Protein AF-A0A8X8YHP2-F1 (afdb_monomer)

Secondary structure (DSSP, 8-state):
---------PPP-PPP---S-TT-HHHHHHHHHHHHHHHHHHHHSS-HHHHHHHHHHS-TTTTHHHHHHHHHHHHTTS--THHHHHHHHH-HHHHTTT---HHHHHHHHHHHHHS--HHHHHHHHHHHHHHHHHHTTSTTHHHHHHHHHHHHHH----------TT-HHHHHHHHHHHHHHHH-SSHHHHHHHHHHHHHHH--TTHHHHHHHHHHHHHHHSSS--HHHHHHHHHHHHH-HHHHHHHHHHHHHHHHTGGGS-HHHHHHHHHHHHHHHHTTSS-GGGGGG----TTT--HHHHHHHHHHHHHHHHTTSSSS---HHHHHHHHHHHHHTT-GGGGHHHHHHHHHHSS--PPP-----------------

Radius of gyration: 43.67 Å; Cα contacts (8 Å, |Δi|>4): 246; chains: 1; bounding box: 130×79×112 Å

Sequence (376 aa):
MEGSLGVYVAAPPRMKEIEGDKSSLAYQRTEWEALRKSINGLLNAANIKNIIPELFSENLIRGRGLFCRACIKSQMASPHSPMYSVVNTKFPKIGRLLVVDELIALEMLTLLLENPTNDSVEVAVGFVIECGSFLHHHRACIVVFDLFALRKAAKTRPAYSIKDDTETNLINLRKAIYLTIMSSLNFEEAGHKLLKIIKLEGAAGGEMELCNMLLECCGRMTSYSLYYALVGQSLCLMNKIYQHNFHKCFAQHYSTVHRLDTIKLTNLAMFYAHLIAADALPWQVLALVCLTEEDTTSSSHIFINLLDQRLLQHSIVPKGDHPKNARYAINFFTSIGLAGLTRNLRDYLNLTNMPKSLPRASRTESGNHNKRIRRN

Nearest PDB structures (foldseek):
  7dvq-assembly1_V  TM=4.623E-01  e=7.999E-17  Homo sapiens
  6ff7-assembly1_T  TM=4.697E-01  e=1.776E-15  Homo sapiens
  9esi-assembly1_c  TM=7.823E-01  e=8.590E-11  Schizosaccharomyces pombe
  7qtt-assembly1_W  TM=4.363E-01  e=2.105E-15  Homo sapiens
  6zym-assembly1_T  TM=7.548E-01  e=1.695E-10  Homo sapiens

Structure (mmCIF, N/CA/C/O backbone):
data_AF-A0A8X8YHP2-F1
#
_entry.id   AF-A0A8X8YHP2-F1
#
loop_
_atom_site.group_PDB
_atom_site.id
_atom_site.type_symbol
_atom_site.label_atom_id
_atom_site.label_alt_id
_atom_site.label_comp_id
_atom_site.label_asym_id
_atom_site.label_entity_id
_atom_site.label_seq_id
_atom_site.pdbx_PDB_ins_code
_atom_site.Cartn_x
_atom_site.Cartn_y
_atom_site.Cartn_z
_atom_site.occupancy
_atom_site.B_iso_or_equiv
_atom_site.auth_seq_id
_atom_site.auth_comp_id
_atom_site.auth_asym_id
_atom_site.auth_atom_id
_atom_site.pdbx_PDB_model_num
ATOM 1 N N . MET A 1 1 ? 7.249 36.377 73.265 1.00 32.16 1 MET A N 1
ATOM 2 C CA . MET A 1 1 ? 7.303 36.047 71.831 1.00 32.16 1 MET A CA 1
ATOM 3 C C . MET A 1 1 ? 6.676 34.679 71.672 1.00 32.16 1 MET A C 1
ATOM 5 O O . MET A 1 1 ? 7.116 33.789 72.380 1.00 32.16 1 MET A O 1
ATOM 9 N N . GLU A 1 2 ? 5.633 34.613 70.837 1.00 31.22 2 GLU A N 1
ATOM 10 C CA . GLU A 1 2 ? 5.110 33.440 70.103 1.00 31.22 2 GLU A CA 1
ATOM 11 C C . GLU A 1 2 ? 4.702 32.203 70.941 1.00 31.22 2 GLU A C 1
ATOM 13 O O . GLU A 1 2 ? 5.494 31.631 71.668 1.00 31.22 2 GLU A O 1
ATOM 18 N N . GLY A 1 3 ? 3.464 31.704 70.945 1.00 34.69 3 GLY A N 1
ATOM 19 C CA . GLY A 1 3 ? 2.435 31.719 69.911 1.00 34.69 3 GLY A CA 1
ATOM 20 C C . GLY A 1 3 ? 2.297 30.320 69.303 1.00 34.69 3 GLY A C 1
ATOM 21 O O . GLY A 1 3 ? 3.057 29.964 68.418 1.00 34.69 3 GLY A O 1
ATOM 22 N N . SER A 1 4 ? 1.317 29.530 69.747 1.00 32.50 4 SER A N 1
ATOM 23 C CA . SER A 1 4 ? 0.559 28.629 68.863 1.00 32.50 4 SER A CA 1
ATOM 24 C C . SER A 1 4 ? -0.674 28.096 69.592 1.00 32.50 4 SER A C 1
ATOM 26 O O . SER A 1 4 ? -0.603 27.432 70.623 1.00 32.50 4 SER A O 1
ATOM 28 N N . LEU A 1 5 ? -1.832 28.477 69.054 1.00 32.78 5 LEU A N 1
ATOM 29 C CA . LEU A 1 5 ? -3.151 28.073 69.502 1.00 32.78 5 LEU A CA 1
ATOM 30 C C . LEU A 1 5 ? -3.334 26.570 69.262 1.00 32.78 5 LEU A C 1
ATOM 32 O O . LEU A 1 5 ? -3.405 26.125 68.117 1.00 32.78 5 LEU A O 1
ATOM 36 N N . GLY A 1 6 ? -3.498 25.804 70.339 1.00 33.16 6 GLY A N 1
ATOM 37 C CA . GLY A 1 6 ? -4.151 24.503 70.274 1.00 33.16 6 GLY A CA 1
ATOM 38 C C . GLY A 1 6 ? -5.622 24.718 69.935 1.00 33.16 6 GLY A C 1
ATOM 39 O O . GLY A 1 6 ? -6.424 25.046 70.807 1.00 33.16 6 GLY A O 1
ATOM 40 N N . VAL A 1 7 ? -5.976 24.584 68.658 1.00 31.88 7 VAL A N 1
ATOM 41 C CA . VAL A 1 7 ? -7.374 24.546 68.228 1.00 31.88 7 VAL A CA 1
ATOM 42 C C . VAL A 1 7 ? -7.990 23.282 68.822 1.00 31.88 7 VAL A C 1
ATOM 44 O O . VAL A 1 7 ? -7.702 22.170 68.385 1.00 31.88 7 VAL A O 1
ATOM 47 N N . TYR A 1 8 ? -8.822 23.464 69.847 1.00 34.19 8 TYR A N 1
ATOM 48 C CA . TYR A 1 8 ? -9.753 22.453 70.334 1.00 34.19 8 TYR A CA 1
ATOM 49 C C . TYR A 1 8 ? -10.615 21.996 69.150 1.00 34.19 8 TYR A C 1
ATOM 51 O O . TYR A 1 8 ? -11.534 22.697 68.725 1.00 34.19 8 TYR A O 1
ATOM 59 N N . VAL A 1 9 ? -10.318 20.822 68.596 1.00 36.91 9 VAL A N 1
ATOM 60 C CA . VAL A 1 9 ? -11.238 20.139 67.686 1.00 36.91 9 VAL A CA 1
ATOM 61 C C . VAL A 1 9 ? -12.344 19.569 68.564 1.00 36.91 9 VAL A C 1
ATOM 63 O O . VAL A 1 9 ? -12.179 18.535 69.210 1.00 36.91 9 VAL A O 1
ATOM 66 N N . ALA A 1 10 ? -13.454 20.301 68.657 1.00 32.25 10 ALA A N 1
ATOM 67 C CA . ALA A 1 10 ? -14.657 19.824 69.317 1.00 32.25 10 ALA A CA 1
ATOM 68 C C . ALA A 1 10 ? -15.088 18.498 68.672 1.00 32.25 10 ALA A C 1
ATOM 70 O O . ALA A 1 10 ? -15.264 18.418 67.454 1.00 32.25 10 ALA A O 1
ATOM 71 N N . ALA A 1 11 ? -15.238 17.458 69.494 1.00 32.25 11 ALA A N 1
ATOM 72 C CA . ALA A 1 11 ? -15.820 16.191 69.075 1.00 32.25 11 ALA A CA 1
ATOM 73 C C . ALA A 1 11 ? -17.182 16.448 68.397 1.00 32.25 11 ALA A C 1
ATOM 75 O O . ALA A 1 11 ? -17.925 17.324 68.857 1.00 32.25 11 ALA A O 1
ATOM 76 N N . PRO A 1 12 ? -17.527 15.723 67.316 1.00 35.94 12 PRO A N 1
ATOM 77 C CA . PRO A 1 12 ? -18.795 15.930 66.631 1.00 35.94 12 PRO A CA 1
ATOM 78 C C . PRO A 1 12 ? -19.946 15.767 67.634 1.00 35.94 12 PRO A C 1
ATOM 80 O O . PRO A 1 12 ? -19.898 14.862 68.476 1.00 35.94 12 PRO A O 1
ATOM 83 N N . PRO A 1 13 ? -20.972 16.635 67.588 1.00 41.41 13 PRO A N 1
ATOM 84 C CA . PRO A 1 13 ? -22.077 16.549 68.525 1.00 41.41 13 PRO A CA 1
ATOM 85 C C . PRO A 1 13 ? -22.757 15.190 68.344 1.00 41.41 13 PRO A C 1
ATOM 87 O O . PRO A 1 13 ? -23.319 14.907 67.285 1.00 41.41 13 PRO A O 1
ATOM 90 N N . ARG A 1 14 ? -22.699 14.345 69.385 1.00 39.56 14 ARG A N 1
ATOM 91 C CA . ARG A 1 14 ? -23.593 13.190 69.524 1.00 39.56 14 ARG A CA 1
ATOM 92 C C . ARG A 1 14 ? -25.006 13.709 69.285 1.00 39.56 14 ARG A C 1
ATOM 94 O O . ARG A 1 14 ? -25.445 14.616 69.996 1.00 39.56 14 ARG A O 1
ATOM 101 N N . MET A 1 15 ? -25.663 13.195 68.244 1.00 38.28 15 MET A N 1
ATOM 102 C CA . MET A 1 15 ? -27.044 13.541 67.937 1.00 38.28 15 MET A CA 1
ATOM 103 C C . MET A 1 15 ? -27.859 13.350 69.209 1.00 38.28 15 MET A C 1
ATOM 105 O O . MET A 1 15 ? -27.911 12.251 69.756 1.00 38.28 15 MET A O 1
ATOM 109 N N . LYS A 1 16 ? -28.421 14.454 69.708 1.00 42.16 16 LYS A N 1
ATOM 110 C CA . LYS A 1 16 ? -29.414 14.429 70.775 1.00 42.16 16 LYS A CA 1
ATOM 111 C C . LYS A 1 16 ? -30.483 13.429 70.357 1.00 42.16 16 LYS A C 1
ATOM 113 O O . LYS A 1 16 ? -31.000 13.537 69.245 1.00 42.16 16 LYS A O 1
ATOM 118 N N . GLU A 1 17 ? -30.783 12.478 71.231 1.00 43.88 17 GLU A N 1
ATOM 119 C CA . GLU A 1 17 ? -31.967 11.639 71.123 1.00 43.88 17 GLU A CA 1
ATOM 120 C C . GLU A 1 17 ? -33.174 12.575 71.030 1.00 43.88 17 GLU A C 1
ATOM 122 O O . GLU A 1 17 ? -33.615 13.171 72.010 1.00 43.88 17 GLU A O 1
ATOM 127 N N . ILE A 1 18 ? -33.667 12.787 69.809 1.00 47.00 18 ILE A N 1
ATOM 128 C CA . ILE A 1 18 ? -34.985 13.364 69.600 1.00 47.00 18 ILE A CA 1
ATOM 129 C C . ILE A 1 18 ? -35.942 12.227 69.951 1.00 47.00 18 ILE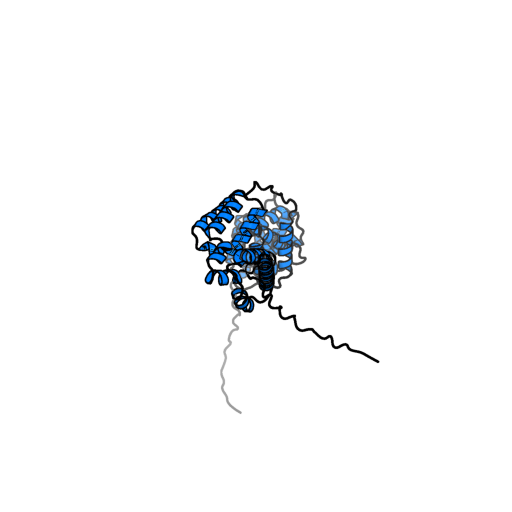 A C 1
ATOM 131 O O . ILE A 1 18 ? -36.379 11.477 69.081 1.00 47.00 18 ILE A O 1
ATOM 135 N N . GLU A 1 19 ? -36.248 12.082 71.241 1.00 47.00 19 GLU A N 1
ATOM 136 C CA . GLU A 1 19 ? -37.421 11.352 71.736 1.00 47.00 19 GLU A CA 1
ATOM 137 C C . GLU A 1 19 ? -38.695 12.144 71.387 1.00 47.00 19 GLU A C 1
ATOM 139 O O . GLU A 1 19 ? -39.489 12.543 72.231 1.00 47.00 19 GLU A O 1
ATOM 144 N N . GLY A 1 20 ? -38.855 12.447 70.100 1.00 55.78 20 GLY A N 1
ATOM 145 C CA . GLY A 1 20 ? -40.082 12.958 69.519 1.00 55.78 20 GLY A CA 1
ATOM 146 C C . GLY A 1 20 ? -40.878 11.793 68.953 1.00 55.78 20 GLY A C 1
ATOM 147 O O . GLY A 1 20 ? -40.301 10.819 68.467 1.00 55.78 20 GLY A O 1
ATOM 148 N N . ASP A 1 21 ? -42.203 11.899 69.013 1.00 58.28 21 ASP A N 1
ATOM 149 C CA . ASP A 1 21 ? -43.133 10.926 68.447 1.00 58.28 21 ASP A CA 1
ATOM 150 C C . ASP A 1 21 ? -42.685 10.504 67.035 1.00 58.28 21 ASP A C 1
ATOM 152 O O . ASP A 1 21 ? -42.677 11.308 66.097 1.00 58.28 21 ASP A O 1
ATOM 156 N N . LYS A 1 22 ? -42.278 9.235 66.889 1.00 67.38 22 LYS A N 1
ATOM 157 C CA . LYS A 1 22 ? -41.712 8.675 65.648 1.00 67.38 22 LYS A CA 1
ATOM 158 C C . LYS A 1 22 ? -42.702 8.738 64.477 1.00 67.38 22 LYS A C 1
ATOM 160 O O . LYS A 1 22 ? -42.305 8.584 63.321 1.00 67.38 22 LYS A O 1
ATOM 165 N N . SER A 1 23 ? -43.983 8.974 64.765 1.00 69.56 23 SER A N 1
ATOM 166 C CA . SER A 1 23 ? -45.040 9.177 63.775 1.00 69.56 23 SER A CA 1
ATOM 167 C C . SER A 1 23 ? -45.130 10.619 63.253 1.00 69.56 23 SER A C 1
ATOM 169 O O . SER A 1 23 ? -45.705 10.840 62.186 1.00 69.56 23 SER A O 1
ATOM 171 N N . SER A 1 24 ? -44.518 11.593 63.935 1.00 81.69 24 SER A N 1
ATOM 172 C CA . SER A 1 24 ? -44.580 13.008 63.568 1.00 81.69 24 SER A CA 1
ATOM 173 C C . SER A 1 24 ? -43.955 13.277 62.198 1.00 81.69 24 SER A C 1
ATOM 175 O O . SER A 1 24 ? -42.835 12.852 61.897 1.00 81.69 24 SER A O 1
ATOM 177 N N . LEU A 1 25 ? -44.654 14.062 61.371 1.00 77.25 25 LEU A N 1
ATOM 178 C CA . LEU A 1 25 ? -44.181 14.498 60.052 1.00 77.25 25 LEU A CA 1
ATOM 179 C C . LEU A 1 25 ? -42.820 15.205 60.117 1.00 77.25 25 LEU A C 1
ATOM 181 O O . LEU A 1 25 ? -42.018 15.069 59.193 1.00 77.25 25 LEU A O 1
ATOM 185 N N . ALA A 1 26 ? -42.550 15.951 61.192 1.00 76.38 26 ALA A N 1
ATOM 186 C CA . ALA A 1 26 ? -41.283 16.654 61.373 1.00 76.38 26 ALA A CA 1
ATOM 187 C C . ALA A 1 26 ? -40.120 15.667 61.555 1.00 76.38 26 ALA A C 1
ATOM 189 O O . ALA A 1 26 ? -39.121 15.772 60.847 1.00 76.38 26 ALA A O 1
ATOM 190 N N . TYR A 1 27 ? -40.304 14.662 62.418 1.00 79.19 27 TYR A N 1
ATOM 191 C CA . TYR A 1 27 ? -39.328 13.597 62.653 1.00 79.19 27 TYR A CA 1
ATOM 192 C C . TYR A 1 27 ? -39.087 12.766 61.385 1.00 79.19 27 TYR A C 1
ATOM 194 O O . TYR A 1 27 ? -37.950 12.522 60.983 1.00 79.19 27 TYR A O 1
ATOM 202 N N . GLN A 1 28 ? -40.158 12.400 60.671 1.00 76.75 28 GLN A N 1
ATOM 203 C CA . GLN A 1 28 ? -40.032 11.655 59.419 1.00 76.75 28 GLN A CA 1
ATOM 204 C C . GLN A 1 28 ? -39.268 12.427 58.335 1.00 76.75 28 GLN A C 1
ATOM 206 O O . GLN A 1 28 ? -38.555 11.793 57.553 1.00 76.75 28 GLN A O 1
ATOM 211 N N . ARG A 1 29 ? -39.408 13.762 58.281 1.00 80.56 29 ARG A N 1
ATOM 212 C CA . ARG A 1 29 ? -38.672 14.637 57.354 1.00 80.56 29 ARG A CA 1
ATOM 213 C C . ARG A 1 29 ? -37.193 14.738 57.710 1.00 80.56 29 ARG A C 1
ATOM 215 O O . ARG A 1 29 ? -36.370 14.593 56.811 1.00 80.56 29 ARG A O 1
ATOM 222 N N . THR A 1 30 ? -36.849 14.934 58.982 1.00 83.50 30 THR A N 1
ATOM 223 C CA . THR A 1 30 ? -35.443 14.980 59.420 1.00 83.50 30 THR A CA 1
ATOM 224 C C . THR A 1 30 ? -34.729 13.658 59.160 1.00 83.50 30 THR A C 1
ATOM 226 O O . THR A 1 30 ? -33.642 13.657 58.588 1.00 83.50 30 THR A O 1
ATOM 229 N N . GLU A 1 31 ? -35.381 12.531 59.458 1.00 81.31 31 GLU A N 1
ATOM 230 C CA . GLU A 1 31 ? -34.858 11.192 59.158 1.00 81.31 31 GLU A CA 1
ATOM 231 C C . GLU A 1 31 ? -34.696 10.958 57.648 1.00 81.31 31 GLU A C 1
ATOM 233 O O . GLU A 1 31 ? -33.715 10.374 57.192 1.00 81.31 31 GLU A O 1
ATOM 238 N N . TRP A 1 32 ? -35.638 11.446 56.834 1.00 83.44 32 TRP A N 1
ATOM 239 C CA . TRP A 1 32 ? -35.547 11.355 55.374 1.00 83.44 32 TRP A CA 1
ATOM 240 C C . TRP A 1 32 ? -34.394 12.192 54.801 1.00 83.44 32 TRP A C 1
ATOM 242 O O . TRP A 1 32 ? -33.708 11.756 53.873 1.00 83.44 32 TRP A O 1
ATOM 252 N N . GLU A 1 33 ? -34.156 13.388 55.340 1.00 82.38 33 GLU A N 1
ATOM 253 C CA . GLU A 1 33 ? -33.020 14.220 54.942 1.00 82.38 33 GLU A CA 1
ATOM 254 C C . GLU A 1 33 ? -31.676 13.632 55.377 1.00 82.38 33 GLU A C 1
ATOM 256 O O . GLU A 1 33 ? -30.724 13.674 54.593 1.00 82.38 33 GLU A O 1
ATOM 261 N N . ALA A 1 34 ? -31.602 13.053 56.579 1.00 85.75 34 ALA A N 1
ATOM 262 C CA . ALA A 1 34 ? -30.422 12.339 57.058 1.00 85.75 34 ALA A CA 1
ATOM 263 C C . ALA A 1 34 ? -30.091 11.154 56.139 1.00 85.75 34 ALA A C 1
ATOM 265 O O . ALA A 1 34 ? -28.978 11.078 55.615 1.00 85.75 34 ALA A O 1
ATOM 266 N N . LEU A 1 35 ? -31.094 10.327 55.822 1.00 85.88 35 LEU A N 1
ATOM 267 C CA . LEU A 1 35 ? -30.974 9.209 54.882 1.00 85.88 35 LEU A CA 1
ATOM 268 C C . LEU A 1 35 ? -30.488 9.673 53.499 1.00 85.88 35 LEU A C 1
ATOM 270 O O . LEU A 1 35 ? -29.595 9.074 52.904 1.00 85.88 35 LEU A O 1
ATOM 274 N N . ARG A 1 36 ? -31.035 10.781 52.979 1.00 84.69 36 ARG A N 1
ATOM 275 C CA . ARG A 1 36 ? -30.607 11.359 51.694 1.00 84.69 36 ARG A CA 1
ATOM 276 C C . ARG A 1 36 ? -29.148 11.820 51.721 1.00 84.69 36 ARG A C 1
ATOM 278 O O . ARG A 1 36 ? -28.448 11.641 50.723 1.00 84.69 36 ARG A O 1
ATOM 285 N N . LYS A 1 37 ? -28.705 12.472 52.799 1.00 85.00 37 LYS A N 1
ATOM 286 C CA . LYS A 1 37 ? -27.320 12.949 52.934 1.00 85.00 37 LYS A CA 1
ATOM 287 C C . LYS A 1 37 ? -26.348 11.780 53.059 1.00 85.00 37 LYS A C 1
ATOM 289 O O . LYS A 1 37 ? -25.345 11.788 52.352 1.00 85.00 37 LYS A O 1
ATOM 294 N N . SER A 1 38 ? -26.689 10.777 53.868 1.00 85.94 38 SER A N 1
ATOM 295 C CA . SER A 1 38 ? -25.891 9.560 54.047 1.00 85.94 38 SER A CA 1
ATOM 296 C C . SER A 1 38 ? -25.684 8.828 52.717 1.00 85.94 38 SER A C 1
ATOM 298 O O . SER A 1 38 ? -24.552 8.692 52.257 1.00 85.94 38 SER A O 1
ATOM 300 N N . ILE A 1 39 ? -26.770 8.504 52.001 1.00 82.88 39 ILE A N 1
ATOM 301 C CA . ILE A 1 39 ? -26.705 7.806 50.704 1.00 82.88 39 ILE A CA 1
ATOM 302 C C . ILE A 1 39 ? -25.860 8.576 49.672 1.00 82.88 39 ILE A C 1
ATOM 304 O O . ILE A 1 39 ? -25.049 7.973 48.971 1.00 82.88 39 ILE A O 1
ATOM 308 N N . ASN A 1 40 ? -26.020 9.903 49.569 1.00 81.94 40 ASN A N 1
ATOM 309 C CA . ASN A 1 40 ? -25.214 10.712 48.644 1.00 81.94 40 ASN A CA 1
ATOM 310 C C . ASN A 1 40 ? -23.735 10.773 49.053 1.00 81.94 40 ASN A C 1
ATOM 312 O O . ASN A 1 40 ? -22.866 10.761 48.186 1.00 81.94 40 ASN A O 1
ATOM 316 N N . GLY A 1 41 ? -23.447 10.855 50.355 1.00 80.50 41 GLY A N 1
ATOM 317 C CA . GLY A 1 41 ? -22.079 10.859 50.874 1.00 80.50 41 GLY A CA 1
ATOM 318 C C . GLY A 1 41 ? -21.355 9.551 50.566 1.00 80.50 41 GLY A C 1
ATOM 319 O O . GLY A 1 41 ? -20.247 9.576 50.035 1.00 80.50 41 GLY A O 1
ATOM 320 N N . LEU A 1 42 ? -22.027 8.422 50.804 1.00 77.38 42 LEU A N 1
ATOM 321 C CA . LEU A 1 42 ? -21.510 7.083 50.523 1.00 77.38 42 LEU A CA 1
ATOM 322 C C . LEU A 1 42 ? -21.234 6.866 49.028 1.00 77.38 42 LEU A C 1
ATOM 324 O O . LEU A 1 42 ? -20.214 6.291 48.673 1.00 77.38 42 LEU A O 1
ATOM 328 N N . LEU A 1 43 ? -22.098 7.358 48.134 1.00 75.62 43 LEU A N 1
ATOM 329 C CA . LEU A 1 43 ? -21.928 7.204 46.679 1.00 75.62 43 LEU A CA 1
ATOM 330 C C . LEU A 1 43 ? -20.838 8.096 46.065 1.00 75.62 43 LEU A C 1
ATOM 332 O O . LEU A 1 43 ? -20.336 7.773 44.991 1.00 75.62 43 LEU A O 1
ATOM 336 N N . ASN A 1 44 ? -20.474 9.197 46.726 1.00 71.50 44 ASN A N 1
ATOM 337 C CA . ASN A 1 44 ? -19.400 10.093 46.285 1.00 71.50 44 ASN A CA 1
ATOM 338 C C . ASN A 1 44 ? -18.021 9.697 46.843 1.00 71.50 44 ASN A C 1
ATOM 340 O O . ASN A 1 44 ? -17.009 10.265 46.432 1.00 71.50 44 ASN A O 1
ATOM 344 N N . ALA A 1 45 ? -17.962 8.761 47.793 1.00 66.62 45 ALA A N 1
ATOM 345 C CA . ALA A 1 45 ? -16.716 8.316 48.402 1.00 66.62 45 ALA A CA 1
ATOM 346 C C . ALA A 1 45 ? -15.940 7.358 47.473 1.00 66.62 45 ALA A C 1
ATOM 348 O O . ALA A 1 45 ? -16.504 6.468 46.844 1.00 66.62 45 ALA A O 1
ATOM 349 N N . ALA A 1 46 ? -14.614 7.524 47.404 1.00 56.06 46 ALA A N 1
ATOM 350 C CA . ALA A 1 46 ? -13.761 6.901 46.384 1.00 56.06 46 ALA A CA 1
ATOM 351 C C . ALA A 1 46 ? -13.483 5.391 46.567 1.00 56.06 46 ALA A C 1
ATOM 353 O O . ALA A 1 46 ? -12.895 4.773 45.681 1.00 56.06 46 ALA A O 1
ATOM 354 N N . ASN A 1 47 ? -13.856 4.774 47.697 1.00 65.19 47 ASN A N 1
ATOM 355 C CA . ASN A 1 47 ? -13.433 3.405 48.024 1.00 65.19 47 ASN A CA 1
ATOM 356 C C . ASN A 1 47 ? -14.605 2.424 48.189 1.00 65.19 47 ASN A C 1
ATOM 358 O O . ASN A 1 47 ? -15.076 2.148 49.292 1.00 65.19 47 ASN A O 1
ATOM 362 N N . ILE A 1 48 ? -15.023 1.848 47.061 1.00 60.59 48 ILE A N 1
ATOM 363 C CA . ILE A 1 48 ? -16.187 0.958 46.897 1.00 60.59 48 ILE A CA 1
ATOM 364 C C . ILE A 1 48 ? -16.199 -0.229 47.882 1.00 60.59 48 ILE A C 1
ATOM 366 O O . ILE A 1 48 ? -17.270 -0.646 48.318 1.00 60.59 48 ILE A O 1
ATOM 370 N N . LYS A 1 49 ? -15.037 -0.776 48.276 1.00 59.81 49 LYS A N 1
ATOM 371 C CA . LYS A 1 49 ? -14.973 -1.966 49.153 1.00 59.81 49 LYS A CA 1
ATOM 372 C C . LYS A 1 49 ? -15.420 -1.695 50.592 1.00 59.81 49 LYS A C 1
ATOM 374 O O . LYS A 1 49 ? -15.979 -2.589 51.219 1.00 59.81 49 LYS A O 1
ATOM 379 N N . ASN A 1 50 ? -15.214 -0.477 51.089 1.00 66.50 50 ASN A N 1
ATOM 380 C CA . ASN A 1 50 ? -15.534 -0.117 52.474 1.00 66.50 50 ASN A CA 1
ATOM 381 C C . ASN A 1 50 ? -16.951 0.463 52.619 1.00 66.50 50 ASN A C 1
ATOM 383 O O . ASN A 1 50 ? -17.478 0.510 53.722 1.00 66.50 50 ASN A O 1
ATOM 387 N N . ILE A 1 51 ? -17.583 0.852 51.506 1.00 73.75 51 ILE A N 1
ATOM 388 C CA . ILE A 1 51 ? -18.900 1.509 51.477 1.00 73.75 51 ILE A CA 1
ATOM 389 C C . ILE A 1 51 ? -20.051 0.500 51.579 1.00 73.75 51 ILE A C 1
ATOM 391 O O . ILE A 1 51 ? -21.117 0.821 52.094 1.00 73.75 51 ILE A O 1
ATOM 395 N N . ILE A 1 52 ? -19.858 -0.735 51.105 1.00 73.88 52 ILE A N 1
ATOM 396 C CA . ILE A 1 52 ? -20.926 -1.747 51.026 1.00 73.88 52 ILE A CA 1
ATOM 397 C C . ILE A 1 52 ? -21.557 -2.062 52.402 1.00 73.88 52 ILE A C 1
ATOM 399 O O . ILE A 1 52 ? -22.788 -2.076 52.481 1.00 73.88 52 ILE A O 1
ATOM 403 N N . PRO A 1 53 ? -20.790 -2.294 53.489 1.00 78.25 53 PRO A N 1
ATOM 404 C CA . PRO A 1 53 ? -21.373 -2.553 54.807 1.00 78.25 53 PRO A CA 1
ATOM 405 C C . PRO A 1 53 ? -22.149 -1.353 55.365 1.00 78.25 53 PRO A C 1
ATOM 407 O O . PRO A 1 53 ? -23.238 -1.529 55.906 1.00 78.25 53 PRO A O 1
ATOM 410 N N . GLU A 1 54 ? -21.623 -0.138 55.187 1.00 80.19 54 GLU A N 1
ATOM 411 C CA . GLU A 1 54 ? -22.266 1.105 55.635 1.00 80.19 54 GLU A CA 1
ATOM 412 C C . GLU A 1 54 ? -23.559 1.369 54.855 1.00 80.19 54 GLU A C 1
ATOM 414 O O . GLU A 1 54 ? -24.593 1.685 55.438 1.00 80.19 54 GLU A O 1
ATOM 419 N N . LEU A 1 55 ? -23.554 1.123 53.546 1.00 81.50 55 LEU A N 1
ATOM 420 C CA . LEU A 1 55 ? -24.734 1.258 52.699 1.00 81.50 55 LEU A CA 1
ATOM 421 C C . LEU A 1 55 ? -25.852 0.283 53.098 1.00 81.50 55 LEU A C 1
ATOM 423 O O . LEU A 1 55 ? -27.025 0.646 53.055 1.00 81.50 55 LEU A O 1
ATOM 427 N N . PHE A 1 56 ? -25.509 -0.944 53.496 1.00 82.00 56 PHE A N 1
ATOM 428 C CA . PHE A 1 56 ? -26.491 -1.921 53.975 1.00 82.00 56 PHE A CA 1
ATOM 429 C C . PHE A 1 56 ? -26.983 -1.658 55.403 1.00 82.00 56 PHE A C 1
ATOM 431 O O . PHE A 1 56 ? -28.003 -2.228 55.792 1.00 82.00 56 PHE A O 1
ATOM 438 N N . SER A 1 57 ? -26.301 -0.796 56.161 1.00 83.38 57 SER A N 1
ATOM 439 C CA . SER A 1 57 ? -26.781 -0.324 57.465 1.00 83.38 57 SER A CA 1
ATOM 440 C C . SER A 1 57 ? -27.910 0.712 57.337 1.00 83.38 57 SER A C 1
ATOM 442 O O . SER A 1 57 ? -28.719 0.868 58.250 1.00 83.38 57 SER A O 1
ATOM 444 N N . GLU A 1 58 ? -28.019 1.361 56.175 1.00 85.44 58 GLU A N 1
ATOM 445 C CA . GLU A 1 58 ? -29.062 2.337 55.863 1.00 85.44 58 GLU A CA 1
ATOM 446 C C . GLU A 1 58 ? -30.379 1.678 55.429 1.00 85.44 58 GLU A C 1
ATOM 448 O O . GLU A 1 58 ? -30.422 0.587 54.851 1.00 85.44 58 GLU A O 1
ATOM 453 N N . ASN A 1 59 ? -31.502 2.377 55.628 1.00 84.75 59 ASN A N 1
ATOM 454 C CA . ASN A 1 59 ? -32.816 1.874 55.221 1.00 84.75 59 ASN A CA 1
ATOM 455 C C . ASN A 1 59 ? -33.055 2.050 53.709 1.00 84.75 59 ASN A C 1
ATOM 457 O O . ASN A 1 59 ? -33.842 2.893 53.265 1.00 84.75 59 ASN A O 1
ATOM 461 N N . LEU A 1 60 ? -32.391 1.218 52.904 1.00 80.44 60 LEU A N 1
ATOM 462 C CA . LEU A 1 60 ? -32.482 1.233 51.441 1.00 80.44 60 LEU A CA 1
ATOM 463 C C . LEU A 1 60 ? -33.884 0.901 50.912 1.00 80.44 60 LEU A C 1
ATOM 465 O O . LEU A 1 60 ? -34.239 1.333 49.819 1.00 80.44 60 LEU A O 1
ATOM 469 N N . ILE A 1 61 ? -34.716 0.181 51.672 1.00 80.44 61 ILE A N 1
ATOM 470 C CA . ILE A 1 61 ? -36.104 -0.110 51.277 1.00 80.44 61 ILE A CA 1
ATOM 471 C C . ILE A 1 61 ? -36.924 1.187 51.259 1.00 80.44 61 ILE A C 1
ATOM 473 O O . ILE A 1 61 ? -37.613 1.469 50.274 1.00 80.44 61 ILE A O 1
ATOM 477 N N . ARG A 1 62 ? -36.806 2.004 52.317 1.00 82.44 62 ARG A N 1
ATOM 478 C CA . ARG A 1 62 ? -37.423 3.337 52.406 1.00 82.44 62 ARG A CA 1
ATOM 479 C C . ARG A 1 62 ? -36.762 4.316 51.432 1.00 82.44 62 ARG A C 1
ATOM 481 O O . ARG A 1 62 ? -37.450 5.053 50.731 1.00 82.44 62 ARG A O 1
ATOM 488 N N . GLY A 1 63 ? -35.434 4.282 51.347 1.00 81.81 63 GLY A N 1
ATOM 489 C CA . GLY A 1 63 ? -34.607 5.160 50.520 1.00 81.81 63 GLY A CA 1
ATOM 490 C C . GLY A 1 63 ? -34.449 4.741 49.057 1.00 81.81 63 GLY A C 1
ATOM 491 O O . GLY A 1 63 ? -33.658 5.361 48.353 1.00 81.81 63 GLY A O 1
ATOM 492 N N . ARG A 1 64 ? -35.179 3.734 48.560 1.00 78.06 64 ARG A N 1
ATOM 493 C CA . ARG A 1 64 ? -34.941 3.120 47.236 1.00 78.06 64 ARG A CA 1
ATOM 494 C C . ARG A 1 64 ? -34.856 4.124 46.085 1.00 78.06 64 ARG A C 1
ATOM 496 O O . ARG A 1 64 ? -33.966 4.030 45.250 1.00 78.06 64 ARG A O 1
ATOM 503 N N . GLY A 1 65 ? -35.735 5.129 46.067 1.00 75.44 65 GLY A N 1
ATOM 504 C CA . GLY A 1 65 ? -35.723 6.177 45.041 1.00 75.44 65 GLY A CA 1
ATOM 505 C C . GLY A 1 65 ? -34.594 7.198 45.218 1.00 75.44 65 GLY A C 1
ATOM 506 O O . GLY A 1 65 ? -34.088 7.721 44.227 1.00 75.44 65 GLY A O 1
ATOM 507 N N . LEU A 1 66 ? -34.180 7.471 46.462 1.00 81.50 66 LEU A N 1
ATOM 508 C CA . LEU A 1 66 ? -33.023 8.323 46.759 1.00 81.50 66 LEU A CA 1
ATOM 509 C C . LEU A 1 66 ? -31.738 7.648 46.293 1.00 81.50 66 LEU A C 1
ATOM 511 O O . LEU A 1 66 ? -30.943 8.289 45.616 1.00 81.50 66 LEU A O 1
ATOM 515 N N . PHE A 1 67 ? -31.598 6.356 46.595 1.00 82.00 67 PHE A N 1
ATOM 516 C CA . PHE A 1 67 ? -30.504 5.520 46.125 1.00 82.00 67 PHE A CA 1
ATOM 517 C C . PHE A 1 67 ? -30.432 5.533 44.597 1.00 82.00 67 PHE A C 1
ATOM 519 O O . PHE A 1 67 ? -29.457 6.039 44.059 1.00 82.00 67 PHE A O 1
ATOM 526 N N . CYS A 1 68 ? -31.498 5.138 43.889 1.00 77.94 68 CYS A N 1
ATOM 527 C CA . CYS A 1 68 ? -31.481 5.092 42.421 1.00 77.94 68 CYS A CA 1
ATOM 528 C C . CYS A 1 68 ? -31.120 6.446 41.782 1.00 77.94 68 CYS A C 1
ATOM 530 O O . CYS A 1 68 ? -30.327 6.510 40.848 1.00 77.94 68 CYS A O 1
ATOM 532 N N . ARG A 1 69 ? -31.652 7.557 42.309 1.00 77.69 69 ARG A N 1
ATOM 533 C CA . ARG A 1 69 ? -31.320 8.907 41.820 1.00 77.69 69 ARG A CA 1
ATOM 534 C C . ARG A 1 69 ? 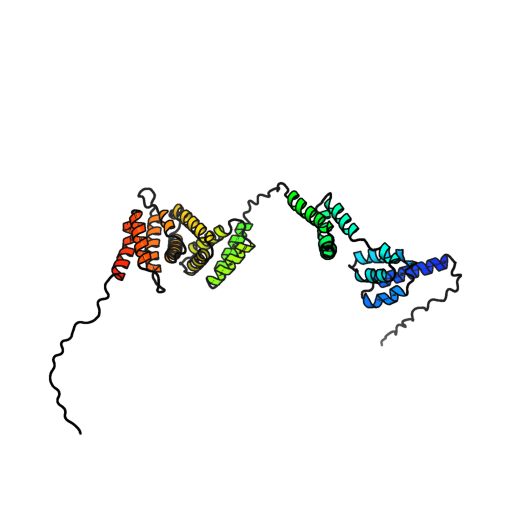-29.875 9.303 42.102 1.00 77.69 69 ARG A C 1
ATOM 536 O O . ARG A 1 69 ? -29.267 9.966 41.268 1.00 77.69 69 ARG A O 1
ATOM 543 N N . ALA A 1 70 ? -29.352 8.954 43.272 1.00 78.94 70 ALA A N 1
ATOM 544 C CA . ALA A 1 70 ? -27.969 9.226 43.635 1.00 78.94 70 ALA A CA 1
ATOM 545 C C . ALA A 1 70 ? -27.006 8.430 42.741 1.00 78.94 70 ALA A C 1
ATOM 547 O O . ALA A 1 70 ? -26.042 8.998 42.244 1.00 78.94 70 ALA A O 1
ATOM 548 N N . CYS A 1 71 ? -27.336 7.172 42.445 1.00 76.25 71 CYS A N 1
ATOM 549 C CA . CYS A 1 71 ? -26.629 6.305 41.504 1.00 76.25 71 CYS A CA 1
ATOM 550 C C . CYS A 1 71 ? -26.579 6.884 40.079 1.00 76.25 71 CYS A C 1
ATOM 552 O O . CYS A 1 71 ? -25.511 7.028 39.492 1.00 76.25 71 CYS A O 1
ATOM 554 N N . ILE A 1 72 ? -27.731 7.289 39.535 1.00 75.88 72 ILE A N 1
ATOM 555 C CA . ILE A 1 72 ? -27.801 7.899 38.196 1.00 75.88 72 ILE A CA 1
ATOM 556 C C . ILE A 1 72 ? -26.974 9.195 38.144 1.00 75.88 72 ILE A C 1
ATOM 558 O O . ILE A 1 72 ? -26.295 9.466 37.157 1.00 75.88 72 ILE A O 1
ATOM 562 N N . LYS A 1 73 ? -26.996 9.998 39.216 1.00 74.38 73 LYS A N 1
ATOM 563 C CA . LYS A 1 73 ? -26.206 11.235 39.298 1.00 74.38 73 LYS A CA 1
ATOM 564 C C . LYS A 1 73 ? -24.708 10.979 39.416 1.00 74.38 73 LYS A C 1
ATOM 566 O O . LYS A 1 73 ? -23.940 11.688 38.775 1.00 74.38 73 LYS A O 1
ATOM 571 N N . SER A 1 74 ? -24.287 10.003 40.218 1.00 72.31 74 SER A N 1
ATOM 572 C CA . SER A 1 74 ? -22.867 9.684 40.376 1.00 72.31 74 SER A CA 1
ATOM 573 C C . SER A 1 74 ? -22.278 9.064 39.109 1.00 72.31 74 SER A C 1
ATOM 575 O O . SER A 1 74 ? -21.114 9.317 38.817 1.00 72.31 74 SER A O 1
ATOM 577 N N . GLN A 1 75 ? -23.081 8.351 38.307 1.00 70.06 75 GLN A N 1
ATOM 578 C CA . GLN A 1 75 ? -22.667 7.815 37.005 1.00 70.06 75 GLN A CA 1
ATOM 579 C C . GLN A 1 75 ? -22.243 8.904 36.009 1.00 70.06 75 GLN A C 1
ATOM 581 O O . GLN A 1 75 ? -21.317 8.689 35.234 1.00 70.06 75 GLN A O 1
ATOM 586 N N . MET A 1 76 ? -22.870 10.084 36.063 1.00 63.03 76 MET A N 1
ATOM 587 C CA . MET A 1 76 ? -22.491 11.234 35.228 1.00 63.03 76 MET A CA 1
ATOM 588 C C . MET A 1 76 ? -21.121 11.821 35.606 1.00 63.03 76 MET A C 1
ATOM 590 O O . MET A 1 76 ? -20.527 12.540 34.810 1.00 63.03 76 MET A O 1
ATOM 594 N N . ALA A 1 77 ? -20.627 11.535 36.817 1.00 62.50 77 ALA A N 1
ATOM 595 C CA . ALA A 1 77 ? -19.327 11.987 37.311 1.00 62.50 77 ALA A CA 1
ATOM 596 C C . ALA A 1 77 ? -18.248 10.888 37.261 1.00 62.50 77 ALA A C 1
ATOM 598 O O . ALA A 1 77 ? -17.071 11.202 37.108 1.00 62.50 77 ALA A O 1
ATOM 599 N N . SER A 1 78 ? -18.624 9.610 37.402 1.00 60.62 78 SER A N 1
ATOM 600 C CA . SER A 1 78 ? -17.724 8.457 37.277 1.00 60.62 78 SER A CA 1
ATOM 601 C C . SER A 1 78 ? -18.506 7.149 37.031 1.00 60.62 78 SER A C 1
ATOM 603 O O . SER A 1 78 ? -19.531 6.916 37.683 1.00 60.62 78 SER A O 1
ATOM 605 N N . PRO A 1 79 ? -18.039 6.258 36.133 1.00 57.00 79 PRO A N 1
ATOM 606 C CA . PRO A 1 79 ? -18.721 5.013 35.772 1.00 57.00 79 PRO A CA 1
ATOM 607 C C . PRO A 1 79 ? -18.647 3.948 36.890 1.00 57.00 79 PRO A C 1
ATOM 609 O O . PRO A 1 79 ? -17.844 3.019 36.861 1.00 57.00 79 PRO A O 1
ATOM 612 N N . HIS A 1 80 ? -19.509 4.051 37.906 1.00 55.91 80 HIS A N 1
ATOM 613 C CA . HIS A 1 80 ? -19.484 3.186 39.099 1.00 55.91 80 HIS A CA 1
ATOM 614 C C . HIS A 1 80 ? -20.407 1.947 39.038 1.00 55.91 80 HIS A C 1
ATOM 616 O O . HIS A 1 80 ? -21.248 1.735 39.911 1.00 55.91 80 HIS A O 1
ATOM 622 N N . SER A 1 81 ? -20.218 1.064 38.054 1.00 59.97 81 SER A N 1
ATOM 623 C CA . SER A 1 81 ? -21.009 -0.178 37.900 1.00 59.97 81 SER A CA 1
ATOM 624 C C . SER A 1 81 ? -21.036 -1.176 39.092 1.00 59.97 81 SER A C 1
ATOM 626 O O . SER A 1 81 ? -22.049 -1.869 39.231 1.00 59.97 81 SER A O 1
ATOM 628 N N . PRO A 1 82 ? -20.003 -1.328 39.955 1.00 66.06 82 PRO A N 1
ATOM 629 C CA . PRO A 1 82 ? -19.965 -2.446 40.914 1.00 66.06 82 PRO A CA 1
ATOM 630 C C . PRO A 1 82 ? -20.944 -2.356 42.094 1.00 66.06 82 PRO A C 1
ATOM 632 O O . PRO A 1 82 ? -21.322 -3.381 42.655 1.00 66.06 82 PRO A O 1
ATOM 635 N N . MET A 1 83 ? -21.365 -1.157 42.509 1.00 69.62 83 MET A N 1
ATOM 636 C CA . MET A 1 83 ? -22.221 -1.014 43.698 1.00 69.62 83 MET A CA 1
ATOM 637 C C . MET A 1 83 ? -23.661 -1.479 43.428 1.00 69.62 83 MET A C 1
ATOM 639 O O . MET A 1 83 ? -24.321 -2.044 44.303 1.00 69.62 83 MET A O 1
ATOM 643 N N . TYR A 1 84 ? -24.135 -1.297 42.193 1.00 74.19 84 TYR A N 1
ATOM 644 C CA . TYR A 1 84 ? -25.486 -1.677 41.773 1.00 74.19 84 TYR A CA 1
ATOM 645 C C . TYR A 1 84 ? -25.677 -3.188 41.757 1.00 74.19 84 TYR A C 1
ATOM 647 O O . TYR A 1 84 ? -26.694 -3.681 42.246 1.00 74.19 84 TYR A O 1
ATOM 655 N N . SER A 1 85 ? -24.691 -3.925 41.238 1.00 71.38 85 SER A N 1
ATOM 656 C CA . SER A 1 85 ? -24.750 -5.385 41.177 1.00 71.38 85 SER A CA 1
ATOM 657 C C . SER A 1 85 ? -24.814 -5.986 42.581 1.00 71.38 85 SER A C 1
ATOM 659 O O . SER A 1 85 ? -25.675 -6.823 42.842 1.00 71.38 85 SER A O 1
ATOM 661 N N . VAL A 1 86 ? -24.006 -5.484 43.523 1.00 76.44 86 VAL A N 1
ATOM 662 C CA . VAL A 1 86 ? -24.015 -5.928 44.926 1.00 76.44 86 VAL A CA 1
ATOM 663 C C . VAL A 1 86 ? -25.373 -5.682 45.586 1.00 76.44 86 VAL A C 1
ATOM 665 O O . VAL A 1 86 ? -25.932 -6.600 46.188 1.00 76.44 86 VAL A O 1
ATOM 668 N N . VAL A 1 87 ? -25.962 -4.491 45.431 1.00 77.81 87 VAL A N 1
ATOM 669 C CA . VAL A 1 87 ? -27.301 -4.207 45.978 1.00 77.81 87 VAL A CA 1
ATOM 670 C C . VAL A 1 87 ? -28.369 -5.081 45.317 1.00 77.81 87 VAL A C 1
ATOM 672 O O . VAL A 1 87 ? -29.245 -5.585 46.018 1.00 77.81 87 VAL A O 1
ATOM 675 N N . ASN A 1 88 ? -28.278 -5.338 44.009 1.00 80.94 88 ASN A N 1
ATOM 676 C CA . ASN A 1 88 ? -29.218 -6.201 43.290 1.00 80.94 88 ASN A CA 1
ATOM 677 C C . ASN A 1 88 ? -29.200 -7.654 43.803 1.00 80.94 88 ASN A C 1
ATOM 679 O O . ASN A 1 88 ? -30.256 -8.279 43.871 1.00 80.94 88 ASN A O 1
ATOM 683 N N . THR A 1 89 ? -28.047 -8.176 44.251 1.00 79.19 89 THR A N 1
ATOM 684 C CA . THR A 1 89 ? -27.982 -9.530 44.845 1.00 79.19 89 THR A CA 1
ATOM 685 C C . THR A 1 89 ? -28.766 -9.658 46.157 1.00 79.19 89 THR A C 1
ATOM 687 O O . THR A 1 89 ? -29.274 -10.734 46.462 1.00 79.19 89 THR A O 1
ATOM 690 N N . LYS A 1 90 ? -28.879 -8.576 46.943 1.00 79.25 90 LYS A N 1
ATOM 691 C CA . LYS A 1 90 ? -29.540 -8.574 48.263 1.00 79.25 90 LYS A CA 1
ATOM 692 C C . LYS A 1 90 ? -30.961 -8.015 48.224 1.00 79.25 90 LYS A C 1
ATOM 694 O O . LYS A 1 90 ? -31.838 -8.514 48.922 1.00 79.25 90 LYS A O 1
ATOM 699 N N . PHE A 1 91 ? -31.203 -7.013 47.384 1.00 80.19 91 PHE A N 1
ATOM 700 C CA . PHE A 1 91 ? -32.494 -6.355 47.213 1.00 80.19 91 PHE A CA 1
ATOM 701 C C . PHE A 1 91 ? -32.875 -6.262 45.726 1.00 80.19 91 PHE A C 1
ATOM 703 O O . PHE A 1 91 ? -32.859 -5.169 45.150 1.00 80.19 91 PHE A O 1
ATOM 710 N N . PRO A 1 92 ? -33.314 -7.370 45.097 1.00 77.50 92 PRO A N 1
ATOM 711 C CA . PRO A 1 92 ? -33.679 -7.382 43.677 1.00 77.50 92 PRO A CA 1
ATOM 712 C C . PRO A 1 92 ? -34.772 -6.369 43.314 1.00 77.50 92 PRO A C 1
ATOM 714 O O . PRO A 1 92 ? -34.788 -5.825 42.217 1.00 77.50 92 PRO A O 1
ATOM 717 N N . LYS A 1 93 ? -35.685 -6.060 44.248 1.00 74.62 93 LYS A N 1
ATOM 718 C CA . LYS A 1 93 ? -36.727 -5.032 44.057 1.00 74.62 93 LYS A CA 1
ATOM 719 C C . LYS A 1 93 ? -36.156 -3.617 43.904 1.00 74.62 93 LYS A C 1
ATOM 721 O O . LYS A 1 93 ? -36.799 -2.789 43.274 1.00 74.62 93 LYS A O 1
ATOM 726 N N . ILE A 1 94 ? -34.995 -3.336 44.498 1.00 76.00 94 ILE A N 1
ATOM 727 C CA . ILE A 1 94 ? -34.282 -2.060 44.349 1.00 76.00 94 ILE A CA 1
ATOM 728 C C . ILE A 1 94 ? -33.444 -2.101 43.073 1.00 76.00 94 ILE A C 1
ATOM 730 O O . ILE A 1 94 ? -33.481 -1.156 42.296 1.00 76.00 94 ILE A O 1
ATOM 734 N N . GLY A 1 95 ? -32.760 -3.219 42.815 1.00 70.56 95 GLY A N 1
ATOM 735 C CA . GLY A 1 95 ? -31.998 -3.415 41.584 1.00 70.56 95 GLY A CA 1
ATOM 736 C C . GLY A 1 95 ? -32.860 -3.279 40.330 1.00 70.56 95 GLY A C 1
ATOM 737 O O . GLY A 1 95 ? -32.479 -2.548 39.434 1.00 70.56 95 GLY A O 1
ATOM 738 N N . ARG A 1 96 ? -34.074 -3.842 40.295 1.00 71.88 96 ARG A N 1
ATOM 739 C CA . ARG A 1 96 ? -35.028 -3.677 39.176 1.00 71.88 96 ARG A CA 1
ATOM 740 C C . ARG A 1 96 ? -35.476 -2.234 38.909 1.00 71.88 96 ARG A C 1
ATOM 742 O O . ARG A 1 96 ? -36.021 -1.977 37.847 1.00 71.88 96 ARG A O 1
ATOM 749 N N . LEU A 1 97 ? -35.285 -1.303 39.848 1.00 68.25 97 LEU A N 1
ATOM 750 C CA . LEU A 1 97 ? -35.542 0.125 39.605 1.00 68.25 97 LEU A CA 1
ATOM 751 C C . LEU A 1 97 ? -34.399 0.800 38.823 1.00 68.25 97 LEU A C 1
ATOM 753 O O . LEU A 1 97 ? -34.587 1.907 38.328 1.00 68.25 97 LEU A O 1
ATOM 757 N N . LEU A 1 98 ? -33.229 0.157 38.750 1.00 64.44 98 LEU A N 1
ATOM 758 C CA . LEU A 1 98 ? -32.019 0.620 38.058 1.00 64.44 98 LEU A CA 1
ATOM 759 C C . LEU A 1 98 ? -31.642 -0.258 36.858 1.00 64.44 98 LEU A C 1
ATOM 761 O O . LEU A 1 98 ? -31.061 0.236 35.899 1.00 64.44 98 LEU A O 1
ATOM 765 N N . VAL A 1 99 ? -31.909 -1.562 36.946 1.00 63.47 99 VAL A N 1
ATOM 766 C CA . VAL A 1 99 ? -31.480 -2.571 35.981 1.00 63.47 99 VAL A CA 1
ATOM 767 C C . VAL A 1 99 ? -32.399 -2.560 34.777 1.00 63.47 99 VAL A C 1
ATOM 769 O O . VAL A 1 99 ? -33.624 -2.569 34.884 1.00 63.47 99 VAL A O 1
ATOM 772 N N . VAL A 1 100 ? -31.737 -2.604 33.636 1.00 61.94 100 VAL A N 1
ATOM 773 C CA . VAL A 1 100 ? -32.296 -2.664 32.304 1.00 61.94 100 VAL A CA 1
ATOM 774 C C . VAL A 1 100 ? -31.980 -4.066 31.775 1.00 61.94 100 VAL A C 1
ATOM 776 O O . VAL A 1 100 ? -30.844 -4.523 31.895 1.00 61.94 100 VAL A O 1
ATOM 779 N N . ASP A 1 101 ? -32.995 -4.780 31.290 1.00 65.94 101 ASP A N 1
ATOM 780 C CA . ASP A 1 101 ? -32.834 -6.088 30.644 1.00 65.94 101 ASP A CA 1
ATOM 781 C C . ASP A 1 101 ? -32.004 -5.942 29.352 1.00 65.94 101 ASP A C 1
ATOM 783 O O . ASP A 1 101 ? -32.027 -4.883 28.717 1.00 65.94 101 ASP A O 1
ATOM 787 N N . GLU A 1 102 ? -31.290 -6.992 28.941 1.00 67.88 102 GLU A N 1
ATOM 788 C CA . GLU A 1 102 ? -30.536 -7.025 27.677 1.00 67.88 102 GLU A CA 1
ATOM 789 C C . GLU A 1 102 ? -31.410 -6.644 26.472 1.00 67.88 102 GLU A C 1
ATOM 791 O O . GLU A 1 102 ? -30.938 -6.005 25.529 1.00 67.88 102 GLU A O 1
ATOM 796 N N . LEU A 1 103 ? -32.706 -6.965 26.529 1.00 71.12 103 LEU A N 1
ATOM 797 C CA . LEU A 1 103 ? -33.681 -6.598 25.505 1.00 71.12 103 LEU A CA 1
ATOM 798 C C . LEU A 1 103 ? -33.813 -5.085 25.314 1.00 71.12 103 LEU A C 1
ATOM 800 O O . LEU A 1 103 ? -33.927 -4.626 24.182 1.00 71.12 103 LEU A O 1
ATOM 804 N N . ILE A 1 104 ? -33.735 -4.297 26.385 1.00 76.06 104 ILE A N 1
ATOM 805 C CA . ILE A 1 104 ? -33.864 -2.837 26.294 1.00 76.06 104 ILE A CA 1
ATOM 806 C C . ILE A 1 104 ? -32.583 -2.223 25.715 1.00 76.06 104 ILE A C 1
ATOM 808 O O . ILE A 1 104 ? -32.651 -1.228 25.001 1.00 76.06 104 ILE A O 1
ATOM 812 N N . ALA A 1 105 ? -31.411 -2.818 25.963 1.00 73.56 105 ALA A N 1
ATOM 813 C CA . ALA A 1 105 ? -30.170 -2.394 25.310 1.00 73.56 105 ALA A CA 1
ATOM 814 C C . ALA A 1 105 ? -30.254 -2.583 23.783 1.00 73.56 105 ALA A C 1
ATOM 816 O O . ALA A 1 105 ? -29.841 -1.710 23.019 1.00 73.56 105 ALA A O 1
ATOM 817 N N . LEU A 1 106 ? -30.848 -3.694 23.339 1.00 77.88 106 LEU A N 1
ATOM 818 C CA . LEU A 1 106 ? -31.106 -3.977 21.926 1.00 77.88 106 LEU A CA 1
ATOM 819 C C . LEU A 1 106 ? -32.201 -3.070 21.337 1.00 77.88 106 LEU A C 1
ATOM 821 O O . LEU A 1 106 ? -32.058 -2.589 20.213 1.00 77.88 106 LEU A O 1
ATOM 825 N N . GLU A 1 107 ? -33.267 -2.793 22.088 1.00 81.62 107 GLU A N 1
ATOM 826 C CA . GLU A 1 107 ? -34.336 -1.866 21.694 1.00 81.62 107 GLU A CA 1
ATOM 827 C C . GLU A 1 107 ? -33.814 -0.425 21.567 1.00 81.62 107 GLU A C 1
ATOM 829 O O . GLU A 1 107 ? -34.077 0.270 20.591 1.00 81.62 107 GLU A O 1
ATOM 834 N N . MET A 1 108 ? -32.962 0.008 22.497 1.00 81.88 108 MET A N 1
ATOM 835 C CA . MET A 1 108 ? -32.315 1.317 22.433 1.00 81.88 108 MET A CA 1
ATOM 836 C C . MET A 1 108 ? -31.387 1.427 21.218 1.00 81.88 108 MET A C 1
ATOM 838 O O . MET A 1 108 ? -31.392 2.444 20.528 1.00 81.88 108 MET A O 1
ATOM 842 N N . LEU A 1 109 ? -30.619 0.374 20.917 1.00 82.56 109 LEU A N 1
ATOM 843 C CA . LEU A 1 109 ? -29.770 0.327 19.726 1.00 82.56 109 LEU A CA 1
ATOM 844 C C . LEU A 1 109 ? -30.582 0.338 18.432 1.00 82.56 109 LEU A C 1
ATOM 846 O O . LEU A 1 109 ? -30.215 1.038 17.492 1.00 82.56 109 LEU A O 1
ATOM 850 N N . THR A 1 110 ? -31.691 -0.397 18.379 1.00 82.00 110 THR A N 1
ATOM 851 C CA . THR A 1 110 ? -32.575 -0.384 17.207 1.00 82.00 110 THR A CA 1
ATOM 852 C C . THR A 1 110 ? -33.215 0.987 17.007 1.00 82.00 110 THR A C 1
ATOM 854 O O . THR A 1 110 ? -33.176 1.477 15.885 1.00 82.00 110 THR A O 1
ATOM 857 N N . LEU A 1 111 ? -33.662 1.670 18.068 1.00 84.56 111 LEU A N 1
ATOM 858 C CA . LEU A 1 111 ? -34.175 3.046 17.990 1.00 84.56 111 LEU A CA 1
ATOM 859 C C . LEU A 1 111 ? -33.109 4.061 17.541 1.00 84.56 111 LEU A C 1
ATOM 861 O O . LEU A 1 111 ? -33.369 4.889 16.668 1.00 84.56 111 LEU A O 1
ATOM 865 N N . LEU A 1 112 ? -31.889 3.990 18.089 1.00 83.38 112 LEU A N 1
ATOM 866 C CA . LEU A 1 112 ? -30.780 4.873 17.688 1.00 83.38 112 LEU A CA 1
ATOM 867 C C . LEU A 1 112 ? -30.385 4.696 16.212 1.00 83.38 112 LEU A C 1
ATOM 869 O O . LEU A 1 112 ? -29.888 5.637 15.582 1.00 83.38 112 LEU A O 1
ATOM 873 N N . LEU A 1 113 ? -30.600 3.492 15.672 1.00 80.38 113 LEU A N 1
ATOM 874 C CA . LEU A 1 113 ? -30.252 3.105 14.306 1.00 80.38 113 LEU A CA 1
ATOM 875 C C . LEU A 1 113 ? -31.441 3.122 13.330 1.00 80.38 113 LEU A C 1
ATOM 877 O O . LEU A 1 113 ? -31.224 2.955 12.127 1.00 80.38 113 LEU A O 1
ATOM 881 N N . GLU A 1 114 ? -32.669 3.348 13.805 1.00 80.81 114 GLU A N 1
ATOM 882 C CA . GLU A 1 114 ? -33.878 3.424 12.976 1.00 80.81 114 GLU A CA 1
ATOM 883 C C . GLU A 1 114 ? -33.831 4.659 12.060 1.00 80.81 114 GLU A C 1
ATOM 885 O O . GLU A 1 114 ? -33.978 4.535 10.841 1.00 80.81 114 GLU A O 1
ATOM 890 N N . ASN A 1 115 ? -33.499 5.826 12.631 1.00 76.12 115 ASN A N 1
ATOM 891 C CA . ASN A 1 115 ? -33.279 7.094 11.923 1.00 76.12 115 ASN A CA 1
ATOM 892 C C . ASN A 1 115 ? -31.886 7.672 12.249 1.00 76.12 115 ASN A C 1
ATOM 894 O O . ASN A 1 115 ? -31.767 8.574 13.081 1.00 76.12 115 ASN A O 1
ATOM 898 N N . PRO A 1 116 ? -30.811 7.156 11.624 1.00 74.12 116 PRO A N 1
ATOM 899 C CA . PRO A 1 116 ? -29.452 7.428 12.071 1.00 74.12 116 PRO A CA 1
ATOM 900 C C . PRO A 1 116 ? -28.977 8.845 11.711 1.00 74.12 116 PRO A C 1
ATOM 902 O O . PRO A 1 116 ? -28.826 9.185 10.534 1.00 74.12 116 PRO A O 1
ATOM 905 N N . THR A 1 117 ? -28.648 9.645 12.724 1.00 80.38 117 THR A N 1
ATOM 906 C CA . THR A 1 117 ? -27.853 10.877 12.597 1.00 80.38 117 THR A CA 1
ATOM 907 C C . THR A 1 117 ? -26.374 10.573 12.865 1.00 80.38 117 THR A C 1
ATOM 909 O O . THR A 1 117 ? -26.018 9.456 13.239 1.00 80.38 117 THR A O 1
ATOM 912 N N . ASN A 1 118 ? -25.462 11.526 12.631 1.00 74.44 118 ASN A N 1
ATOM 913 C CA . ASN A 1 118 ? -24.055 11.307 13.000 1.00 74.44 118 ASN A CA 1
ATOM 914 C C . ASN A 1 118 ? -23.916 11.066 14.509 1.00 74.44 118 ASN A C 1
ATOM 916 O O . ASN A 1 118 ? -23.263 10.103 14.901 1.00 74.44 118 ASN A O 1
ATOM 920 N N . ASP A 1 119 ? -24.630 11.856 15.306 1.00 79.00 119 ASP A N 1
ATOM 921 C CA . ASP A 1 119 ? -24.617 11.767 16.762 1.00 79.00 119 ASP A CA 1
ATOM 922 C C . ASP A 1 119 ? -25.257 10.461 17.255 1.00 79.00 119 ASP A C 1
ATOM 924 O O . ASP A 1 119 ? -24.697 9.789 18.115 1.00 79.00 119 ASP A O 1
ATOM 928 N N . SER A 1 120 ? -26.397 10.035 16.688 1.00 83.69 120 SER A N 1
ATOM 929 C CA . SER A 1 120 ? -27.044 8.790 17.132 1.00 83.69 120 SER A CA 1
ATOM 930 C C . SER A 1 120 ? -26.200 7.552 16.814 1.00 83.69 120 SER A C 1
ATOM 932 O O . SER A 1 120 ? -26.171 6.611 17.606 1.00 83.69 120 SER A O 1
ATOM 934 N N . VAL A 1 121 ? -25.465 7.566 15.694 1.00 80.88 121 VAL A N 1
ATOM 935 C CA . VAL A 1 121 ? -24.526 6.496 15.326 1.00 80.88 121 VAL A CA 1
ATOM 936 C C . VAL A 1 121 ? -23.307 6.492 16.243 1.00 80.88 121 VAL A C 1
ATOM 938 O O . VAL A 1 121 ? -22.880 5.419 16.657 1.00 80.88 121 VAL A O 1
ATOM 941 N N . GLU A 1 122 ? -22.755 7.656 16.581 1.00 81.06 122 GLU A N 1
ATOM 942 C CA . GLU A 1 122 ? -21.636 7.760 17.522 1.00 81.06 122 GLU A CA 1
ATOM 943 C C . GLU A 1 122 ? -22.024 7.235 18.909 1.00 81.06 122 GLU A C 1
ATOM 945 O O . GLU A 1 122 ? -21.316 6.397 19.471 1.00 81.06 122 GLU A O 1
ATOM 950 N N . VAL A 1 123 ? -23.200 7.629 19.411 1.00 83.56 123 VAL A N 1
ATOM 951 C CA . VAL A 1 123 ? -23.748 7.115 20.674 1.00 83.56 123 VAL A CA 1
ATOM 952 C C . VAL A 1 123 ? -23.980 5.605 20.602 1.00 83.56 123 VAL A C 1
ATOM 954 O O . VAL A 1 123 ? -23.613 4.891 21.534 1.00 83.56 123 VAL A O 1
ATOM 957 N N . ALA A 1 124 ? -24.533 5.089 19.500 1.00 83.31 124 ALA A N 1
ATOM 958 C CA . ALA A 1 124 ? -24.757 3.654 19.327 1.00 83.31 124 ALA A CA 1
ATOM 959 C C . ALA A 1 124 ? -23.442 2.856 19.292 1.00 83.31 124 ALA A C 1
ATOM 961 O O . ALA A 1 124 ? -23.350 1.797 19.909 1.00 83.31 124 ALA A O 1
ATOM 962 N N . VAL A 1 125 ? -22.407 3.362 18.613 1.00 80.62 125 VAL A N 1
ATOM 963 C CA . VAL A 1 125 ? -21.080 2.727 18.572 1.00 80.62 125 VAL A CA 1
ATOM 964 C C . VAL A 1 125 ? -20.428 2.745 19.951 1.00 80.62 125 VAL A C 1
ATOM 966 O O . VAL A 1 125 ? -19.974 1.698 20.407 1.00 80.62 125 VAL A O 1
ATOM 969 N N . GLY A 1 126 ? -20.425 3.891 20.638 1.00 79.50 126 GLY A N 1
ATOM 970 C CA . GLY A 1 126 ? -19.904 3.995 22.003 1.00 79.50 126 GLY A CA 1
ATOM 971 C C . GLY A 1 126 ? -20.606 3.025 22.955 1.00 79.50 126 GLY A C 1
ATOM 972 O O . GLY A 1 126 ? -19.954 2.304 23.705 1.00 79.50 126 GLY A O 1
ATOM 973 N N . PHE A 1 127 ? -21.932 2.916 22.849 1.00 82.00 127 PHE A N 1
ATOM 974 C CA . PHE A 1 127 ? -22.713 1.970 23.639 1.00 82.00 127 PHE A CA 1
ATOM 975 C C . PHE A 1 127 ? -22.333 0.506 23.355 1.00 82.00 127 PHE A C 1
ATOM 977 O O . PHE A 1 127 ? -22.117 -0.261 24.293 1.00 82.00 127 PHE A O 1
ATOM 984 N N . VAL A 1 128 ? -22.193 0.110 22.083 1.00 79.69 128 VAL A N 1
ATOM 985 C CA . VAL A 1 128 ? -21.779 -1.258 21.708 1.00 79.69 128 VAL A CA 1
ATOM 986 C C . VAL A 1 128 ? -20.336 -1.561 22.122 1.00 79.69 128 VAL A C 1
ATOM 988 O O . VAL A 1 128 ? -20.048 -2.702 22.468 1.00 79.69 128 VAL A O 1
ATOM 991 N N . ILE A 1 129 ? -19.427 -0.584 22.136 1.00 76.25 129 ILE A N 1
ATOM 992 C CA . ILE A 1 129 ? -18.052 -0.795 22.622 1.00 76.25 129 ILE A CA 1
ATOM 993 C C . ILE A 1 129 ? -18.054 -1.187 24.105 1.00 76.25 129 ILE A C 1
ATOM 995 O O . ILE A 1 129 ? -17.347 -2.114 24.494 1.00 76.25 129 ILE A O 1
ATOM 999 N N . GLU A 1 130 ? -18.886 -0.531 24.914 1.00 76.12 130 GLU A N 1
ATOM 1000 C CA . GLU A 1 130 ? -18.952 -0.762 26.360 1.00 76.12 130 GLU A CA 1
ATOM 1001 C C . GLU A 1 130 ? -19.669 -2.074 26.727 1.00 76.12 130 GLU A C 1
ATOM 1003 O O . GLU A 1 130 ? -19.219 -2.808 27.607 1.00 76.12 130 GLU A O 1
ATOM 1008 N N . CYS A 1 131 ? -20.782 -2.407 26.057 1.00 74.12 131 CYS A N 1
ATOM 1009 C CA . CYS A 1 131 ? -21.624 -3.555 26.436 1.00 74.12 131 CYS A CA 1
ATOM 1010 C C . CYS A 1 131 ? -21.679 -4.702 25.409 1.00 74.12 131 CYS A C 1
ATOM 1012 O O . CYS A 1 131 ? -22.288 -5.741 25.671 1.00 74.12 131 CYS A O 1
ATOM 1014 N N . GLY A 1 132 ? -21.021 -4.571 24.256 1.00 71.44 132 GLY A N 1
ATOM 1015 C CA . GLY A 1 132 ? -21.150 -5.502 23.128 1.00 71.44 132 GLY A CA 1
ATOM 1016 C C . GLY A 1 132 ? -20.681 -6.926 23.420 1.00 71.44 132 GLY A C 1
ATOM 1017 O O . GLY A 1 132 ? -21.281 -7.875 22.924 1.00 71.44 132 GLY A O 1
ATOM 1018 N N . SER A 1 133 ? -19.669 -7.098 24.276 1.00 72.25 133 SER A N 1
ATOM 1019 C CA . SER A 1 133 ? -19.215 -8.428 24.722 1.00 72.25 133 SER A CA 1
ATOM 1020 C C . SER A 1 133 ? -20.317 -9.193 25.470 1.00 72.25 133 SER A C 1
ATOM 1022 O O . SER A 1 133 ? -20.490 -10.399 25.291 1.00 72.25 133 SER A O 1
ATOM 1024 N N . PHE A 1 134 ? -21.120 -8.474 26.259 1.00 68.69 134 PHE A N 1
ATOM 1025 C CA . PHE A 1 134 ? -22.254 -9.044 26.979 1.00 68.69 134 PHE A CA 1
ATOM 1026 C C . PHE A 1 134 ? -23.412 -9.363 26.019 1.00 68.69 134 PHE A C 1
ATOM 1028 O O . PHE A 1 134 ? -23.951 -10.466 26.049 1.00 68.69 134 PHE A O 1
ATOM 1035 N N . LEU A 1 135 ? -23.704 -8.454 25.078 1.00 69.75 135 LEU A N 1
ATOM 1036 C CA . LEU A 1 135 ? -24.764 -8.621 24.074 1.00 69.75 135 LEU A CA 1
ATOM 1037 C C . LEU A 1 135 ? -24.473 -9.701 23.019 1.00 69.75 135 LEU A C 1
ATOM 1039 O O . LEU A 1 135 ? -25.406 -10.202 22.393 1.00 69.75 135 LEU A O 1
ATOM 1043 N N . HIS A 1 136 ? -23.208 -10.088 22.824 1.00 71.88 136 HIS A N 1
ATOM 1044 C CA . HIS A 1 136 ? -22.796 -11.064 21.809 1.00 71.88 136 HIS A CA 1
ATOM 1045 C C . HIS A 1 136 ? -23.496 -12.427 21.946 1.00 71.88 136 HIS A C 1
ATOM 1047 O O . HIS A 1 136 ? -23.726 -13.114 20.953 1.00 71.88 136 HIS A O 1
ATOM 1053 N N . HIS A 1 137 ? -23.873 -12.812 23.167 1.00 68.56 137 HIS A N 1
ATOM 1054 C CA . HIS A 1 137 ? -24.544 -14.085 23.435 1.00 68.56 137 HIS A CA 1
ATOM 1055 C C . HIS A 1 137 ? -26.019 -14.090 23.005 1.00 68.56 137 HIS A C 1
ATOM 1057 O O . HIS A 1 137 ? -26.627 -15.157 22.886 1.00 68.56 137 HIS A O 1
ATOM 1063 N N . HIS A 1 138 ? -26.599 -12.918 22.734 1.00 70.75 138 HIS A N 1
ATOM 1064 C CA . HIS A 1 138 ? -27.991 -12.789 22.341 1.00 70.75 138 HIS A CA 1
ATOM 1065 C C . HIS A 1 138 ? -28.128 -12.781 20.812 1.00 70.75 138 HIS A C 1
ATOM 1067 O O . HIS A 1 138 ? -27.567 -11.934 20.118 1.00 70.75 138 HIS A O 1
ATOM 1073 N N . ARG A 1 139 ? -28.944 -13.690 20.256 1.00 66.19 139 ARG A N 1
ATOM 1074 C CA . ARG A 1 139 ? -29.141 -13.833 18.794 1.00 66.19 139 ARG A CA 1
ATOM 1075 C C . ARG A 1 139 ? -29.589 -12.542 18.101 1.00 66.19 139 ARG A C 1
ATOM 1077 O O . ARG A 1 139 ? -29.251 -12.322 16.944 1.00 66.19 139 ARG A O 1
ATOM 1084 N N . ALA A 1 140 ? -30.313 -11.675 18.807 1.00 68.06 140 ALA A N 1
ATOM 1085 C CA . ALA A 1 140 ? -30.748 -10.380 18.278 1.00 68.06 140 ALA A CA 1
ATOM 1086 C C . ALA A 1 140 ? -29.595 -9.379 18.047 1.00 68.06 140 ALA A C 1
ATOM 1088 O O . ALA A 1 140 ? -29.775 -8.407 17.321 1.00 68.06 140 ALA A O 1
ATOM 1089 N N . CYS A 1 141 ? -28.400 -9.624 18.597 1.00 69.44 141 CYS A N 1
ATOM 1090 C CA . CYS A 1 141 ? -27.217 -8.804 18.335 1.00 69.44 141 CYS A CA 1
ATOM 1091 C C . CYS A 1 141 ? -26.803 -8.859 16.852 1.00 69.44 141 CYS A C 1
ATOM 1093 O O . CYS A 1 141 ? -26.336 -7.864 16.303 1.00 69.44 141 CYS A O 1
ATOM 1095 N N . ILE A 1 142 ? -27.074 -9.980 16.170 1.00 72.31 142 ILE A N 1
ATOM 1096 C CA . ILE A 1 142 ? -26.858 -10.131 14.723 1.00 72.31 142 ILE A CA 1
ATOM 1097 C C . ILE A 1 142 ? -27.663 -9.081 13.950 1.00 72.31 142 ILE A C 1
ATOM 1099 O O . ILE A 1 142 ? -27.113 -8.426 13.078 1.00 72.31 142 ILE A O 1
ATOM 1103 N N . VAL A 1 143 ? -28.918 -8.829 14.340 1.00 71.69 143 VAL A N 1
ATOM 1104 C CA . VAL A 1 143 ? -29.780 -7.823 13.694 1.00 71.69 143 VAL A CA 1
ATOM 1105 C C . VAL A 1 143 ? -29.199 -6.415 13.840 1.00 71.69 143 VAL A C 1
ATOM 1107 O O . VAL A 1 143 ? -29.257 -5.619 12.907 1.00 71.69 143 VAL A O 1
ATOM 1110 N N . VAL A 1 144 ? -28.594 -6.107 14.990 1.00 73.62 144 VAL A N 1
ATOM 1111 C CA . VAL A 1 144 ? -27.926 -4.819 15.226 1.00 73.62 144 VAL A CA 1
ATOM 1112 C C . VAL A 1 144 ? -26.677 -4.683 14.351 1.00 73.62 144 VAL A C 1
ATOM 1114 O O . VAL A 1 144 ? -26.478 -3.643 13.724 1.00 73.62 144 VAL A O 1
ATOM 1117 N N . PHE A 1 145 ? -25.853 -5.729 14.252 1.00 77.62 145 PHE A N 1
ATOM 1118 C CA . PHE A 1 145 ? -24.684 -5.726 13.367 1.00 77.62 145 PHE A CA 1
ATOM 1119 C C . PHE A 1 145 ? -25.064 -5.682 11.885 1.00 77.62 145 PHE A C 1
ATOM 1121 O O . PHE A 1 145 ? -24.414 -4.970 11.120 1.00 77.62 145 PHE A O 1
ATOM 1128 N N . ASP A 1 146 ? -26.141 -6.357 11.490 1.00 74.44 146 ASP A N 1
ATOM 1129 C CA . ASP A 1 146 ? -26.702 -6.285 10.144 1.00 74.44 146 ASP A CA 1
ATOM 1130 C C . ASP A 1 146 ? -27.235 -4.878 9.852 1.00 74.44 146 ASP A C 1
ATOM 1132 O O . ASP A 1 146 ? -26.986 -4.348 8.774 1.00 74.44 146 ASP A O 1
ATOM 1136 N N . LEU A 1 147 ? -27.877 -4.208 10.817 1.00 72.00 147 LEU A N 1
ATOM 1137 C CA . LEU A 1 147 ? -28.262 -2.795 10.707 1.00 72.00 147 LEU A CA 1
ATOM 1138 C C . LEU A 1 147 ? -27.036 -1.890 10.528 1.00 72.00 147 LEU A C 1
ATOM 1140 O O . LEU A 1 147 ? -27.031 -1.038 9.637 1.00 72.00 147 LEU A O 1
ATOM 1144 N N . PHE A 1 148 ? -25.964 -2.097 11.297 1.00 75.94 148 PHE A N 1
ATOM 1145 C CA . PHE A 1 148 ? -24.701 -1.381 11.091 1.00 75.94 148 PHE A CA 1
ATOM 1146 C C . PHE A 1 148 ? -24.094 -1.662 9.706 1.00 75.94 148 PHE A C 1
ATOM 1148 O O . PHE A 1 148 ? -23.626 -0.733 9.044 1.00 75.94 148 PHE A O 1
ATOM 1155 N N . ALA A 1 149 ? -24.119 -2.910 9.234 1.00 70.56 149 ALA A N 1
ATOM 1156 C CA . ALA A 1 149 ? -23.549 -3.324 7.953 1.00 70.56 149 ALA A CA 1
ATOM 1157 C C . ALA A 1 149 ? -24.357 -2.803 6.753 1.00 70.56 149 ALA A C 1
ATOM 1159 O O . ALA A 1 149 ? -23.790 -2.193 5.843 1.00 70.56 149 ALA A O 1
ATOM 1160 N N . LEU A 1 150 ? -25.683 -2.957 6.778 1.00 64.00 150 LEU A N 1
ATOM 1161 C CA . LEU A 1 150 ? -26.610 -2.425 5.777 1.00 64.00 150 LEU A CA 1
ATOM 1162 C C . LEU A 1 150 ? -26.521 -0.903 5.701 1.00 64.00 150 LEU A C 1
ATOM 1164 O O . LEU A 1 150 ? -26.601 -0.330 4.616 1.00 64.00 150 LEU A O 1
ATOM 1168 N N . ARG A 1 151 ? -26.297 -0.219 6.829 1.00 64.12 151 ARG A N 1
ATOM 1169 C CA . ARG A 1 151 ? -26.123 1.235 6.832 1.00 64.12 151 ARG A CA 1
ATOM 1170 C C . ARG A 1 151 ? -24.710 1.667 6.475 1.00 64.12 151 ARG A C 1
ATOM 1172 O O . ARG A 1 151 ? -24.591 2.703 5.844 1.00 64.12 151 ARG A O 1
ATOM 1179 N N . LYS A 1 152 ? -23.655 0.887 6.727 1.00 60.22 152 LYS A N 1
ATOM 1180 C CA . LYS A 1 152 ? -22.339 1.108 6.093 1.00 60.22 152 LYS A CA 1
ATOM 1181 C C . LYS A 1 152 ? -22.454 1.031 4.566 1.00 60.22 152 LYS A C 1
ATOM 1183 O O . LYS A 1 152 ? -21.860 1.853 3.875 1.00 60.22 152 LYS A O 1
ATOM 1188 N N . ALA A 1 153 ? -23.276 0.108 4.064 1.00 54.91 153 ALA A N 1
ATOM 1189 C CA . ALA A 1 153 ? -23.602 -0.006 2.646 1.00 54.91 153 ALA A CA 1
ATOM 1190 C C . ALA A 1 153 ? -24.543 1.107 2.136 1.00 54.91 153 ALA A C 1
ATOM 1192 O O . ALA A 1 153 ? -24.439 1.480 0.980 1.00 54.91 153 ALA A O 1
ATOM 1193 N N . ALA A 1 154 ? -25.420 1.682 2.973 1.00 54.06 154 ALA A N 1
ATOM 1194 C CA . ALA A 1 154 ? -26.302 2.799 2.593 1.00 54.06 154 ALA A CA 1
ATOM 1195 C C . ALA A 1 154 ? -25.670 4.197 2.789 1.00 54.06 154 ALA A C 1
ATOM 1197 O O . ALA A 1 154 ? -26.067 5.159 2.138 1.00 54.06 154 ALA A O 1
ATOM 1198 N N . LYS A 1 155 ? -24.676 4.328 3.682 1.00 48.84 155 LYS A N 1
ATOM 1199 C CA . LYS A 1 155 ? -23.879 5.543 3.945 1.00 48.84 155 LYS A CA 1
ATOM 1200 C C . LYS A 1 155 ? -22.697 5.666 2.979 1.00 48.84 155 LYS A C 1
ATOM 1202 O O . LYS A 1 155 ? -21.930 6.624 3.099 1.00 48.84 155 LYS A O 1
ATOM 1207 N N . THR A 1 156 ? -22.613 4.811 1.951 1.00 42.09 156 THR A N 1
ATOM 1208 C CA . THR A 1 156 ? -22.132 5.278 0.646 1.00 42.09 156 THR A CA 1
ATOM 1209 C C . THR A 1 156 ? -23.128 6.323 0.153 1.00 42.09 156 THR A C 1
ATOM 1211 O O . THR A 1 156 ? -23.994 6.068 -0.682 1.00 42.09 156 THR A O 1
ATOM 1214 N N . ARG A 1 157 ? -23.010 7.537 0.703 1.00 41.19 157 ARG A N 1
ATOM 1215 C CA . ARG A 1 157 ? -23.449 8.745 0.013 1.00 41.19 157 ARG A CA 1
ATOM 1216 C C . ARG A 1 157 ? -22.969 8.614 -1.442 1.00 41.19 157 ARG A C 1
ATOM 1218 O O . ARG A 1 157 ? -21.870 8.079 -1.634 1.00 41.19 157 ARG A O 1
ATOM 1225 N N . PRO A 1 158 ? -23.685 9.132 -2.460 1.00 43.50 158 PRO A N 1
ATOM 1226 C CA . PRO A 1 158 ? -22.954 9.601 -3.626 1.00 43.50 158 PRO A CA 1
ATOM 1227 C C . PRO A 1 158 ? -21.916 10.542 -3.033 1.00 43.50 158 PRO A C 1
ATOM 1229 O O . PRO A 1 158 ? -22.279 11.542 -2.406 1.00 43.50 158 PRO A O 1
ATOM 1232 N N . ALA A 1 159 ? -20.655 10.112 -3.025 1.00 42.34 159 ALA A N 1
ATOM 1233 C CA . ALA A 1 159 ? -19.604 10.904 -2.437 1.00 42.34 159 ALA A CA 1
ATOM 1234 C C . ALA A 1 159 ? -19.768 12.274 -3.085 1.00 42.34 159 ALA A C 1
ATOM 1236 O O . ALA A 1 159 ? -19.755 12.376 -4.314 1.00 42.34 159 ALA A O 1
ATOM 1237 N N . TYR A 1 160 ? -19.949 13.324 -2.284 1.00 48.25 160 TYR A N 1
ATOM 1238 C CA . TYR A 1 160 ? -19.415 14.588 -2.741 1.00 48.25 160 TYR A CA 1
ATOM 1239 C C . TYR A 1 160 ? -17.924 14.293 -2.807 1.00 48.25 160 TYR A C 1
ATOM 1241 O O . TYR A 1 160 ? -17.242 14.266 -1.783 1.00 48.25 160 TYR A O 1
ATOM 1249 N N . SER A 1 161 ? -17.488 13.815 -3.974 1.00 48.62 161 SER A N 1
ATOM 1250 C CA . SER A 1 161 ? -16.121 13.420 -4.216 1.00 48.62 161 SER A CA 1
ATOM 1251 C C . SER A 1 161 ? -15.422 14.758 -4.171 1.00 48.62 161 SER A C 1
ATOM 1253 O O . SER A 1 161 ? -15.495 15.530 -5.128 1.00 48.62 161 SER A O 1
ATOM 1255 N N . ILE A 1 162 ? -14.863 15.095 -3.011 1.00 59.19 162 ILE A N 1
ATOM 1256 C CA . ILE A 1 162 ? -13.846 16.125 -2.950 1.00 59.19 162 ILE A CA 1
ATOM 1257 C C . ILE A 1 162 ? -12.771 15.548 -3.851 1.00 59.19 162 ILE A C 1
ATOM 1259 O O . ILE A 1 162 ? -12.075 14.600 -3.487 1.00 59.19 162 ILE A O 1
ATOM 1263 N N . LYS A 1 163 ? -12.791 16.008 -5.100 1.00 60.22 163 LYS A N 1
ATOM 1264 C CA . LYS A 1 163 ? -11.797 15.664 -6.086 1.00 60.22 163 LYS A CA 1
ATOM 1265 C C . LYS A 1 163 ? -10.573 16.394 -5.584 1.00 60.22 163 LYS A C 1
ATOM 1267 O O . LYS A 1 163 ? -10.486 17.616 -5.664 1.00 60.22 163 LYS A O 1
ATOM 1272 N N . ASP A 1 164 ? -9.757 15.651 -4.859 1.00 58.50 164 ASP A N 1
ATOM 1273 C CA . ASP A 1 164 ? -8.553 16.185 -4.272 1.00 58.50 164 ASP A CA 1
ATOM 1274 C C . ASP A 1 164 ? -7.545 16.381 -5.404 1.00 58.50 164 ASP A C 1
ATOM 1276 O O . ASP A 1 164 ? -6.746 15.501 -5.716 1.00 58.50 164 ASP A O 1
ATOM 1280 N N . ASP A 1 165 ? -7.641 17.535 -6.063 1.00 67.81 165 ASP A N 1
ATOM 1281 C CA . ASP A 1 165 ? -6.731 17.946 -7.132 1.00 67.81 165 ASP A CA 1
ATOM 1282 C C . ASP A 1 165 ? -5.349 18.348 -6.575 1.00 67.81 165 ASP A C 1
ATOM 1284 O O . ASP A 1 165 ? -4.463 18.737 -7.332 1.00 67.81 165 ASP A O 1
ATOM 1288 N N . THR A 1 166 ? -5.131 18.276 -5.252 1.00 69.25 166 THR A N 1
ATOM 1289 C CA . THR A 1 166 ? -3.881 18.730 -4.624 1.00 69.25 166 THR A CA 1
ATOM 1290 C C . THR A 1 166 ? -2.745 17.705 -4.683 1.00 69.25 166 THR A C 1
ATOM 1292 O O . THR A 1 166 ? -1.630 18.026 -4.279 1.00 69.25 166 THR A O 1
ATOM 1295 N N . GLU A 1 167 ? -2.999 16.475 -5.162 1.00 75.31 167 GLU A N 1
ATOM 1296 C CA . GLU A 1 167 ? -2.038 15.351 -5.210 1.00 75.31 167 GLU A CA 1
ATOM 1297 C C . GLU A 1 167 ? -1.260 15.129 -3.887 1.00 75.31 167 GLU A C 1
ATOM 1299 O O . GLU A 1 167 ? -0.208 14.485 -3.858 1.00 75.31 167 GLU A O 1
ATOM 1304 N N . THR A 1 168 ? -1.767 15.628 -2.752 1.00 80.69 168 THR A N 1
ATOM 1305 C CA . THR A 1 168 ? -1.001 15.731 -1.498 1.00 80.69 168 THR A CA 1
ATOM 1306 C C . THR A 1 168 ? -0.576 14.359 -0.977 1.00 80.69 168 THR A C 1
ATOM 1308 O O . THR A 1 168 ? 0.560 14.175 -0.535 1.00 80.69 168 THR A O 1
ATOM 1311 N N . ASN A 1 169 ? -1.450 13.359 -1.098 1.00 80.12 169 ASN A N 1
ATOM 1312 C CA . ASN A 1 169 ? -1.144 11.981 -0.712 1.00 80.12 169 ASN A CA 1
ATOM 1313 C C . ASN A 1 169 ? -0.030 11.370 -1.576 1.00 80.12 169 ASN A C 1
ATOM 1315 O O . ASN A 1 169 ? 0.845 10.685 -1.049 1.00 80.12 169 ASN A O 1
ATOM 1319 N N . LEU A 1 170 ? -0.007 11.673 -2.879 1.00 82.25 170 LEU A N 1
ATOM 1320 C CA . LEU A 1 170 ? 1.047 11.220 -3.789 1.00 82.25 170 LEU A CA 1
ATOM 1321 C C . LEU A 1 170 ? 2.386 11.878 -3.440 1.00 82.25 170 LEU A C 1
ATOM 1323 O O . LEU A 1 170 ? 3.412 11.207 -3.376 1.00 82.25 170 LEU A O 1
ATOM 1327 N N . ILE A 1 171 ? 2.382 13.181 -3.152 1.00 85.56 171 ILE A N 1
ATOM 1328 C CA . ILE A 1 171 ? 3.585 13.916 -2.738 1.00 85.56 171 ILE A CA 1
ATOM 1329 C C . ILE A 1 171 ? 4.132 13.366 -1.415 1.00 85.56 171 ILE A C 1
ATOM 1331 O O . ILE A 1 171 ? 5.345 13.196 -1.271 1.00 85.56 171 ILE A O 1
ATOM 1335 N N . ASN A 1 172 ? 3.260 13.070 -0.453 1.00 87.12 172 ASN A N 1
ATOM 1336 C CA . ASN A 1 172 ? 3.661 12.486 0.824 1.00 87.12 172 ASN A CA 1
ATOM 1337 C C . ASN A 1 172 ? 4.253 11.084 0.637 1.00 87.12 172 ASN A C 1
ATOM 1339 O O . ASN A 1 172 ? 5.324 10.808 1.179 1.00 87.12 172 ASN A O 1
ATOM 1343 N N . LEU A 1 173 ? 3.638 10.255 -0.211 1.00 87.31 173 LEU A N 1
ATOM 1344 C CA . LEU A 1 173 ? 4.167 8.942 -0.576 1.00 87.31 173 LEU A CA 1
ATOM 1345 C C . LEU A 1 173 ? 5.556 9.053 -1.230 1.00 87.31 173 LEU A C 1
ATOM 1347 O O . LEU A 1 173 ? 6.494 8.371 -0.818 1.00 87.31 173 LEU A O 1
ATOM 1351 N N . ARG A 1 174 ? 5.731 9.969 -2.193 1.00 90.31 174 ARG A N 1
ATOM 1352 C CA . ARG A 1 174 ? 7.031 10.247 -2.832 1.00 90.31 174 ARG A CA 1
ATOM 1353 C C . ARG A 1 174 ? 8.100 10.636 -1.813 1.00 90.31 174 ARG A C 1
ATOM 1355 O O . ARG A 1 174 ? 9.215 10.117 -1.866 1.00 90.31 174 ARG A O 1
ATOM 1362 N N . LYS A 1 175 ? 7.768 11.522 -0.867 1.00 90.50 175 LYS A N 1
ATOM 1363 C CA . LYS A 1 175 ? 8.680 11.936 0.213 1.00 90.50 175 LYS A CA 1
ATOM 1364 C C . LYS A 1 175 ? 9.059 10.757 1.109 1.00 90.50 175 LYS A C 1
ATOM 1366 O O . LYS A 1 175 ? 10.241 10.596 1.408 1.00 90.50 175 LYS A O 1
ATOM 1371 N N . ALA A 1 176 ? 8.095 9.923 1.497 1.00 89.75 176 ALA A N 1
ATOM 1372 C CA . ALA A 1 176 ? 8.340 8.746 2.328 1.00 89.75 176 ALA A CA 1
ATOM 1373 C C . ALA A 1 176 ? 9.275 7.741 1.631 1.00 89.75 176 ALA A C 1
ATOM 1375 O O . ALA A 1 176 ? 10.254 7.285 2.228 1.00 89.75 176 ALA A O 1
ATOM 1376 N N . ILE A 1 177 ? 9.033 7.459 0.346 1.00 91.06 177 ILE A N 1
ATOM 1377 C CA . ILE A 1 177 ? 9.878 6.578 -0.475 1.00 91.06 177 ILE A CA 1
ATOM 1378 C C . ILE A 1 177 ? 11.295 7.147 -0.594 1.00 91.06 177 ILE A C 1
ATOM 1380 O O . ILE A 1 177 ? 12.265 6.442 -0.318 1.00 91.06 177 ILE A O 1
ATOM 1384 N N . TYR A 1 178 ? 11.426 8.430 -0.943 1.00 91.81 178 TYR A N 1
ATOM 1385 C CA . TYR A 1 178 ? 12.720 9.096 -1.082 1.00 91.81 178 TYR A CA 1
ATOM 1386 C C . TYR A 1 178 ? 13.543 9.041 0.211 1.00 91.81 178 TYR A C 1
ATOM 1388 O O . TYR A 1 178 ? 14.697 8.612 0.200 1.00 91.81 178 TYR A O 1
ATOM 1396 N N . LEU A 1 179 ? 12.942 9.430 1.339 1.00 91.00 179 LEU A N 1
ATOM 1397 C CA . LEU A 1 179 ? 13.610 9.426 2.642 1.00 91.00 179 LEU A CA 1
ATOM 1398 C C . LEU A 1 179 ? 14.038 8.015 3.048 1.00 91.00 179 LEU A C 1
ATOM 1400 O O . LEU A 1 179 ? 15.130 7.832 3.583 1.00 91.00 179 LEU A O 1
ATOM 1404 N N . THR A 1 180 ? 13.218 7.009 2.753 1.00 91.31 180 THR A N 1
ATOM 1405 C CA . THR A 1 180 ? 13.546 5.607 3.036 1.00 91.31 180 THR A CA 1
ATOM 1406 C C . THR A 1 180 ? 14.738 5.137 2.206 1.00 91.31 180 THR A C 1
ATOM 1408 O O . THR A 1 180 ? 15.649 4.520 2.754 1.00 91.31 180 THR A O 1
ATOM 1411 N N . ILE A 1 181 ? 14.779 5.470 0.912 1.00 90.38 181 ILE A N 1
ATOM 1412 C CA . ILE A 1 181 ? 15.891 5.103 0.020 1.00 90.38 181 ILE A CA 1
ATOM 1413 C C . ILE A 1 181 ? 17.199 5.749 0.485 1.00 90.38 181 ILE A C 1
ATOM 1415 O O . ILE A 1 181 ? 18.227 5.077 0.483 1.00 90.38 181 ILE A O 1
ATOM 1419 N N . MET A 1 182 ? 17.154 7.019 0.895 1.00 87.25 182 MET A N 1
ATOM 1420 C CA . MET A 1 182 ? 18.340 7.786 1.296 1.00 87.25 182 MET A CA 1
ATOM 1421 C C . MET A 1 182 ? 18.837 7.474 2.711 1.00 87.25 182 MET A C 1
ATOM 1423 O O . MET A 1 182 ? 20.019 7.649 2.990 1.00 87.25 182 MET A O 1
ATOM 1427 N N . SER A 1 183 ? 17.954 7.045 3.616 1.00 91.62 183 SER A N 1
ATOM 1428 C CA . SER A 1 183 ? 18.321 6.728 5.006 1.00 91.62 183 SER A CA 1
ATOM 1429 C C . SER A 1 183 ? 18.730 5.272 5.225 1.00 91.62 183 SER A C 1
ATOM 1431 O O . SER A 1 183 ? 19.298 4.958 6.268 1.00 91.62 183 SER A O 1
ATOM 1433 N N . SER A 1 184 ? 18.432 4.378 4.280 1.00 91.56 184 SER A N 1
ATOM 1434 C CA . SER A 1 184 ? 18.772 2.958 4.405 1.00 91.56 184 SER A CA 1
ATOM 1435 C C . SER A 1 184 ? 20.241 2.712 4.066 1.00 91.56 184 SER A C 1
ATOM 1437 O O . SER A 1 184 ? 20.759 3.253 3.090 1.00 91.56 184 SER A O 1
ATOM 1439 N N . LEU A 1 185 ? 20.912 1.877 4.863 1.00 85.06 185 LEU A N 1
ATOM 1440 C CA . LEU A 1 185 ? 22.349 1.628 4.712 1.00 85.06 185 LEU A CA 1
ATOM 1441 C C . LEU A 1 185 ? 22.646 0.583 3.624 1.00 85.06 185 LEU A C 1
ATOM 1443 O O . LEU A 1 185 ? 23.697 0.600 2.986 1.00 85.06 185 LEU A O 1
ATOM 1447 N N . ASN A 1 186 ? 21.720 -0.352 3.429 1.00 88.69 186 ASN A N 1
ATOM 1448 C CA . ASN A 1 186 ? 21.858 -1.515 2.564 1.00 88.69 186 ASN A CA 1
ATOM 1449 C C . ASN A 1 186 ? 20.541 -1.839 1.839 1.00 88.69 186 ASN A C 1
ATOM 1451 O O . ASN A 1 186 ? 19.446 -1.474 2.269 1.00 88.69 186 ASN A O 1
ATOM 1455 N N . PHE A 1 187 ? 20.662 -2.497 0.682 1.00 86.81 187 PHE A N 1
ATOM 1456 C CA . PHE A 1 187 ? 19.541 -2.706 -0.244 1.00 86.81 187 PHE A CA 1
ATOM 1457 C C . PHE A 1 187 ? 18.455 -3.632 0.326 1.00 86.81 187 PHE A C 1
ATOM 1459 O O . PHE A 1 187 ? 17.280 -3.457 0.013 1.00 86.81 187 PHE A O 1
ATOM 1466 N N . GLU A 1 188 ? 18.830 -4.586 1.182 1.00 87.44 188 GLU A N 1
ATOM 1467 C CA . GLU A 1 188 ? 17.895 -5.500 1.851 1.00 87.44 188 GLU A CA 1
ATOM 1468 C C . GLU A 1 188 ? 16.984 -4.744 2.826 1.00 87.44 188 GLU A C 1
ATOM 1470 O O . GLU A 1 188 ? 15.760 -4.875 2.772 1.00 87.44 188 GLU A O 1
ATOM 1475 N N . GLU A 1 189 ? 17.570 -3.887 3.669 1.00 90.38 189 GLU A N 1
ATOM 1476 C CA . GLU A 1 189 ? 16.828 -3.042 4.606 1.00 90.38 189 GLU A CA 1
ATOM 1477 C C . GLU A 1 189 ? 15.892 -2.087 3.858 1.00 90.38 189 GLU A C 1
ATOM 1479 O O . GLU A 1 189 ? 14.706 -1.985 4.191 1.00 90.38 189 GLU A O 1
ATOM 1484 N N . ALA A 1 190 ? 16.409 -1.434 2.812 1.00 90.50 190 ALA A N 1
ATOM 1485 C CA . ALA A 1 190 ? 15.629 -0.544 1.963 1.00 90.50 190 ALA A CA 1
ATOM 1486 C C . ALA A 1 190 ? 14.431 -1.276 1.342 1.00 90.50 190 ALA A C 1
ATOM 1488 O O . ALA A 1 190 ? 13.298 -0.810 1.456 1.00 90.50 190 ALA A O 1
ATOM 1489 N N . GLY A 1 191 ? 14.653 -2.455 0.751 1.00 87.69 191 GLY A N 1
ATOM 1490 C CA . GLY A 1 191 ? 13.601 -3.273 0.145 1.00 87.69 191 GLY A CA 1
ATOM 1491 C C . GLY A 1 191 ? 12.491 -3.633 1.135 1.00 87.69 191 GLY A C 1
ATOM 1492 O O . GLY A 1 191 ? 11.309 -3.435 0.843 1.00 87.69 191 GLY A O 1
ATOM 1493 N N . HIS A 1 192 ? 12.850 -4.082 2.342 1.00 88.44 192 HIS A N 1
ATOM 1494 C CA . HIS A 1 192 ? 11.874 -4.417 3.382 1.00 88.44 192 HIS A CA 1
ATOM 1495 C C . HIS A 1 192 ? 11.060 -3.206 3.857 1.00 88.44 192 HIS A C 1
ATOM 1497 O O . HIS A 1 192 ? 9.835 -3.304 3.993 1.00 88.44 192 HIS A O 1
ATOM 1503 N N . LYS A 1 193 ? 11.710 -2.058 4.094 1.00 90.25 193 LYS A N 1
ATOM 1504 C CA . LYS A 1 193 ? 11.024 -0.829 4.523 1.00 90.25 193 LYS A CA 1
ATOM 1505 C C . LYS A 1 193 ? 10.086 -0.295 3.441 1.00 90.25 193 LYS A C 1
ATOM 1507 O O . LYS A 1 193 ? 8.944 0.044 3.745 1.00 90.25 193 LYS A O 1
ATOM 1512 N N . LEU A 1 194 ? 10.528 -0.287 2.183 1.00 89.62 194 LEU A N 1
ATOM 1513 C CA . LEU A 1 194 ? 9.733 0.184 1.046 1.00 89.62 194 LEU A CA 1
ATOM 1514 C C . LEU A 1 194 ? 8.472 -0.660 0.846 1.00 89.62 194 LEU A C 1
ATOM 1516 O O . LEU A 1 194 ? 7.382 -0.110 0.704 1.00 89.62 194 LEU A O 1
ATOM 1520 N N . LEU A 1 195 ? 8.583 -1.988 0.926 1.00 87.00 195 LEU A N 1
ATOM 1521 C CA . LEU A 1 195 ? 7.413 -2.866 0.853 1.00 87.00 195 LEU A CA 1
ATOM 1522 C C . LEU A 1 195 ? 6.415 -2.623 1.986 1.00 87.00 195 LEU A C 1
ATOM 1524 O O . LEU A 1 195 ? 5.206 -2.719 1.772 1.00 87.00 195 LEU A O 1
ATOM 1528 N N . LYS A 1 196 ? 6.901 -2.327 3.196 1.00 87.94 196 LYS A N 1
ATOM 1529 C CA . LYS A 1 196 ? 6.036 -2.025 4.339 1.00 87.94 196 LYS A CA 1
ATOM 1530 C C . LYS A 1 196 ? 5.257 -0.727 4.118 1.00 87.94 196 LYS A C 1
ATOM 1532 O O . LYS A 1 196 ? 4.057 -0.716 4.367 1.00 87.94 196 LYS A O 1
ATOM 1537 N N . ILE A 1 197 ? 5.912 0.320 3.616 1.00 85.94 197 ILE A N 1
ATOM 1538 C CA . ILE A 1 197 ? 5.270 1.606 3.302 1.00 85.94 197 ILE A CA 1
ATOM 1539 C C . ILE A 1 197 ? 4.189 1.410 2.236 1.00 85.94 197 ILE A C 1
ATOM 1541 O O . ILE A 1 197 ? 3.045 1.789 2.455 1.00 85.94 197 ILE A O 1
ATOM 1545 N N . ILE A 1 198 ? 4.499 0.721 1.133 1.00 84.12 198 ILE A N 1
ATOM 1546 C CA . ILE A 1 198 ? 3.519 0.485 0.061 1.00 84.12 198 ILE A CA 1
ATOM 1547 C C . ILE A 1 198 ? 2.323 -0.347 0.537 1.00 84.12 198 ILE A C 1
ATOM 1549 O O . ILE A 1 198 ? 1.196 -0.062 0.149 1.00 84.12 198 ILE A O 1
ATOM 1553 N N . LYS A 1 199 ? 2.525 -1.336 1.415 1.00 81.50 199 LYS A N 1
ATOM 1554 C CA . LYS A 1 199 ? 1.413 -2.130 1.965 1.00 81.50 199 LYS A CA 1
ATOM 1555 C C . LYS A 1 199 ? 0.497 -1.348 2.910 1.00 81.50 199 LYS A C 1
ATOM 1557 O O . LYS A 1 199 ? -0.665 -1.718 3.037 1.00 81.50 199 LYS A O 1
ATOM 1562 N N . LEU A 1 200 ? 1.020 -0.344 3.612 1.00 73.56 200 LEU A N 1
ATOM 1563 C CA . LEU A 1 200 ? 0.275 0.413 4.623 1.00 73.56 200 LEU A CA 1
ATOM 1564 C C . LEU A 1 200 ? -0.345 1.699 4.063 1.00 73.56 200 LEU A C 1
ATOM 1566 O O . LEU A 1 200 ? -1.433 2.077 4.482 1.00 73.56 200 LEU A O 1
ATOM 1570 N N . GLU A 1 201 ? 0.340 2.353 3.125 1.00 66.12 201 GLU A N 1
ATOM 1571 C CA . GLU A 1 201 ? -0.001 3.690 2.618 1.00 66.12 201 GLU A CA 1
ATOM 1572 C C . GLU A 1 201 ? -0.348 3.699 1.119 1.00 66.12 201 GLU A C 1
ATOM 1574 O O . GLU A 1 201 ? -0.817 4.708 0.593 1.00 66.12 201 GLU A O 1
ATOM 1579 N N . GLY A 1 202 ? -0.125 2.593 0.402 1.00 62.22 202 GLY A N 1
ATOM 1580 C CA . GLY A 1 202 ? -0.364 2.506 -1.035 1.00 62.22 202 GLY A CA 1
ATOM 1581 C C . GLY A 1 202 ? -1.850 2.423 -1.385 1.00 62.22 202 GLY A C 1
ATOM 1582 O O . GLY A 1 202 ? -2.500 1.404 -1.158 1.00 62.22 202 GLY A O 1
ATOM 1583 N N . ALA A 1 203 ? -2.374 3.470 -2.025 1.00 61.44 203 ALA A N 1
ATOM 1584 C CA . ALA A 1 203 ? -3.563 3.352 -2.868 1.00 61.44 203 ALA A CA 1
ATOM 1585 C C . ALA A 1 203 ? -3.251 2.491 -4.113 1.00 61.44 203 ALA A C 1
ATOM 1587 O O . ALA A 1 203 ? -2.083 2.246 -4.430 1.00 61.44 203 ALA A O 1
ATOM 1588 N N . ALA A 1 204 ? -4.278 2.044 -4.847 1.00 62.22 204 ALA A N 1
ATOM 1589 C CA . ALA A 1 204 ? -4.095 1.290 -6.091 1.00 62.22 204 ALA A CA 1
ATOM 1590 C C . ALA A 1 204 ? -3.140 2.034 -7.051 1.00 62.22 204 ALA A C 1
ATOM 1592 O O . ALA A 1 204 ? -3.462 3.126 -7.515 1.00 62.22 204 ALA A O 1
ATOM 1593 N N . GLY A 1 205 ? -1.964 1.454 -7.329 1.00 72.00 205 GLY A N 1
ATOM 1594 C CA . GLY A 1 205 ? -0.925 2.064 -8.169 1.00 72.00 205 GLY A CA 1
ATOM 1595 C C . GLY A 1 205 ? 0.308 2.600 -7.428 1.00 72.00 205 GLY A C 1
ATOM 1596 O O . GLY A 1 205 ? 1.242 3.059 -8.087 1.00 72.00 205 GLY A O 1
ATOM 1597 N N . GLY A 1 206 ? 0.374 2.503 -6.094 1.00 83.50 206 GLY A N 1
ATOM 1598 C CA . GLY A 1 206 ? 1.565 2.882 -5.319 1.00 83.50 206 GLY A CA 1
ATOM 1599 C C . GLY A 1 206 ? 2.837 2.116 -5.716 1.00 83.50 206 GLY A C 1
ATOM 1600 O O . GLY A 1 206 ? 3.942 2.647 -5.616 1.0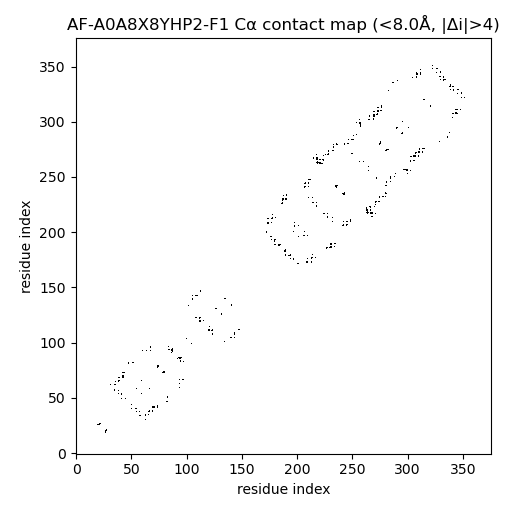0 83.50 206 GLY A O 1
ATOM 1601 N N . GLU A 1 207 ? 2.705 0.896 -6.245 1.00 88.44 207 GLU A N 1
ATOM 1602 C CA . GLU A 1 207 ? 3.832 0.103 -6.745 1.00 88.44 207 GLU A CA 1
ATOM 1603 C C . GLU A 1 207 ? 4.506 0.734 -7.968 1.00 88.44 207 GLU A C 1
ATOM 1605 O O . GLU A 1 207 ? 5.715 0.587 -8.139 1.00 88.44 207 GLU A O 1
ATOM 1610 N N . MET A 1 208 ? 3.738 1.415 -8.825 1.00 89.88 208 MET A N 1
ATOM 1611 C CA . MET A 1 208 ? 4.284 2.127 -9.984 1.00 89.88 208 MET A CA 1
ATOM 1612 C C . MET A 1 208 ? 5.070 3.350 -9.525 1.00 89.88 208 MET A C 1
ATOM 1614 O O . MET A 1 208 ? 6.176 3.597 -10.00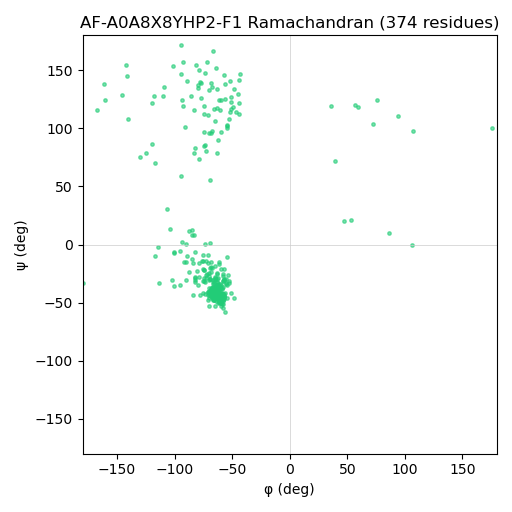0 1.00 89.88 208 MET A O 1
ATOM 1618 N N . GLU A 1 209 ? 4.518 4.084 -8.560 1.00 90.00 209 GLU A N 1
ATOM 1619 C CA . GLU A 1 209 ? 5.178 5.268 -8.023 1.00 90.00 209 GLU A CA 1
ATOM 1620 C C . GLU A 1 209 ? 6.492 4.914 -7.320 1.00 90.00 209 GLU A C 1
ATOM 1622 O O . GLU A 1 209 ? 7.478 5.634 -7.456 1.00 90.00 209 GLU A O 1
ATOM 1627 N N . LEU A 1 210 ? 6.552 3.757 -6.653 1.00 92.56 210 LEU A N 1
ATOM 1628 C CA . LEU A 1 210 ? 7.800 3.225 -6.111 1.00 92.56 210 LEU A CA 1
ATOM 1629 C C . LEU A 1 210 ? 8.858 2.993 -7.199 1.00 92.56 210 LEU A C 1
ATOM 1631 O O . LEU A 1 210 ? 10.002 3.420 -7.033 1.00 92.56 210 LEU A O 1
ATOM 1635 N N . CYS A 1 211 ? 8.492 2.343 -8.308 1.00 93.19 211 CYS A N 1
ATOM 1636 C CA . CYS A 1 211 ? 9.402 2.133 -9.437 1.00 93.19 211 CYS A CA 1
ATOM 1637 C C . CYS A 1 211 ? 9.889 3.468 -10.024 1.00 93.19 211 CYS A C 1
ATOM 1639 O O . CYS A 1 211 ? 11.089 3.632 -10.250 1.00 93.19 211 CYS A O 1
ATOM 1641 N N . ASN A 1 212 ? 8.982 4.433 -10.211 1.00 92.62 212 ASN A N 1
ATOM 1642 C CA . ASN A 1 212 ? 9.312 5.763 -10.724 1.00 92.62 212 ASN A CA 1
ATOM 1643 C C . ASN A 1 212 ? 10.269 6.509 -9.793 1.00 92.62 212 ASN A C 1
ATOM 1645 O O . ASN A 1 212 ? 11.321 6.959 -10.238 1.00 92.62 212 ASN A O 1
ATOM 1649 N N . MET A 1 213 ? 9.964 6.580 -8.496 1.00 93.25 213 MET A N 1
ATOM 1650 C CA . MET A 1 213 ? 10.810 7.267 -7.519 1.00 93.25 213 MET A CA 1
ATOM 1651 C C . MET A 1 213 ? 12.194 6.627 -7.393 1.00 93.25 213 MET A C 1
ATOM 1653 O O . MET A 1 213 ? 13.187 7.345 -7.295 1.00 93.25 213 MET A O 1
ATOM 1657 N N . LEU A 1 214 ? 12.296 5.293 -7.445 1.00 94.00 214 LEU A N 1
ATOM 1658 C CA . LEU A 1 214 ? 13.592 4.609 -7.424 1.00 94.00 214 LEU A CA 1
ATOM 1659 C C . LEU A 1 214 ? 14.454 4.995 -8.639 1.00 94.00 214 LEU A C 1
ATOM 1661 O O . LEU A 1 214 ? 15.642 5.289 -8.485 1.00 94.00 214 LEU A O 1
ATOM 1665 N N . LEU A 1 215 ? 13.851 5.034 -9.831 1.00 92.88 215 LEU A N 1
ATOM 1666 C CA . LEU A 1 215 ? 14.521 5.427 -11.074 1.00 92.88 215 LEU A CA 1
ATOM 1667 C C . LEU A 1 215 ? 14.853 6.922 -11.110 1.00 92.88 215 LEU A C 1
ATOM 1669 O O . LEU A 1 215 ? 15.923 7.294 -11.584 1.00 92.88 215 LEU A O 1
ATOM 1673 N N . GLU A 1 216 ? 13.989 7.787 -10.580 1.00 91.69 216 GLU A N 1
ATOM 1674 C CA . GLU A 1 216 ? 14.268 9.218 -10.453 1.00 91.69 216 GLU A CA 1
ATOM 1675 C C . GLU A 1 216 ? 15.444 9.488 -9.516 1.00 91.69 216 GLU A C 1
ATOM 1677 O O . GLU A 1 216 ? 16.334 10.265 -9.867 1.00 91.69 216 GLU A O 1
ATOM 1682 N N . CYS A 1 217 ? 15.491 8.823 -8.358 1.00 92.00 217 CYS A N 1
ATOM 1683 C CA . CYS A 1 217 ? 16.640 8.890 -7.457 1.00 92.00 217 CYS A CA 1
ATOM 1684 C C . CYS A 1 217 ? 17.913 8.400 -8.156 1.00 92.00 217 CYS A C 1
ATOM 1686 O O . CYS A 1 217 ? 18.947 9.061 -8.070 1.00 92.00 217 CYS A O 1
ATOM 1688 N N . CYS A 1 218 ? 17.824 7.290 -8.900 1.00 91.31 218 CYS A N 1
ATOM 1689 C CA . CYS A 1 218 ? 18.927 6.767 -9.707 1.00 91.31 218 CYS A CA 1
ATOM 1690 C C . CYS A 1 218 ? 19.425 7.794 -10.741 1.00 91.31 218 CYS A C 1
ATOM 1692 O O . CYS A 1 218 ? 20.622 8.053 -10.866 1.00 91.31 218 CYS A O 1
ATOM 1694 N N . GLY A 1 219 ? 18.492 8.431 -11.446 1.00 88.62 219 GLY A N 1
ATOM 1695 C CA . GLY A 1 219 ? 18.771 9.396 -12.501 1.00 88.62 219 GLY A CA 1
ATOM 1696 C C . GLY A 1 219 ? 19.315 10.742 -12.021 1.00 88.62 219 GLY A C 1
ATOM 1697 O O . GLY A 1 219 ? 20.001 11.406 -12.786 1.00 88.62 219 GLY A O 1
ATOM 1698 N N . ARG A 1 220 ? 19.031 11.154 -10.778 1.00 88.69 220 ARG A N 1
ATOM 1699 C CA . ARG A 1 220 ? 19.504 12.434 -10.213 1.00 88.69 220 ARG A CA 1
ATOM 1700 C C . ARG A 1 220 ? 20.909 12.378 -9.613 1.00 88.69 220 ARG A C 1
ATOM 1702 O O . ARG A 1 220 ? 21.466 13.427 -9.299 1.00 88.69 220 ARG A O 1
ATOM 1709 N N . MET A 1 221 ? 21.481 11.193 -9.412 1.00 86.06 221 MET A N 1
ATOM 1710 C CA . MET A 1 221 ? 22.832 11.093 -8.860 1.00 86.06 221 MET A CA 1
ATOM 1711 C C . MET A 1 221 ? 23.904 11.491 -9.869 1.00 86.06 221 MET A C 1
ATOM 1713 O O . MET A 1 221 ? 23.803 11.219 -11.061 1.00 86.06 221 MET A O 1
ATOM 1717 N N . THR A 1 222 ? 24.987 12.070 -9.358 1.00 86.38 222 THR A N 1
ATOM 1718 C CA . THR A 1 222 ? 26.167 12.437 -10.152 1.00 86.38 222 THR A CA 1
ATOM 1719 C C . THR A 1 222 ? 26.966 11.224 -10.627 1.00 86.38 222 THR A C 1
ATOM 1721 O O . THR A 1 222 ? 27.675 11.311 -11.624 1.00 86.38 222 THR A O 1
ATOM 1724 N N . SER A 1 223 ? 26.853 10.094 -9.925 1.00 86.69 223 SER A N 1
ATOM 1725 C CA . SER A 1 223 ? 27.489 8.826 -10.274 1.00 86.69 223 SER A CA 1
ATOM 1726 C C . SER A 1 223 ? 26.548 7.667 -9.971 1.00 86.69 223 SER A C 1
ATOM 1728 O O . SER A 1 223 ? 25.801 7.697 -8.989 1.00 86.69 223 SER A O 1
ATOM 1730 N N . TYR A 1 224 ? 26.597 6.634 -10.805 1.00 86.75 224 TYR A N 1
ATOM 1731 C CA . TYR A 1 224 ? 25.794 5.438 -10.619 1.00 86.75 224 TYR A CA 1
ATOM 1732 C C . TYR A 1 224 ? 26.222 4.658 -9.374 1.00 86.75 224 TYR A C 1
ATOM 1734 O O . TYR A 1 224 ? 27.403 4.376 -9.163 1.00 86.75 224 TYR A O 1
ATOM 1742 N N . SER A 1 225 ? 25.231 4.226 -8.598 1.00 86.94 225 SER A N 1
ATOM 1743 C CA . SER A 1 225 ? 25.422 3.320 -7.472 1.00 86.94 225 SER A CA 1
ATOM 1744 C C . SER A 1 225 ? 24.661 2.018 -7.701 1.00 86.94 225 SER A C 1
ATOM 1746 O O . SER A 1 225 ? 23.450 2.025 -7.937 1.00 86.94 225 SER A O 1
ATOM 1748 N N . LEU A 1 226 ? 25.369 0.891 -7.567 1.00 87.69 226 LEU A N 1
ATOM 1749 C CA . LEU A 1 226 ? 24.809 -0.458 -7.700 1.00 87.69 226 LEU A CA 1
ATOM 1750 C C . LEU A 1 226 ? 23.665 -0.722 -6.704 1.00 87.69 226 LEU A C 1
ATOM 1752 O O . LEU A 1 226 ? 22.779 -1.522 -6.989 1.00 87.69 226 LEU A O 1
ATOM 1756 N N . TYR A 1 227 ? 23.648 -0.013 -5.571 1.00 90.88 227 TYR A N 1
ATOM 1757 C CA . TYR A 1 227 ? 22.600 -0.099 -4.551 1.00 90.88 227 TYR A CA 1
ATOM 1758 C C . TYR A 1 227 ? 21.184 -0.002 -5.139 1.00 90.88 227 TYR A C 1
ATOM 1760 O O . TYR A 1 227 ? 20.336 -0.833 -4.826 1.00 90.88 227 TYR A O 1
ATOM 1768 N N . TYR A 1 228 ? 20.937 0.950 -6.042 1.00 91.62 228 TYR A N 1
ATOM 1769 C CA . TYR A 1 228 ? 19.611 1.155 -6.635 1.00 91.62 228 TYR A CA 1
ATOM 1770 C C . TYR A 1 228 ? 19.188 -0.040 -7.485 1.00 91.62 228 TYR A C 1
ATOM 1772 O O . TYR A 1 228 ? 18.044 -0.486 -7.411 1.00 91.62 228 TYR A O 1
ATOM 1780 N N . ALA A 1 229 ? 20.130 -0.582 -8.253 1.00 90.31 229 ALA A N 1
ATOM 1781 C CA . ALA A 1 229 ? 19.917 -1.741 -9.106 1.00 90.31 229 ALA A CA 1
ATOM 1782 C C . ALA A 1 229 ? 19.592 -2.994 -8.283 1.00 90.31 229 ALA A C 1
ATOM 1784 O O . ALA A 1 229 ? 18.662 -3.715 -8.627 1.00 90.31 229 ALA A O 1
ATOM 1785 N N . LEU A 1 230 ? 20.287 -3.201 -7.159 1.00 90.94 230 LEU A N 1
ATOM 1786 C CA . LEU A 1 230 ? 20.027 -4.311 -6.234 1.00 90.94 230 LEU A CA 1
ATOM 1787 C C . LEU A 1 230 ? 18.659 -4.186 -5.551 1.00 90.94 230 LEU A C 1
ATOM 1789 O O . LEU A 1 230 ? 17.948 -5.181 -5.411 1.00 90.94 230 LEU A O 1
ATOM 1793 N N . VAL A 1 231 ? 18.247 -2.967 -5.176 1.00 92.12 231 VAL A N 1
ATOM 1794 C CA . VAL A 1 231 ? 16.881 -2.715 -4.682 1.00 92.12 231 VAL A CA 1
ATOM 1795 C C . VAL A 1 231 ? 15.855 -3.063 -5.767 1.00 92.12 231 VAL A C 1
ATOM 1797 O O . VAL A 1 231 ? 14.903 -3.794 -5.500 1.00 92.12 231 VAL A O 1
ATOM 1800 N N . GLY A 1 232 ? 16.064 -2.601 -7.005 1.00 92.19 232 GLY A N 1
ATOM 1801 C CA . GLY A 1 232 ? 15.188 -2.902 -8.141 1.00 92.19 232 GLY A CA 1
ATOM 1802 C C . GLY A 1 232 ? 15.103 -4.399 -8.459 1.00 92.19 232 GLY A C 1
ATOM 1803 O O . GLY A 1 232 ? 14.005 -4.928 -8.643 1.00 92.19 232 GLY A O 1
ATOM 1804 N N . GLN A 1 233 ? 16.243 -5.095 -8.459 1.00 91.19 233 GLN A N 1
ATOM 1805 C CA . GLN A 1 233 ? 16.342 -6.542 -8.650 1.00 91.19 233 GLN A CA 1
ATOM 1806 C C . GLN A 1 233 ? 15.558 -7.291 -7.567 1.00 91.19 233 GLN A C 1
ATOM 1808 O O . GLN A 1 233 ? 14.723 -8.135 -7.890 1.00 91.19 233 GLN A O 1
ATOM 1813 N N . SER A 1 234 ? 15.779 -6.951 -6.294 1.00 90.69 234 SER A N 1
ATOM 1814 C CA . SER A 1 234 ? 15.074 -7.559 -5.162 1.00 90.69 234 SER A CA 1
ATOM 1815 C C . SER A 1 234 ? 13.554 -7.402 -5.292 1.00 90.69 234 SER A C 1
ATOM 1817 O O . SER A 1 234 ? 12.814 -8.379 -5.173 1.00 90.69 234 SER A O 1
ATOM 1819 N N . LEU A 1 235 ? 13.072 -6.204 -5.644 1.00 90.75 235 LEU A N 1
ATOM 1820 C CA . LEU A 1 235 ? 11.643 -5.954 -5.868 1.00 90.75 235 LEU A CA 1
ATOM 1821 C C . LEU A 1 235 ? 11.068 -6.816 -7.006 1.00 90.75 235 LEU A C 1
ATOM 1823 O O . LEU A 1 235 ? 9.994 -7.399 -6.845 1.00 90.75 235 LEU A O 1
ATOM 1827 N N . CYS A 1 236 ? 11.784 -6.934 -8.130 1.00 90.69 236 CYS A N 1
ATOM 1828 C CA . CYS A 1 236 ? 11.355 -7.749 -9.273 1.00 90.69 236 CYS A CA 1
ATOM 1829 C C . CYS A 1 236 ? 11.286 -9.244 -8.940 1.00 90.69 236 CYS A C 1
ATOM 1831 O O . CYS A 1 236 ? 10.334 -9.912 -9.342 1.00 90.69 236 CYS A O 1
ATOM 1833 N N . LEU A 1 237 ? 12.272 -9.763 -8.200 1.00 87.25 237 LEU A N 1
ATOM 1834 C CA . LEU A 1 237 ? 12.318 -11.174 -7.806 1.00 87.25 237 LEU A CA 1
ATOM 1835 C C . LEU A 1 237 ? 11.238 -11.526 -6.774 1.00 87.25 237 LEU A C 1
ATOM 1837 O O . LEU A 1 237 ? 10.780 -12.666 -6.734 1.00 87.25 237 LEU A O 1
ATOM 1841 N N . MET A 1 238 ? 10.794 -10.558 -5.967 1.00 86.12 238 MET A N 1
ATOM 1842 C CA . MET A 1 238 ? 9.723 -10.774 -4.993 1.00 86.12 238 MET A CA 1
ATOM 1843 C C . MET A 1 238 ? 8.323 -10.784 -5.611 1.00 86.12 238 MET A C 1
ATOM 1845 O O . MET A 1 238 ? 7.494 -11.604 -5.217 1.00 86.12 238 MET A O 1
ATOM 1849 N N . ASN A 1 239 ? 8.011 -9.862 -6.530 1.00 85.25 239 ASN A N 1
ATOM 1850 C CA . ASN A 1 239 ? 6.672 -9.769 -7.114 1.00 85.25 239 ASN A CA 1
ATOM 1851 C C . ASN A 1 239 ? 6.703 -9.322 -8.584 1.00 85.25 239 ASN A C 1
ATOM 1853 O O . ASN A 1 239 ? 7.232 -8.262 -8.924 1.00 85.25 239 ASN A O 1
ATOM 1857 N N . LYS A 1 240 ? 6.021 -10.090 -9.445 1.00 88.81 240 LYS A N 1
ATOM 1858 C CA . LYS A 1 240 ? 5.886 -9.822 -10.886 1.00 88.81 240 LYS A CA 1
ATOM 1859 C C . LYS A 1 240 ? 5.216 -8.480 -11.205 1.00 88.81 240 LYS A C 1
ATOM 1861 O O . LYS A 1 240 ? 5.425 -7.951 -12.293 1.00 88.81 240 LYS A O 1
ATOM 1866 N N . ILE A 1 241 ? 4.450 -7.903 -10.274 1.00 90.06 241 ILE A N 1
ATOM 1867 C CA . ILE A 1 241 ? 3.882 -6.553 -10.435 1.00 90.06 241 ILE A CA 1
ATOM 1868 C C . ILE A 1 241 ? 5.000 -5.518 -10.635 1.00 90.06 241 ILE A C 1
ATOM 1870 O O . ILE A 1 241 ? 4.902 -4.686 -11.535 1.00 90.06 241 ILE A O 1
ATOM 1874 N N . TYR A 1 242 ? 6.094 -5.604 -9.869 1.00 90.62 242 TYR A N 1
ATOM 1875 C CA . TYR A 1 242 ? 7.231 -4.691 -10.026 1.00 90.62 242 TYR A CA 1
ATOM 1876 C C . TYR A 1 242 ? 7.957 -4.921 -11.347 1.00 90.62 242 TYR A C 1
ATOM 1878 O O . TYR A 1 242 ? 8.296 -3.955 -12.020 1.00 90.62 242 TYR A O 1
ATOM 1886 N N . GLN A 1 243 ? 8.117 -6.178 -11.768 1.00 91.00 243 GLN A N 1
ATOM 1887 C CA . GLN A 1 243 ? 8.685 -6.509 -13.078 1.00 91.00 243 GLN A CA 1
ATOM 1888 C C . GLN A 1 243 ? 7.886 -5.854 -14.222 1.00 91.00 243 GLN A C 1
ATOM 1890 O O . GLN A 1 243 ? 8.467 -5.238 -15.115 1.00 91.00 243 GLN A O 1
ATOM 1895 N N . HIS A 1 244 ? 6.549 -5.915 -14.166 1.00 91.81 244 HIS A N 1
ATOM 1896 C CA . HIS A 1 244 ? 5.668 -5.249 -15.135 1.00 91.81 244 HIS A CA 1
ATOM 1897 C C . HIS A 1 244 ? 5.755 -3.721 -15.070 1.00 91.81 244 HIS A C 1
ATOM 1899 O O . HIS A 1 244 ? 5.765 -3.047 -16.101 1.00 91.81 244 HIS A O 1
ATOM 1905 N N . ASN A 1 245 ? 5.845 -3.155 -13.866 1.00 92.12 245 ASN A N 1
ATOM 1906 C CA . ASN A 1 245 ? 5.976 -1.712 -13.692 1.00 92.12 245 ASN A CA 1
ATOM 1907 C C . ASN A 1 245 ? 7.318 -1.202 -14.227 1.00 92.12 245 ASN A C 1
ATOM 1909 O O . ASN A 1 245 ? 7.324 -0.256 -15.006 1.00 92.12 245 ASN A O 1
ATOM 1913 N N . PHE A 1 246 ? 8.433 -1.873 -13.931 1.00 93.62 246 PHE A N 1
ATOM 1914 C CA . PHE A 1 246 ? 9.738 -1.525 -14.499 1.00 93.62 246 PHE A CA 1
ATOM 1915 C C . PHE A 1 246 ? 9.778 -1.682 -16.024 1.00 93.62 246 PHE A C 1
ATOM 1917 O O . PHE A 1 246 ? 10.392 -0.854 -16.694 1.00 93.62 24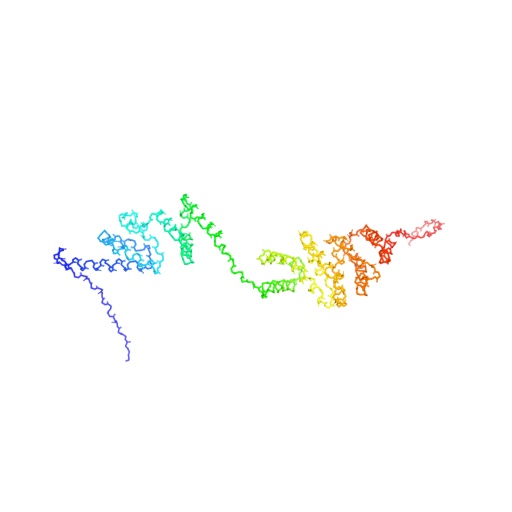6 PHE A O 1
ATOM 1924 N N . HIS A 1 247 ? 9.079 -2.670 -16.594 1.00 90.94 247 HIS A N 1
ATOM 1925 C CA . HIS A 1 247 ? 8.904 -2.774 -18.047 1.00 90.94 247 HIS A CA 1
ATOM 1926 C C . HIS A 1 247 ? 8.181 -1.541 -18.620 1.00 90.94 247 HIS A C 1
ATOM 1928 O O . HIS A 1 247 ? 8.595 -0.987 -19.639 1.00 90.94 247 HIS A O 1
ATOM 1934 N N . LYS A 1 248 ? 7.104 -1.076 -17.973 1.00 90.75 248 LYS A N 1
ATOM 1935 C CA . LYS A 1 248 ? 6.403 0.158 -18.372 1.00 90.75 248 LYS A CA 1
ATOM 1936 C C . LYS A 1 248 ? 7.289 1.396 -18.223 1.00 90.75 248 LYS A C 1
ATOM 1938 O O . LYS A 1 248 ? 7.331 2.210 -19.144 1.00 90.75 248 LYS A O 1
ATOM 1943 N N . CYS A 1 249 ? 8.025 1.516 -17.117 1.00 91.75 249 CYS A N 1
ATOM 1944 C CA . CYS A 1 249 ? 8.978 2.602 -16.910 1.00 91.75 249 CYS A CA 1
ATOM 1945 C C . CYS A 1 249 ? 10.049 2.604 -18.007 1.00 91.75 249 CYS A C 1
ATOM 1947 O O . CYS A 1 249 ? 10.376 3.670 -18.518 1.00 91.75 249 CYS A O 1
ATOM 1949 N N . PHE A 1 250 ? 10.577 1.444 -18.411 1.00 91.06 250 PHE A N 1
ATOM 1950 C CA . PHE A 1 250 ? 11.551 1.364 -19.501 1.00 91.06 250 PHE A CA 1
ATOM 1951 C C . PHE A 1 250 ? 10.977 1.918 -20.808 1.00 91.06 250 PHE A C 1
ATOM 1953 O O . PHE A 1 250 ? 11.603 2.767 -21.437 1.00 91.06 250 PHE A O 1
ATOM 1960 N N . ALA A 1 251 ? 9.759 1.506 -21.178 1.00 88.38 251 ALA A N 1
ATOM 1961 C CA . ALA A 1 251 ? 9.088 1.991 -22.384 1.00 88.38 251 ALA A CA 1
ATOM 1962 C C . ALA A 1 251 ? 8.906 3.522 -22.375 1.00 88.38 251 ALA A C 1
ATOM 1964 O O . ALA A 1 251 ? 9.154 4.187 -23.380 1.00 88.38 251 ALA A O 1
ATOM 1965 N N . GLN A 1 252 ? 8.517 4.088 -21.228 1.00 89.50 252 GLN A N 1
ATOM 1966 C CA . GLN A 1 252 ? 8.352 5.536 -21.052 1.00 89.50 252 GLN A CA 1
ATOM 1967 C C . GLN A 1 252 ? 9.685 6.299 -21.094 1.00 89.50 252 GLN A C 1
ATOM 1969 O O . GLN A 1 252 ? 9.771 7.370 -21.696 1.00 89.50 252 GLN A O 1
ATOM 1974 N N . HIS A 1 253 ? 10.740 5.762 -20.477 1.00 88.44 253 HIS A N 1
ATOM 1975 C CA . HIS A 1 253 ? 12.066 6.381 -20.513 1.00 88.44 253 HIS A CA 1
ATOM 1976 C C . HIS A 1 253 ? 12.683 6.319 -21.911 1.00 88.44 253 HIS A C 1
ATOM 1978 O O . HIS A 1 253 ? 13.316 7.283 -22.333 1.00 88.44 253 HIS A O 1
ATOM 1984 N N . TYR A 1 254 ? 12.470 5.224 -22.645 1.00 85.56 254 TYR A N 1
ATOM 1985 C CA . TYR A 1 254 ? 12.954 5.090 -24.015 1.00 85.56 254 TYR A CA 1
ATOM 1986 C C . TYR A 1 254 ? 12.244 6.065 -24.966 1.00 85.56 254 TYR A C 1
ATOM 1988 O O . TYR A 1 254 ? 12.910 6.755 -25.733 1.00 85.56 254 TYR A O 1
ATOM 1996 N N . SER A 1 255 ? 10.917 6.227 -24.864 1.00 86.06 255 SER A N 1
ATOM 1997 C CA . SER A 1 255 ? 10.180 7.184 -25.710 1.00 86.06 255 SER A CA 1
ATOM 1998 C C . SER A 1 255 ? 10.570 8.648 -25.458 1.00 86.06 255 SER A C 1
ATOM 2000 O O . SER A 1 255 ? 10.522 9.483 -26.362 1.00 86.06 255 SER A O 1
ATOM 2002 N N . THR A 1 256 ? 11.011 8.969 -24.239 1.00 86.75 256 THR A N 1
ATOM 2003 C CA . THR A 1 256 ? 11.427 10.320 -23.831 1.00 86.75 256 THR A CA 1
ATOM 2004 C C . THR A 1 256 ? 12.945 10.494 -23.731 1.00 86.75 256 THR A C 1
ATOM 2006 O O . THR A 1 256 ? 13.409 11.520 -23.233 1.00 86.75 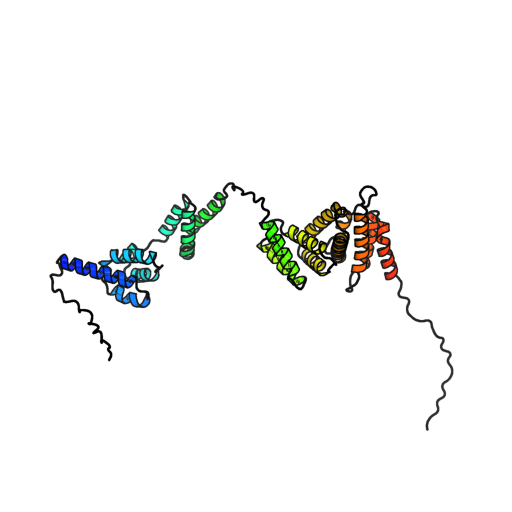256 THR A O 1
ATOM 2009 N N . VAL A 1 257 ? 13.736 9.549 -24.258 1.00 85.62 257 VAL A N 1
ATOM 2010 C CA . VAL A 1 257 ? 15.205 9.520 -24.111 1.00 85.62 257 VAL A CA 1
ATOM 2011 C C . VAL A 1 257 ? 15.898 10.779 -24.639 1.00 85.62 257 VAL A C 1
ATOM 2013 O O . VAL A 1 257 ? 16.893 11.227 -24.077 1.00 85.62 257 VAL A O 1
ATOM 2016 N N . HIS A 1 258 ? 15.333 11.408 -25.671 1.00 82.94 258 HIS A N 1
ATOM 2017 C CA . HIS A 1 258 ? 15.830 12.652 -26.261 1.00 82.94 258 HIS A CA 1
ATOM 2018 C C . HIS A 1 258 ? 15.771 13.858 -25.306 1.00 82.94 258 HIS A C 1
ATOM 2020 O O . HIS A 1 258 ? 16.458 14.847 -25.540 1.00 82.94 258 HIS A O 1
ATOM 2026 N N . ARG A 1 259 ? 14.965 13.793 -24.237 1.00 86.62 259 ARG A N 1
ATOM 2027 C CA . ARG A 1 259 ? 14.830 14.856 -23.224 1.00 86.62 259 ARG A CA 1
ATOM 2028 C C . ARG A 1 259 ? 15.719 14.641 -22.001 1.00 86.62 259 ARG A C 1
ATOM 2030 O O . ARG A 1 259 ? 15.718 15.481 -21.105 1.00 86.62 259 ARG A O 1
ATOM 2037 N N . LEU A 1 260 ? 16.407 13.504 -21.919 1.00 84.50 260 LEU A N 1
ATOM 2038 C CA . LEU A 1 260 ? 17.235 13.145 -20.774 1.00 84.50 260 LEU A CA 1
ATOM 2039 C C . LEU A 1 260 ? 18.658 13.676 -20.961 1.00 84.50 260 LEU A C 1
ATOM 2041 O O . LEU A 1 260 ? 19.219 13.623 -22.053 1.00 84.50 260 LEU A O 1
ATOM 2045 N N . ASP A 1 261 ? 19.248 14.168 -19.878 1.00 86.00 261 ASP A N 1
ATOM 2046 C CA . ASP A 1 261 ? 20.652 14.557 -19.825 1.00 86.00 261 ASP A CA 1
ATOM 2047 C C . ASP A 1 261 ? 21.577 13.329 -19.836 1.00 86.00 261 ASP A C 1
ATOM 2049 O O . ASP A 1 261 ? 21.192 12.221 -19.454 1.00 86.00 261 ASP A O 1
ATOM 2053 N N . THR A 1 262 ? 22.829 13.524 -20.255 1.00 83.62 262 THR A N 1
ATOM 2054 C CA . THR A 1 262 ? 23.806 12.439 -20.438 1.00 83.62 262 THR A CA 1
ATOM 2055 C C . THR A 1 262 ? 24.079 11.649 -19.154 1.00 83.62 262 THR A C 1
ATOM 2057 O O . THR A 1 262 ? 24.283 10.434 -19.215 1.00 83.62 262 THR A O 1
ATOM 2060 N N . ILE A 1 263 ? 24.067 12.309 -17.987 1.00 87.06 263 ILE A N 1
ATOM 2061 C CA . ILE A 1 263 ? 24.317 11.662 -16.689 1.00 87.06 263 ILE A CA 1
ATOM 2062 C C . ILE A 1 263 ? 23.140 10.753 -16.340 1.00 87.06 263 ILE A C 1
ATOM 2064 O O . ILE A 1 263 ? 23.331 9.554 -16.120 1.00 87.06 263 ILE A O 1
ATOM 2068 N N . LYS A 1 264 ? 21.915 11.287 -16.375 1.00 89.88 264 LYS A N 1
ATOM 2069 C CA . LYS A 1 264 ? 20.697 10.507 -16.133 1.00 89.88 264 LYS A CA 1
ATOM 2070 C C . LYS A 1 264 ? 20.558 9.339 -17.102 1.00 89.88 264 LYS A C 1
ATOM 2072 O O . LYS A 1 264 ? 20.237 8.230 -16.683 1.00 89.88 264 LYS A O 1
ATOM 2077 N N . LEU A 1 265 ? 20.836 9.571 -18.383 1.00 86.94 265 LEU A N 1
ATOM 2078 C CA . LEU A 1 265 ? 20.811 8.552 -19.428 1.00 86.94 265 LEU A CA 1
ATOM 2079 C C . LEU A 1 265 ? 21.812 7.425 -19.125 1.00 86.94 265 LEU A C 1
ATOM 2081 O O . LEU A 1 265 ? 21.454 6.251 -19.211 1.00 86.94 265 LEU A O 1
ATOM 2085 N N . THR A 1 266 ? 23.023 7.768 -18.676 1.00 86.44 266 THR A N 1
ATOM 2086 C CA . THR A 1 266 ? 24.041 6.788 -18.262 1.00 86.44 266 THR A CA 1
ATOM 2087 C C . THR A 1 266 ? 23.593 5.979 -17.047 1.00 86.44 266 THR A C 1
ATOM 2089 O O . THR A 1 266 ? 23.657 4.750 -17.080 1.00 86.44 266 THR A O 1
ATOM 2092 N N . ASN A 1 267 ? 23.096 6.634 -15.995 1.00 90.06 267 ASN A N 1
ATOM 2093 C CA . ASN A 1 267 ? 22.656 5.950 -14.776 1.00 90.06 267 ASN A CA 1
ATOM 2094 C C . ASN A 1 267 ? 21.476 5.005 -15.042 1.00 90.06 267 ASN A C 1
ATOM 2096 O O . ASN A 1 267 ? 21.470 3.877 -14.553 1.00 90.06 267 ASN A O 1
ATOM 2100 N N . LEU A 1 268 ? 20.499 5.435 -15.848 1.00 91.06 268 LEU A N 1
ATOM 2101 C CA . LEU A 1 268 ? 19.358 4.600 -16.228 1.00 91.06 268 LEU A CA 1
ATOM 2102 C C . LEU A 1 268 ? 19.789 3.417 -17.100 1.00 91.06 268 LEU A C 1
ATOM 2104 O O . LEU A 1 268 ? 19.340 2.299 -16.857 1.00 91.06 268 LEU A O 1
ATOM 2108 N N . ALA A 1 269 ? 20.686 3.625 -18.070 1.00 87.19 269 ALA A N 1
ATOM 2109 C CA . ALA A 1 269 ? 21.229 2.533 -18.879 1.00 87.19 269 ALA A CA 1
ATOM 2110 C C . ALA A 1 269 ? 21.943 1.495 -17.999 1.00 87.19 269 ALA A C 1
ATOM 2112 O O . ALA A 1 269 ? 21.719 0.298 -18.151 1.00 87.19 269 ALA A O 1
ATOM 2113 N N . MET A 1 270 ? 22.743 1.942 -17.026 1.00 87.00 270 MET A N 1
ATOM 2114 C CA . MET A 1 270 ? 23.407 1.056 -16.066 1.00 87.00 270 MET A CA 1
ATOM 2115 C C . MET A 1 270 ? 22.410 0.280 -15.198 1.00 87.00 270 MET A C 1
ATOM 2117 O O . MET A 1 270 ? 22.563 -0.929 -15.023 1.00 87.00 270 MET A O 1
ATOM 2121 N N . PHE A 1 271 ? 21.362 0.947 -14.711 1.00 92.12 271 PHE A N 1
ATOM 2122 C CA . PHE A 1 271 ? 20.305 0.317 -13.923 1.00 92.12 271 PHE A CA 1
ATOM 2123 C C . PHE A 1 271 ? 19.599 -0.789 -14.717 1.00 92.12 271 PHE A C 1
ATOM 2125 O O . PHE A 1 271 ? 19.524 -1.930 -14.264 1.00 92.12 271 PHE A O 1
ATOM 2132 N N . TYR A 1 272 ? 19.115 -0.486 -15.926 1.00 90.44 272 TYR A N 1
ATOM 2133 C CA . TYR A 1 272 ? 18.401 -1.468 -16.745 1.00 90.44 272 TYR A CA 1
ATOM 2134 C C . TYR A 1 272 ? 19.307 -2.599 -17.232 1.00 90.44 272 TYR A C 1
ATOM 2136 O O . TYR A 1 272 ? 18.871 -3.750 -17.238 1.00 90.44 272 TYR A O 1
ATOM 2144 N N . ALA A 1 273 ? 20.567 -2.308 -17.574 1.00 86.25 273 ALA A N 1
ATOM 2145 C CA . ALA A 1 273 ? 21.542 -3.340 -17.920 1.00 86.25 273 ALA A CA 1
ATOM 2146 C C . ALA A 1 273 ? 21.715 -4.345 -16.774 1.00 86.25 273 ALA A C 1
ATOM 2148 O O . ALA A 1 273 ? 21.721 -5.549 -17.015 1.00 86.25 273 ALA A O 1
ATOM 2149 N N . HIS A 1 274 ? 21.788 -3.871 -15.527 1.00 87.69 274 HIS A N 1
ATOM 2150 C CA . HIS A 1 274 ? 21.880 -4.748 -14.364 1.00 87.69 274 HIS A CA 1
ATOM 2151 C C . HIS A 1 274 ? 20.635 -5.630 -14.193 1.00 87.69 274 HIS A C 1
ATOM 2153 O O . HIS A 1 274 ? 20.766 -6.838 -14.013 1.00 87.69 274 HIS A O 1
ATOM 2159 N N . LEU A 1 275 ? 19.429 -5.058 -14.287 1.00 88.94 275 LEU A N 1
ATOM 2160 C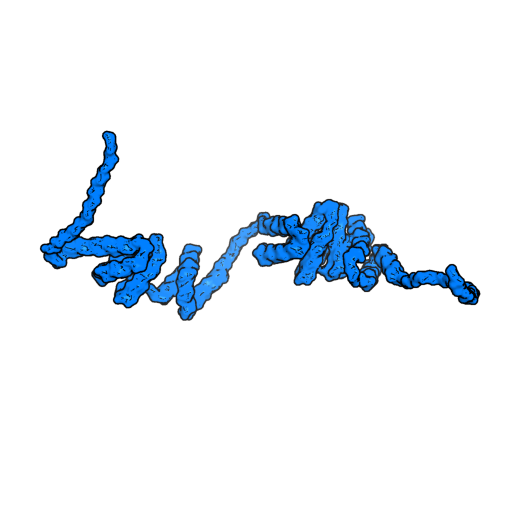 CA . LEU A 1 275 ? 18.184 -5.821 -14.119 1.00 88.94 275 LEU A CA 1
ATOM 2161 C C . LEU A 1 275 ? 17.996 -6.889 -15.209 1.00 88.94 275 LEU A C 1
ATOM 2163 O O . LEU A 1 275 ? 17.484 -7.966 -14.915 1.00 88.94 275 LEU A O 1
ATOM 2167 N N . ILE A 1 276 ? 18.395 -6.599 -16.451 1.00 85.38 276 ILE A N 1
ATOM 2168 C CA . ILE A 1 276 ? 18.341 -7.566 -17.559 1.00 85.38 276 ILE A CA 1
ATOM 2169 C C . ILE A 1 276 ? 19.406 -8.653 -17.368 1.00 85.38 276 ILE A C 1
ATOM 2171 O O . ILE A 1 276 ? 19.111 -9.832 -17.534 1.00 85.38 276 ILE A O 1
ATOM 2175 N N . ALA A 1 277 ? 20.631 -8.275 -16.988 1.00 80.88 277 ALA A N 1
ATOM 2176 C CA . ALA A 1 277 ? 21.717 -9.229 -16.763 1.00 80.88 277 ALA A CA 1
ATOM 2177 C C . ALA A 1 277 ? 21.420 -10.201 -15.610 1.00 80.88 277 ALA A C 1
ATOM 2179 O O . ALA A 1 277 ? 21.777 -11.370 -15.702 1.00 80.88 277 ALA A O 1
ATOM 2180 N N . ALA A 1 278 ? 20.744 -9.730 -14.559 1.00 83.69 278 ALA A N 1
ATOM 2181 C CA . ALA A 1 278 ? 20.353 -10.524 -13.397 1.00 83.69 278 ALA A CA 1
ATOM 2182 C C . ALA A 1 278 ? 19.025 -11.295 -13.577 1.00 83.69 278 ALA A C 1
ATOM 2184 O O . ALA A 1 278 ? 18.445 -11.740 -12.585 1.00 83.69 278 ALA A O 1
ATOM 2185 N N . ASP A 1 279 ? 18.501 -11.389 -14.808 1.00 82.31 279 ASP A N 1
ATOM 2186 C CA . ASP A 1 279 ? 17.219 -12.024 -15.161 1.00 82.31 279 ASP A CA 1
ATOM 2187 C C . ASP A 1 279 ? 16.000 -11.500 -14.358 1.00 82.31 279 ASP A C 1
ATOM 2189 O O . ASP A 1 279 ? 14.947 -12.138 -14.278 1.00 82.31 279 ASP A O 1
ATOM 2193 N N . ALA A 1 280 ? 16.110 -10.297 -13.785 1.00 86.44 280 ALA A N 1
ATOM 2194 C CA . ALA A 1 280 ? 15.026 -9.629 -13.069 1.00 86.44 280 ALA A CA 1
ATOM 2195 C C . ALA A 1 280 ? 14.033 -8.968 -14.035 1.00 86.44 280 ALA A C 1
ATOM 2197 O O . ALA A 1 280 ? 12.825 -8.974 -13.782 1.00 86.44 280 ALA A O 1
ATOM 2198 N N . LEU A 1 281 ? 14.517 -8.440 -15.164 1.00 86.31 281 LEU A N 1
ATOM 2199 C CA . LEU A 1 281 ? 13.690 -7.969 -16.275 1.00 86.31 281 LEU A CA 1
ATOM 2200 C C . LEU A 1 281 ? 13.818 -8.904 -17.484 1.00 86.31 281 LEU A C 1
ATOM 2202 O O . LEU A 1 281 ? 14.930 -9.269 -17.861 1.00 86.31 281 LEU A O 1
ATOM 2206 N N . PRO A 1 282 ? 12.695 -9.261 -18.130 1.00 83.06 282 PRO A N 1
ATOM 2207 C CA . PRO A 1 282 ? 12.717 -10.130 -19.293 1.00 83.06 282 PRO A CA 1
ATOM 2208 C C . PRO A 1 282 ? 13.377 -9.417 -20.482 1.00 83.06 282 PRO A C 1
ATOM 2210 O O . PRO A 1 282 ? 13.100 -8.248 -20.755 1.00 83.06 282 PRO A O 1
ATOM 2213 N N . TRP A 1 283 ? 14.203 -10.140 -21.240 1.00 78.06 283 TRP A N 1
ATOM 2214 C CA . TRP A 1 283 ? 14.903 -9.626 -22.428 1.00 78.06 283 TRP A CA 1
ATOM 2215 C C . TRP A 1 283 ? 13.960 -9.062 -23.504 1.00 78.06 283 TRP A C 1
ATOM 2217 O O . TRP A 1 283 ? 14.364 -8.234 -24.313 1.00 78.06 283 TRP A O 1
ATOM 2227 N N . GLN A 1 284 ? 12.685 -9.458 -23.483 1.00 76.50 284 GLN A N 1
ATOM 2228 C CA . GLN A 1 284 ? 11.604 -8.941 -24.322 1.00 76.50 284 GLN A CA 1
ATOM 2229 C C . GLN A 1 284 ? 11.462 -7.412 -24.248 1.00 76.50 284 GLN A C 1
ATOM 2231 O O . GLN A 1 284 ? 11.021 -6.807 -25.218 1.00 76.50 284 GLN A O 1
ATOM 2236 N N . VAL A 1 285 ? 11.883 -6.779 -23.147 1.00 79.00 285 VAL A N 1
ATOM 2237 C CA . VAL A 1 285 ? 11.918 -5.312 -23.001 1.00 79.00 285 VAL A CA 1
ATOM 2238 C C . VAL A 1 285 ? 12.726 -4.651 -24.128 1.00 79.00 285 VAL A C 1
ATOM 2240 O O . VAL A 1 285 ? 12.378 -3.570 -24.595 1.00 79.00 285 VAL A O 1
ATOM 2243 N N . LEU A 1 286 ? 13.772 -5.319 -24.619 1.00 73.25 286 LEU A N 1
ATOM 2244 C CA . LEU A 1 286 ? 14.620 -4.819 -25.700 1.00 73.25 286 LEU A CA 1
ATOM 2245 C C . LEU A 1 286 ? 13.932 -4.855 -27.073 1.00 73.25 286 LEU A C 1
ATOM 2247 O O . LEU A 1 286 ? 14.399 -4.188 -27.987 1.00 73.25 286 LEU A O 1
ATOM 2251 N N . ALA A 1 287 ? 12.812 -5.571 -27.230 1.00 69.19 287 ALA A N 1
ATOM 2252 C CA . ALA A 1 287 ? 12.026 -5.529 -28.466 1.00 69.19 287 ALA A CA 1
ATOM 2253 C C . ALA A 1 287 ? 11.363 -4.159 -28.689 1.00 69.19 287 ALA A C 1
ATOM 2255 O O . ALA A 1 287 ? 11.011 -3.827 -29.814 1.00 69.19 287 ALA A O 1
ATOM 2256 N N . LEU A 1 288 ? 11.215 -3.355 -27.629 1.00 69.25 288 LEU A N 1
ATOM 2257 C CA . LEU A 1 288 ? 10.735 -1.971 -27.713 1.00 69.25 288 LEU A CA 1
ATOM 2258 C C . LEU A 1 288 ? 11.761 -1.030 -28.360 1.00 69.25 288 LEU A C 1
ATOM 2260 O O . LEU A 1 288 ? 11.424 0.090 -28.740 1.00 69.25 288 LEU A O 1
ATOM 2264 N N . VAL A 1 289 ? 13.018 -1.465 -28.451 1.00 68.25 289 VAL A N 1
ATOM 2265 C CA . VAL A 1 289 ? 14.112 -0.694 -29.029 1.00 68.25 289 VAL A CA 1
ATOM 2266 C C . VAL A 1 289 ? 14.069 -0.863 -30.548 1.00 68.25 289 VAL A C 1
ATOM 2268 O O . VAL A 1 289 ? 14.763 -1.700 -31.123 1.00 68.25 289 VAL A O 1
ATOM 2271 N N . CYS A 1 290 ? 13.227 -0.065 -31.204 1.00 61.06 290 CYS A N 1
ATOM 2272 C CA . CYS A 1 290 ? 13.235 0.062 -32.657 1.00 61.06 290 CYS A CA 1
ATOM 2273 C C . CYS A 1 290 ? 14.403 0.955 -33.080 1.00 61.06 290 CYS A C 1
ATOM 2275 O O . CYS A 1 290 ? 14.553 2.075 -32.588 1.00 61.06 290 CYS A O 1
ATOM 2277 N N . LEU A 1 291 ? 15.233 0.440 -33.984 1.00 58.56 291 LEU A N 1
ATOM 2278 C CA . LEU A 1 291 ? 16.408 1.123 -34.513 1.00 58.56 291 LEU A CA 1
ATOM 2279 C C . LEU A 1 291 ? 16.221 1.326 -36.025 1.00 58.56 291 LEU A C 1
ATOM 2281 O O . LEU A 1 291 ? 16.829 0.641 -36.842 1.00 58.56 291 LEU A O 1
ATOM 2285 N N . THR A 1 292 ? 15.301 2.223 -36.383 1.00 57.00 292 THR A N 1
ATOM 2286 C CA . THR A 1 292 ? 15.039 2.666 -37.762 1.00 57.00 292 THR A CA 1
ATOM 2287 C C . THR A 1 292 ? 15.694 4.027 -38.005 1.00 57.00 292 THR A C 1
ATOM 2289 O O . THR A 1 292 ? 15.915 4.802 -37.073 1.00 57.00 292 THR A O 1
ATOM 2292 N N . GLU A 1 293 ? 16.032 4.332 -39.257 1.00 50.84 293 GLU A N 1
ATOM 2293 C CA . GLU A 1 293 ? 16.669 5.606 -39.634 1.00 50.84 293 GLU A CA 1
ATOM 2294 C C . GLU A 1 293 ? 15.758 6.822 -39.358 1.00 50.84 293 GLU A C 1
ATOM 2296 O O . GLU A 1 293 ? 16.251 7.914 -39.098 1.00 50.84 293 GLU A O 1
ATOM 2301 N N . GLU A 1 294 ? 14.436 6.612 -39.333 1.00 50.97 294 GLU A N 1
ATOM 2302 C CA . GLU A 1 294 ? 13.426 7.650 -39.083 1.00 50.97 294 GLU A CA 1
ATOM 2303 C C . GLU A 1 294 ? 13.066 7.827 -37.593 1.00 50.97 294 GLU A C 1
ATOM 2305 O O . GLU A 1 294 ? 12.781 8.948 -37.176 1.00 50.97 294 GLU A O 1
ATOM 2310 N N . ASP A 1 295 ? 13.136 6.772 -36.763 1.00 54.03 295 ASP A N 1
ATOM 2311 C CA . ASP A 1 295 ? 12.755 6.848 -35.337 1.00 54.03 295 ASP A CA 1
ATOM 2312 C C . ASP A 1 295 ? 13.951 6.971 -34.375 1.00 54.03 295 ASP A C 1
ATOM 2314 O O . ASP A 1 295 ? 13.768 7.168 -33.168 1.00 54.03 295 ASP A O 1
ATOM 2318 N N . THR A 1 296 ? 15.193 6.850 -34.861 1.00 64.50 296 THR A N 1
ATOM 2319 C CA . THR A 1 296 ? 16.377 6.872 -33.987 1.00 64.50 296 THR A CA 1
ATOM 2320 C C . THR A 1 296 ? 16.979 8.260 -33.822 1.00 64.50 296 THR A C 1
ATOM 2322 O O . THR A 1 296 ? 17.483 8.883 -34.750 1.00 64.50 296 THR A O 1
ATOM 2325 N N . THR A 1 297 ? 17.004 8.733 -32.578 1.00 71.44 297 THR A N 1
ATOM 2326 C CA . THR A 1 297 ? 17.671 9.982 -32.189 1.00 71.44 297 THR A CA 1
ATOM 2327 C C . THR A 1 297 ? 19.109 9.712 -31.735 1.00 71.44 297 THR A C 1
ATOM 2329 O O . THR A 1 297 ? 19.440 8.620 -31.268 1.00 71.44 297 THR A O 1
ATOM 2332 N N . SER A 1 298 ? 19.994 10.711 -31.788 1.00 72.00 298 SER A N 1
ATOM 2333 C CA . SER A 1 298 ? 21.367 10.573 -31.266 1.00 72.00 298 SER A CA 1
ATOM 2334 C C . SER A 1 298 ? 21.391 10.107 -29.800 1.00 72.00 298 SER A C 1
ATOM 2336 O O . SER A 1 298 ? 22.240 9.305 -29.416 1.00 72.00 298 SER A O 1
ATOM 2338 N N . SER A 1 299 ? 20.417 10.538 -28.990 1.00 74.69 299 SER A N 1
ATOM 2339 C CA . SER A 1 299 ? 20.265 10.114 -27.592 1.00 74.69 299 SER A CA 1
ATOM 2340 C C . SER A 1 299 ? 19.852 8.646 -27.452 1.00 74.69 299 SER A C 1
ATOM 2342 O O . SER A 1 299 ? 20.373 7.963 -26.571 1.00 74.69 299 SER A O 1
ATOM 2344 N N . SER A 1 300 ? 18.973 8.122 -28.320 1.00 77.25 300 SER A N 1
ATOM 2345 C CA . SER A 1 300 ? 18.633 6.691 -28.305 1.00 77.25 300 SER A CA 1
ATOM 2346 C C . SER A 1 300 ? 19.838 5.834 -28.696 1.00 77.25 300 SER A C 1
ATOM 2348 O O . SER A 1 300 ? 20.102 4.831 -28.039 1.00 77.25 300 SER A O 1
ATOM 2350 N N . HIS A 1 301 ? 20.636 6.266 -29.679 1.00 74.06 301 HIS A N 1
ATOM 2351 C CA . HIS A 1 301 ? 21.891 5.591 -30.045 1.00 74.06 301 HIS A CA 1
ATOM 2352 C C . HIS A 1 301 ? 22.890 5.543 -28.884 1.00 74.06 301 HIS A C 1
ATOM 2354 O O . HIS A 1 301 ? 23.440 4.483 -28.585 1.00 74.06 301 HIS A O 1
ATOM 2360 N N . ILE A 1 302 ? 23.089 6.665 -28.184 1.00 75.19 302 ILE A N 1
ATOM 2361 C CA . ILE A 1 302 ? 23.967 6.729 -27.005 1.00 75.19 302 ILE A CA 1
ATOM 2362 C C . ILE A 1 302 ? 23.452 5.806 -25.893 1.00 75.19 302 ILE A C 1
ATOM 2364 O O . ILE A 1 302 ? 24.241 5.069 -25.303 1.00 75.19 302 ILE A O 1
ATOM 2368 N N . PHE A 1 303 ? 22.143 5.801 -25.630 1.00 79.69 303 PHE A N 1
ATOM 2369 C CA . PHE A 1 303 ? 21.535 4.947 -24.606 1.00 79.69 303 PHE A CA 1
ATOM 2370 C C . PHE A 1 303 ? 21.743 3.463 -24.896 1.00 79.69 303 PHE A C 1
ATOM 2372 O O . PHE A 1 303 ? 22.124 2.712 -24.003 1.00 79.69 303 PHE A O 1
ATOM 2379 N N . ILE A 1 304 ? 21.555 3.048 -26.147 1.00 76.88 304 ILE A N 1
ATOM 2380 C CA . ILE A 1 304 ? 21.699 1.649 -26.553 1.00 76.88 304 ILE A CA 1
ATOM 2381 C C . ILE A 1 304 ? 23.169 1.223 -26.537 1.00 76.88 304 ILE A C 1
ATOM 2383 O O . ILE A 1 304 ? 23.480 0.138 -26.052 1.00 76.88 304 ILE A O 1
ATOM 2387 N N . ASN A 1 305 ? 24.083 2.085 -26.990 1.00 74.56 305 ASN A N 1
ATOM 2388 C CA . ASN A 1 305 ? 25.519 1.820 -26.910 1.00 74.56 305 ASN A CA 1
ATOM 2389 C C . ASN A 1 305 ? 25.986 1.679 -25.449 1.00 74.56 305 ASN A C 1
ATOM 2391 O O . ASN A 1 305 ? 26.732 0.762 -25.115 1.00 74.56 305 ASN A O 1
ATOM 2395 N N . LEU A 1 306 ? 25.501 2.545 -24.552 1.00 74.94 306 LEU A N 1
ATOM 2396 C CA . LEU A 1 306 ? 25.772 2.427 -23.119 1.00 74.94 306 LEU A CA 1
ATOM 2397 C C . LEU A 1 306 ? 25.171 1.145 -22.535 1.00 74.94 306 LEU A C 1
ATOM 2399 O O . LEU A 1 306 ? 25.841 0.467 -21.762 1.00 74.94 306 LEU A O 1
ATOM 2403 N N . LEU A 1 307 ? 23.944 0.785 -22.910 1.00 79.12 307 LEU A N 1
ATOM 2404 C CA . LEU A 1 307 ? 23.303 -0.449 -22.462 1.00 79.12 307 LEU A CA 1
ATOM 2405 C C . LEU A 1 307 ? 24.120 -1.685 -22.880 1.00 79.12 307 LEU A C 1
ATOM 2407 O O . LEU A 1 307 ? 24.405 -2.527 -22.032 1.00 79.12 307 LEU A O 1
ATOM 2411 N N . ASP A 1 308 ? 24.558 -1.763 -24.142 1.00 69.56 308 ASP A N 1
ATOM 2412 C CA . ASP A 1 308 ? 25.392 -2.860 -24.659 1.00 69.56 308 ASP A CA 1
ATOM 2413 C C . ASP A 1 308 ? 26.730 -2.958 -23.909 1.00 69.56 308 ASP A C 1
ATOM 2415 O O . ASP A 1 308 ? 27.072 -4.008 -23.356 1.00 69.56 308 ASP A O 1
ATOM 2419 N N . GLN A 1 309 ? 27.448 -1.837 -23.779 1.00 69.94 309 GLN A N 1
ATOM 2420 C CA . GLN A 1 309 ? 28.707 -1.786 -23.031 1.00 69.94 309 GLN A CA 1
ATOM 2421 C C . GLN A 1 309 ? 28.546 -2.224 -21.569 1.00 69.94 309 GLN A C 1
ATOM 2423 O O . GLN A 1 309 ? 29.438 -2.862 -21.002 1.00 69.94 309 GLN A O 1
ATOM 2428 N N . ARG A 1 310 ? 27.421 -1.884 -20.932 1.00 73.62 310 ARG A N 1
ATOM 2429 C CA . ARG A 1 310 ? 27.175 -2.202 -19.520 1.00 73.62 310 ARG A CA 1
ATOM 2430 C C . ARG A 1 310 ? 26.676 -3.623 -19.308 1.00 73.62 310 ARG A C 1
ATOM 2432 O O . ARG A 1 310 ? 27.067 -4.215 -18.308 1.00 73.62 310 ARG A O 1
ATOM 2439 N N . LEU A 1 311 ? 25.920 -4.207 -20.237 1.00 69.88 311 LEU A N 1
ATOM 2440 C CA . LEU A 1 311 ? 25.579 -5.637 -20.210 1.00 69.88 311 LEU A CA 1
ATOM 2441 C C . LEU A 1 311 ? 26.845 -6.512 -20.237 1.00 69.88 311 LEU A C 1
ATOM 2443 O O . LEU A 1 311 ? 26.942 -7.503 -19.514 1.00 69.88 311 LEU A O 1
ATOM 2447 N N . LEU A 1 312 ? 27.857 -6.093 -20.997 1.00 63.62 312 LEU A N 1
ATOM 2448 C CA . LEU A 1 312 ? 29.178 -6.724 -21.030 1.00 63.62 312 LEU A CA 1
ATOM 2449 C C . LEU A 1 312 ? 29.971 -6.563 -19.735 1.00 63.62 312 LEU A C 1
ATOM 2451 O O . LEU A 1 312 ? 30.578 -7.517 -19.252 1.00 63.62 312 LEU A O 1
ATOM 2455 N N . GLN A 1 313 ? 29.978 -5.359 -19.163 1.00 60.78 313 GLN A N 1
ATOM 2456 C CA . GLN A 1 313 ? 30.712 -5.086 -17.927 1.00 60.78 313 GLN A CA 1
ATOM 2457 C C . GLN A 1 313 ? 30.032 -5.660 -16.682 1.00 60.78 313 GLN A C 1
ATOM 2459 O O . GLN A 1 313 ? 30.727 -6.017 -15.740 1.00 60.78 313 GLN A O 1
ATOM 2464 N N . HIS A 1 314 ? 28.707 -5.810 -16.655 1.00 52.81 314 HIS A N 1
ATOM 2465 C CA . HIS A 1 314 ? 28.011 -6.457 -15.538 1.00 52.81 314 HIS A CA 1
ATOM 2466 C C . HIS A 1 314 ? 28.253 -7.973 -15.465 1.00 52.81 314 HIS A C 1
ATOM 2468 O O . HIS A 1 314 ? 27.982 -8.570 -14.428 1.00 52.81 314 HIS A O 1
ATOM 2474 N N . SER A 1 315 ? 28.895 -8.573 -16.479 1.00 47.75 315 SER A N 1
ATOM 2475 C CA . SER A 1 315 ? 29.543 -9.891 -16.352 1.00 47.75 315 SER A CA 1
ATOM 2476 C C . SER A 1 315 ? 30.800 -9.874 -15.458 1.00 47.75 315 SER A C 1
ATOM 2478 O O . SER A 1 315 ? 31.436 -10.910 -15.249 1.00 47.75 315 SER A O 1
ATOM 2480 N N . ILE A 1 316 ? 31.171 -8.727 -14.879 1.00 35.06 316 ILE A N 1
ATOM 2481 C CA . ILE A 1 316 ? 32.197 -8.621 -13.839 1.00 35.06 316 ILE A CA 1
ATOM 2482 C C . ILE A 1 316 ? 31.558 -8.939 -12.468 1.00 35.06 316 ILE A C 1
ATOM 2484 O O . ILE A 1 316 ? 31.312 -8.060 -11.653 1.00 35.06 316 ILE A O 1
ATOM 2488 N N . VAL A 1 317 ? 31.393 -10.253 -12.237 1.00 29.70 317 VAL A N 1
ATOM 2489 C CA . VAL A 1 317 ? 31.523 -10.988 -10.953 1.00 29.70 317 VAL A CA 1
ATOM 2490 C C . VAL A 1 317 ? 30.361 -10.844 -9.932 1.00 29.70 317 VAL A C 1
ATOM 2492 O O . VAL A 1 317 ? 30.075 -9.737 -9.490 1.00 29.70 317 VAL A O 1
ATOM 2495 N N . PRO A 1 318 ? 29.742 -11.963 -9.468 1.00 32.72 318 PRO A N 1
ATOM 2496 C CA . PRO A 1 318 ? 30.407 -13.234 -9.183 1.00 32.72 318 PRO A CA 1
ATOM 2497 C C . PRO A 1 318 ? 29.919 -14.446 -9.986 1.00 32.72 318 PRO A C 1
ATOM 2499 O O . PRO A 1 318 ? 28.788 -14.888 -9.864 1.00 32.72 318 PRO A O 1
ATOM 2502 N N . LYS A 1 319 ? 30.876 -15.052 -10.704 1.00 39.56 319 LYS A N 1
ATOM 2503 C CA . LYS A 1 319 ? 31.029 -16.505 -10.912 1.00 39.56 319 LYS A CA 1
ATOM 2504 C C . LYS A 1 319 ? 29.713 -17.280 -11.125 1.00 39.56 319 LYS A C 1
ATOM 2506 O O . LYS A 1 319 ? 29.338 -18.077 -10.271 1.00 39.56 319 LYS A O 1
ATOM 2511 N N . GLY A 1 320 ? 29.067 -17.115 -12.279 1.00 40.59 320 GLY A N 1
ATOM 2512 C CA . GLY A 1 320 ? 27.911 -17.957 -12.605 1.00 40.59 320 GLY A CA 1
ATOM 2513 C C . GLY A 1 320 ? 27.226 -17.708 -13.943 1.00 40.59 320 GLY A C 1
ATOM 2514 O O . GLY A 1 320 ? 26.774 -18.676 -14.550 1.00 40.59 320 GLY A O 1
ATOM 2515 N N . ASP A 1 321 ? 27.188 -16.471 -14.445 1.00 44.31 321 ASP A N 1
ATOM 2516 C CA . ASP A 1 321 ? 26.272 -16.189 -15.556 1.00 44.31 321 ASP A CA 1
ATOM 2517 C C . ASP A 1 321 ? 26.852 -16.508 -16.935 1.00 44.31 321 ASP A C 1
ATOM 2519 O O . ASP A 1 321 ? 27.982 -16.184 -17.304 1.00 44.31 321 ASP A O 1
ATOM 2523 N N . HIS A 1 322 ? 26.061 -17.293 -17.659 1.00 54.97 322 HIS A N 1
ATOM 2524 C CA . HIS A 1 322 ? 26.509 -18.201 -18.695 1.00 54.97 322 HIS A CA 1
ATOM 2525 C C . HIS A 1 322 ? 26.824 -17.490 -20.026 1.00 54.97 322 HIS A C 1
ATOM 2527 O O . HIS A 1 322 ? 26.062 -16.622 -20.455 1.00 54.97 322 HIS A O 1
ATOM 2533 N N . PRO A 1 323 ? 27.775 -18.010 -20.836 1.00 60.72 323 PRO A N 1
ATOM 2534 C CA . PRO A 1 323 ? 27.903 -17.665 -22.263 1.00 60.72 323 PRO A CA 1
ATOM 2535 C C . PRO A 1 323 ? 26.603 -17.892 -23.064 1.00 60.72 323 PRO A C 1
ATOM 2537 O O . PRO A 1 323 ? 26.487 -17.460 -24.206 1.00 60.72 323 PRO A O 1
ATOM 2540 N N . LYS A 1 324 ? 25.607 -18.565 -22.473 1.00 62.53 324 LYS A N 1
ATOM 2541 C CA . LYS A 1 324 ? 24.240 -18.701 -22.983 1.00 62.53 324 LYS A CA 1
ATOM 2542 C C . LYS A 1 324 ? 23.500 -17.362 -23.056 1.00 62.53 324 LYS A C 1
ATOM 2544 O O . LYS A 1 324 ? 22.869 -17.119 -24.076 1.00 62.53 324 LYS A O 1
ATOM 2549 N N . ASN A 1 325 ? 23.619 -16.493 -22.051 1.00 59.72 325 ASN A N 1
ATOM 2550 C CA . ASN A 1 325 ? 22.905 -15.210 -22.017 1.00 59.72 325 ASN A CA 1
ATOM 2551 C C . ASN A 1 325 ? 23.498 -14.248 -23.055 1.00 59.72 325 ASN A C 1
ATOM 2553 O O . ASN A 1 325 ? 22.763 -13.638 -23.827 1.00 59.72 325 ASN A O 1
ATOM 2557 N N . ALA A 1 326 ? 24.829 -14.231 -23.189 1.00 63.66 326 ALA A N 1
ATOM 2558 C CA . ALA A 1 326 ? 25.512 -13.513 -24.265 1.00 63.66 326 ALA A CA 1
ATOM 2559 C C . ALA A 1 326 ? 25.118 -14.033 -25.664 1.00 63.66 326 ALA A C 1
ATOM 2561 O O . ALA A 1 326 ? 24.854 -13.239 -26.563 1.00 63.66 326 ALA A O 1
ATOM 2562 N N . ARG A 1 327 ? 25.008 -15.359 -25.862 1.00 68.25 327 ARG A N 1
ATOM 2563 C CA . ARG A 1 327 ? 24.509 -15.943 -27.127 1.00 68.25 327 ARG A CA 1
ATOM 2564 C C . ARG A 1 327 ? 23.052 -15.578 -27.399 1.00 68.25 327 ARG A C 1
ATOM 2566 O O . ARG A 1 327 ? 22.721 -15.265 -28.537 1.00 68.25 327 ARG A O 1
ATOM 2573 N N . TYR A 1 328 ? 22.196 -15.617 -26.380 1.00 63.41 328 TYR A N 1
ATOM 2574 C CA . TYR A 1 328 ? 20.794 -15.230 -26.499 1.00 63.41 328 TYR A CA 1
ATOM 2575 C C . TYR A 1 328 ? 20.670 -13.760 -26.906 1.00 63.41 328 TYR A C 1
ATOM 2577 O O . TYR A 1 328 ? 19.981 -13.470 -27.877 1.00 63.41 328 TYR A O 1
ATOM 2585 N N . ALA A 1 329 ? 21.411 -12.859 -26.253 1.00 61.69 329 ALA A N 1
ATOM 2586 C CA . ALA A 1 329 ? 21.470 -11.442 -26.604 1.00 61.69 329 ALA A CA 1
ATOM 2587 C C . ALA A 1 329 ? 21.926 -11.232 -28.055 1.00 61.69 329 ALA A C 1
ATOM 2589 O O . ALA A 1 329 ? 21.261 -10.530 -28.812 1.00 61.69 329 ALA A O 1
ATOM 2590 N N . ILE A 1 330 ? 23.010 -11.894 -28.481 1.00 68.00 330 ILE A N 1
ATOM 2591 C CA . ILE A 1 330 ? 23.494 -11.813 -29.867 1.00 68.00 330 ILE A CA 1
ATOM 2592 C C . ILE A 1 330 ? 22.424 -12.289 -30.847 1.00 68.00 330 ILE A C 1
ATOM 2594 O O . ILE A 1 330 ? 22.165 -11.599 -31.830 1.00 68.00 330 ILE A O 1
ATOM 2598 N N . ASN A 1 331 ? 21.786 -13.431 -30.589 1.00 68.69 331 ASN A N 1
ATOM 2599 C CA . ASN A 1 331 ? 20.739 -13.968 -31.456 1.00 68.69 331 ASN A CA 1
ATOM 2600 C C . ASN A 1 331 ? 19.521 -13.041 -31.508 1.00 68.69 331 ASN A C 1
ATOM 2602 O O . ASN A 1 331 ? 19.001 -12.779 -32.588 1.00 68.69 331 ASN A O 1
ATOM 2606 N N . PHE A 1 332 ? 19.111 -12.500 -30.363 1.00 61.84 332 PHE A N 1
ATOM 2607 C CA . PHE A 1 332 ? 17.976 -11.598 -30.234 1.00 61.84 332 PHE A CA 1
ATOM 2608 C C . PHE A 1 332 ? 18.217 -10.275 -30.973 1.00 61.84 332 PHE A C 1
ATOM 2610 O O . PHE A 1 332 ? 17.453 -9.916 -31.866 1.00 61.84 332 PHE A O 1
ATOM 2617 N N . PHE A 1 333 ? 19.332 -9.590 -30.712 1.00 64.44 333 PHE A N 1
ATOM 2618 C CA . PHE A 1 333 ? 19.682 -8.364 -31.434 1.00 64.44 333 PHE A CA 1
ATOM 2619 C C . PHE A 1 333 ? 19.914 -8.623 -32.924 1.00 64.44 333 PHE A C 1
ATOM 2621 O O . PHE A 1 333 ? 19.533 -7.801 -33.748 1.00 64.44 333 PHE A O 1
ATOM 2628 N N . THR A 1 334 ? 20.464 -9.781 -33.303 1.00 69.38 334 THR A N 1
ATOM 2629 C CA . THR A 1 334 ? 20.568 -10.169 -34.719 1.00 69.38 334 THR A CA 1
ATOM 2630 C C . THR A 1 334 ? 19.183 -10.368 -35.346 1.00 69.38 334 THR A C 1
ATOM 2632 O O . THR A 1 334 ? 18.969 -9.904 -36.461 1.00 69.38 334 THR A O 1
ATOM 2635 N N . SER A 1 335 ? 18.223 -10.973 -34.633 1.00 56.72 335 SER A N 1
ATOM 2636 C CA . SER A 1 335 ? 16.844 -11.152 -35.122 1.00 56.72 335 SER A CA 1
ATOM 2637 C C . SER A 1 335 ? 16.048 -9.852 -35.258 1.00 56.72 335 SER A C 1
ATOM 2639 O O . SER A 1 335 ? 15.127 -9.795 -36.063 1.00 56.72 335 SER A O 1
ATOM 2641 N N . ILE A 1 336 ? 16.429 -8.803 -34.525 1.00 55.47 336 IL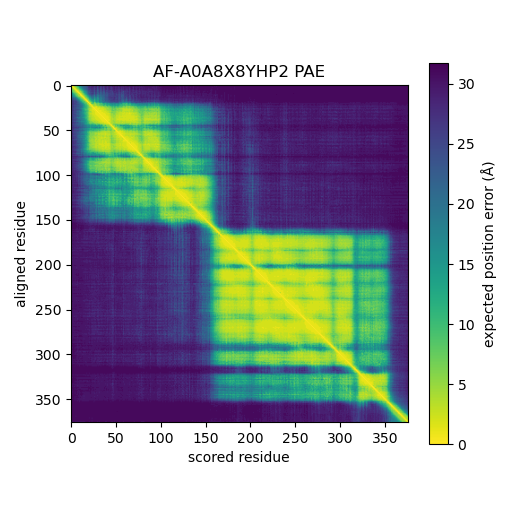E A N 1
ATOM 2642 C CA . ILE A 1 336 ? 15.795 -7.473 -34.581 1.00 55.47 336 ILE A CA 1
ATOM 2643 C C . ILE A 1 336 ? 16.529 -6.547 -35.576 1.00 55.47 336 ILE A C 1
ATOM 2645 O O . ILE A 1 336 ? 16.155 -5.397 -35.764 1.00 55.47 336 ILE A O 1
ATOM 2649 N N . GLY A 1 337 ? 17.565 -7.045 -36.268 1.00 55.69 337 GLY A N 1
ATOM 2650 C CA . GLY A 1 337 ? 18.324 -6.281 -37.270 1.00 55.69 337 GLY A CA 1
ATOM 2651 C C . GLY A 1 337 ? 19.470 -5.440 -36.696 1.00 55.69 337 GLY A C 1
ATOM 2652 O O . GLY A 1 337 ? 20.090 -4.655 -37.404 1.00 55.69 337 GLY A O 1
ATOM 2653 N N . LEU A 1 338 ? 19.805 -5.632 -35.420 1.00 61.41 338 LEU A N 1
ATOM 2654 C CA . LEU A 1 338 ? 20.738 -4.819 -34.627 1.00 61.41 338 LEU A CA 1
ATOM 2655 C C . LEU A 1 338 ? 22.065 -5.527 -34.371 1.00 61.41 338 LEU A C 1
ATOM 2657 O O . LEU A 1 338 ? 22.735 -5.322 -33.358 1.00 61.41 338 LEU A O 1
ATOM 2661 N N . ALA A 1 339 ? 22.471 -6.373 -35.316 1.00 62.16 339 ALA A N 1
ATOM 2662 C CA . ALA A 1 339 ? 23.675 -7.187 -35.203 1.00 62.16 339 ALA A CA 1
ATOM 2663 C C . ALA A 1 339 ? 24.948 -6.346 -34.985 1.00 62.16 339 ALA A C 1
ATOM 2665 O O . ALA A 1 339 ? 25.857 -6.798 -34.286 1.00 62.16 339 ALA A O 1
ATOM 2666 N N . GLY A 1 340 ? 25.000 -5.124 -35.532 1.00 61.91 340 GLY A N 1
ATOM 2667 C CA . GLY A 1 340 ? 26.143 -4.212 -35.410 1.00 61.91 340 GLY A CA 1
ATOM 2668 C C . GLY A 1 340 ? 26.418 -3.737 -33.980 1.00 61.91 340 GLY A C 1
ATOM 2669 O O . GLY A 1 340 ? 27.578 -3.543 -33.622 1.00 61.91 340 GLY A O 1
ATOM 2670 N N . LEU A 1 341 ? 25.379 -3.639 -33.146 1.00 59.19 341 LEU A N 1
ATOM 2671 C CA . LEU A 1 341 ? 25.507 -3.247 -31.741 1.00 59.19 341 LEU A CA 1
ATOM 2672 C C . LEU A 1 341 ? 26.097 -4.369 -30.882 1.00 59.19 341 LEU A C 1
ATOM 2674 O O . LEU A 1 341 ? 26.726 -4.095 -29.879 1.00 59.19 341 LEU A O 1
ATOM 2678 N N . THR A 1 342 ? 26.008 -5.626 -31.324 1.00 63.91 342 THR A N 1
ATOM 2679 C CA . THR A 1 342 ? 26.530 -6.785 -30.574 1.00 63.91 342 THR A CA 1
ATOM 2680 C C . THR A 1 342 ? 27.996 -7.113 -30.841 1.00 63.91 342 THR A C 1
ATOM 2682 O O . THR A 1 342 ? 28.458 -8.190 -30.458 1.00 63.91 342 THR A O 1
ATOM 2685 N N . ARG A 1 343 ? 28.748 -6.235 -31.520 1.00 66.81 343 ARG A N 1
ATOM 2686 C CA . ARG A 1 343 ? 30.164 -6.483 -31.851 1.00 66.81 343 ARG A CA 1
ATOM 2687 C C . ARG A 1 343 ? 30.974 -6.815 -30.594 1.00 66.81 343 ARG A C 1
ATOM 2689 O O . ARG A 1 343 ? 31.652 -7.836 -30.561 1.00 66.81 343 ARG A O 1
ATOM 2696 N N . ASN A 1 344 ? 30.779 -6.044 -29.529 1.00 63.56 344 ASN A N 1
ATOM 2697 C CA . ASN A 1 344 ? 31.482 -6.239 -28.266 1.00 63.56 344 ASN A CA 1
ATOM 2698 C C . ASN A 1 344 ? 31.098 -7.574 -27.571 1.00 63.56 344 ASN A C 1
ATOM 2700 O O . ASN A 1 344 ? 31.959 -8.266 -27.027 1.00 63.56 344 ASN A O 1
ATOM 2704 N N . LEU A 1 345 ? 29.820 -7.986 -27.638 1.00 65.00 345 LEU A N 1
ATOM 2705 C CA . LEU A 1 345 ? 29.327 -9.291 -27.150 1.00 65.00 345 LEU A CA 1
ATOM 2706 C C . LEU A 1 345 ? 29.898 -10.474 -27.941 1.00 65.00 345 LEU A C 1
ATOM 2708 O O . LEU A 1 345 ? 30.238 -11.508 -27.360 1.00 65.00 345 LEU A O 1
ATOM 2712 N N . ARG A 1 346 ? 30.034 -10.324 -29.262 1.00 70.50 346 ARG A N 1
ATOM 2713 C CA . ARG A 1 346 ? 30.653 -11.327 -30.140 1.00 70.50 346 ARG A CA 1
ATOM 2714 C C . ARG A 1 346 ? 32.141 -11.482 -29.828 1.00 70.50 346 ARG A C 1
ATOM 2716 O O . ARG A 1 346 ? 32.609 -12.612 -29.710 1.00 70.50 346 ARG A O 1
ATOM 2723 N N . ASP A 1 347 ? 32.850 -10.379 -29.606 1.00 72.06 347 ASP A N 1
ATOM 2724 C CA . ASP A 1 347 ? 34.267 -10.393 -29.232 1.00 72.06 347 ASP A CA 1
ATOM 2725 C C . ASP A 1 347 ? 34.485 -11.066 -27.864 1.00 72.06 347 ASP A C 1
ATOM 2727 O O . ASP A 1 347 ? 35.372 -11.909 -27.723 1.00 72.06 347 ASP A O 1
ATOM 2731 N N . TYR A 1 348 ? 33.614 -10.805 -26.882 1.00 67.25 348 TYR A N 1
ATOM 2732 C CA . TYR A 1 348 ? 33.624 -11.492 -25.584 1.00 67.25 348 TYR A CA 1
ATOM 2733 C C . TYR A 1 348 ? 33.386 -13.011 -25.697 1.00 67.25 348 TYR A C 1
ATOM 2735 O O . TYR A 1 348 ? 34.079 -13.803 -25.048 1.00 67.25 348 TYR A O 1
ATOM 2743 N N . LEU A 1 349 ? 32.438 -13.451 -26.535 1.00 68.81 349 LEU A N 1
ATOM 2744 C CA . LEU A 1 349 ? 32.221 -14.880 -26.791 1.00 68.81 349 LEU A CA 1
ATOM 2745 C C . LEU A 1 349 ? 33.409 -15.538 -27.497 1.00 68.81 349 LEU A C 1
ATOM 2747 O O . LEU A 1 349 ? 33.750 -16.680 -27.192 1.00 68.81 349 LEU A O 1
ATOM 2751 N N . ASN A 1 350 ? 34.057 -14.827 -28.416 1.00 72.25 350 ASN A N 1
ATOM 2752 C CA . ASN A 1 350 ? 35.259 -15.317 -29.085 1.00 72.25 350 ASN A CA 1
ATOM 2753 C C . ASN A 1 350 ? 36.422 -15.473 -28.090 1.00 72.25 350 ASN A C 1
ATOM 2755 O O . ASN A 1 350 ? 37.116 -16.487 -28.116 1.00 72.25 350 ASN A O 1
ATOM 2759 N N . LEU A 1 351 ? 36.578 -14.532 -27.151 1.00 66.12 351 LEU A N 1
ATOM 2760 C CA . LEU A 1 351 ? 37.569 -14.593 -26.068 1.00 66.12 351 LEU A CA 1
ATOM 2761 C C . LEU A 1 351 ? 37.297 -15.729 -25.065 1.00 66.12 351 LEU A C 1
ATOM 2763 O O . LEU A 1 351 ? 38.236 -16.361 -24.587 1.00 66.12 351 LEU A O 1
ATOM 2767 N N . THR A 1 352 ? 36.030 -16.021 -24.757 1.00 61.75 352 THR A N 1
ATOM 2768 C CA . THR A 1 352 ? 35.644 -17.110 -23.835 1.00 61.75 352 THR A CA 1
ATOM 2769 C C . THR A 1 352 ? 35.642 -18.501 -24.480 1.00 61.75 352 THR A C 1
ATOM 2771 O O . THR A 1 352 ? 35.804 -19.490 -23.766 1.00 61.75 352 THR A O 1
ATOM 2774 N N . ASN A 1 353 ? 35.510 -18.598 -25.809 1.00 59.62 353 ASN A N 1
ATOM 2775 C CA . ASN A 1 353 ? 35.576 -19.854 -26.571 1.00 59.62 353 ASN A CA 1
ATOM 2776 C C . ASN A 1 353 ? 36.996 -20.219 -27.058 1.00 59.62 353 ASN A C 1
ATOM 2778 O O . ASN A 1 353 ? 37.160 -21.253 -27.708 1.00 59.62 353 ASN A O 1
ATOM 2782 N N . MET A 1 354 ? 38.026 -19.418 -26.760 1.00 37.69 354 MET A N 1
ATOM 2783 C CA . MET A 1 354 ? 39.415 -19.799 -27.040 1.00 37.69 354 MET A CA 1
ATOM 2784 C C . MET A 1 354 ? 39.774 -21.073 -26.253 1.00 37.69 354 MET A C 1
ATOM 2786 O O . MET A 1 354 ? 39.638 -21.081 -25.023 1.00 37.69 354 MET A O 1
ATOM 2790 N N . PRO A 1 355 ? 40.250 -22.157 -26.902 1.00 37.25 355 PRO A N 1
ATOM 2791 C CA . PRO A 1 355 ? 40.770 -23.300 -26.169 1.00 37.25 355 PRO A CA 1
ATOM 2792 C C . PRO A 1 355 ? 41.940 -22.812 -25.314 1.00 37.25 355 PRO A C 1
ATOM 2794 O O . PRO A 1 355 ? 42.883 -22.211 -25.828 1.00 37.25 355 PRO A O 1
ATOM 2797 N N . LYS A 1 356 ? 41.872 -23.051 -23.999 1.00 39.34 356 LYS A N 1
ATOM 2798 C CA . LYS A 1 356 ? 43.004 -22.849 -23.089 1.00 39.34 356 LYS A CA 1
ATOM 2799 C C . LYS A 1 356 ? 44.184 -23.649 -23.644 1.00 39.34 356 LYS A C 1
ATOM 2801 O O . LYS A 1 356 ? 44.215 -24.869 -23.498 1.00 39.34 356 LYS A O 1
ATOM 2806 N N . SER A 1 357 ? 45.131 -22.990 -24.303 1.00 34.34 357 SER A N 1
ATOM 2807 C CA . SER A 1 357 ? 46.397 -23.615 -24.657 1.00 34.34 357 SER A CA 1
ATOM 2808 C C . SER A 1 357 ? 47.108 -23.972 -23.353 1.00 34.34 357 SER A C 1
ATOM 2810 O O . SER A 1 357 ? 47.384 -23.117 -22.509 1.00 34.34 357 SER A O 1
ATOM 2812 N N . LEU A 1 358 ? 47.326 -25.272 -23.148 1.00 31.33 358 LEU A N 1
ATOM 2813 C CA . LEU A 1 358 ? 48.142 -25.779 -22.051 1.00 31.33 358 LEU A CA 1
ATOM 2814 C C . LEU A 1 358 ? 49.557 -25.176 -22.136 1.00 31.33 358 LEU A C 1
ATOM 2816 O O . LEU A 1 358 ? 50.076 -24.980 -23.239 1.00 31.33 358 LEU A O 1
ATOM 2820 N N . PRO A 1 359 ? 50.223 -24.911 -21.000 1.00 35.03 359 PRO A N 1
ATOM 2821 C CA . PRO A 1 359 ? 51.566 -24.371 -21.027 1.00 35.03 359 PRO A CA 1
ATOM 2822 C C . PRO A 1 359 ? 52.625 -25.440 -21.344 1.00 35.03 359 PRO A C 1
ATOM 2824 O O . PRO A 1 359 ? 52.671 -26.505 -20.735 1.00 35.03 359 PRO A O 1
ATOM 2827 N N . ARG A 1 360 ? 53.575 -24.986 -22.172 1.00 26.94 360 ARG A N 1
ATOM 2828 C CA . ARG A 1 360 ? 55.017 -25.287 -22.216 1.00 26.94 360 ARG A CA 1
ATOM 2829 C C . ARG A 1 360 ? 55.507 -26.400 -23.151 1.00 26.94 360 ARG A C 1
ATOM 2831 O O . ARG A 1 360 ? 55.363 -27.591 -22.908 1.00 26.94 360 ARG A O 1
ATOM 2838 N N . ALA A 1 361 ? 56.220 -25.929 -24.175 1.00 30.64 361 ALA A N 1
ATOM 2839 C CA . ALA A 1 361 ? 57.123 -26.684 -25.021 1.00 30.64 361 ALA A CA 1
ATOM 2840 C C . ALA A 1 361 ? 58.097 -27.547 -24.202 1.00 30.64 361 ALA A C 1
ATOM 2842 O O . ALA A 1 361 ? 58.734 -27.083 -23.251 1.00 30.64 361 ALA A O 1
ATOM 2843 N N . SER A 1 362 ? 58.219 -28.791 -24.648 1.00 28.11 362 SER A N 1
ATOM 2844 C CA . SER A 1 362 ? 59.262 -29.754 -24.328 1.00 28.11 362 SER A CA 1
ATOM 2845 C C . SER A 1 362 ? 60.655 -29.124 -24.420 1.00 28.11 362 SER A C 1
ATOM 2847 O O . SER A 1 362 ? 61.119 -28.782 -25.509 1.00 28.11 362 SER A O 1
ATOM 2849 N N . ARG A 1 363 ? 61.351 -29.016 -23.285 1.00 29.19 363 ARG A N 1
ATOM 2850 C CA . ARG A 1 363 ? 62.816 -29.032 -23.288 1.00 29.19 363 ARG A CA 1
ATOM 2851 C C . ARG A 1 363 ? 63.239 -30.494 -23.309 1.00 29.19 363 ARG A C 1
ATOM 2853 O O . ARG A 1 363 ? 62.923 -31.246 -22.396 1.00 29.19 363 ARG A O 1
ATOM 2860 N N . THR A 1 364 ? 63.898 -30.857 -24.395 1.00 29.67 364 THR A N 1
ATOM 2861 C CA . THR A 1 364 ? 64.619 -32.105 -24.629 1.00 29.67 364 THR A CA 1
ATOM 2862 C C . THR A 1 364 ? 65.467 -32.511 -23.425 1.00 29.67 364 THR A C 1
ATOM 2864 O O . THR A 1 364 ? 66.359 -31.769 -23.010 1.00 29.67 364 THR A O 1
ATOM 2867 N N . GLU A 1 365 ? 65.203 -33.705 -22.899 1.00 26.86 365 GLU A N 1
ATOM 2868 C CA . GLU A 1 365 ? 66.133 -34.450 -22.059 1.00 26.86 365 GLU A CA 1
ATOM 2869 C C . GLU A 1 365 ? 67.290 -34.954 -22.929 1.00 26.86 365 GLU A C 1
ATOM 2871 O O . GLU A 1 365 ? 67.121 -35.832 -23.774 1.00 26.86 365 GLU A O 1
ATOM 2876 N N . SER A 1 366 ? 68.480 -34.402 -22.709 1.00 29.92 366 SER A N 1
ATOM 2877 C CA . SER A 1 366 ? 69.737 -35.050 -23.074 1.00 29.92 366 SER A CA 1
ATOM 2878 C C . SER A 1 366 ? 70.183 -35.868 -21.867 1.00 29.92 366 SER A C 1
ATOM 2880 O O . SER A 1 366 ? 70.699 -35.318 -20.895 1.00 29.92 366 SER A O 1
ATOM 2882 N N . GLY A 1 367 ? 69.955 -37.178 -21.899 1.00 27.98 367 GLY A N 1
ATOM 2883 C CA . GLY A 1 367 ? 70.519 -38.085 -20.909 1.00 27.98 367 GLY A CA 1
ATOM 2884 C C . GLY A 1 367 ? 72.029 -38.223 -21.094 1.00 27.98 367 GLY A C 1
ATOM 2885 O O . GLY A 1 367 ? 72.488 -38.489 -22.202 1.00 27.98 367 GLY A O 1
ATOM 2886 N N . ASN A 1 368 ? 72.803 -38.118 -20.009 1.00 30.03 368 ASN A N 1
ATOM 2887 C CA . ASN A 1 368 ? 73.907 -39.053 -19.811 1.00 30.03 368 ASN A CA 1
ATOM 2888 C C . ASN A 1 368 ? 74.406 -39.141 -18.357 1.00 30.03 368 ASN A C 1
ATOM 2890 O O . ASN A 1 368 ? 74.868 -38.171 -17.769 1.00 30.03 368 ASN A O 1
ATOM 2894 N N . HIS A 1 369 ? 74.386 -40.386 -17.876 1.00 32.25 369 HIS A N 1
ATOM 2895 C CA . HIS A 1 369 ? 75.322 -41.034 -16.956 1.00 32.25 369 HIS A CA 1
ATOM 2896 C C . HIS A 1 369 ? 75.370 -40.684 -15.455 1.00 32.25 369 HIS A C 1
ATOM 2898 O O . HIS A 1 369 ? 76.058 -39.783 -14.985 1.00 32.25 369 HIS A O 1
ATOM 2904 N N . ASN A 1 370 ? 74.785 -41.612 -14.691 1.00 30.98 370 ASN A N 1
ATOM 2905 C CA . ASN A 1 370 ? 75.197 -42.013 -13.347 1.00 30.98 370 ASN A CA 1
ATOM 2906 C C . ASN A 1 370 ? 76.721 -42.221 -13.225 1.00 30.98 370 ASN A C 1
ATOM 2908 O O . ASN A 1 370 ? 77.282 -43.079 -13.907 1.00 30.98 370 ASN A O 1
ATOM 2912 N N . LYS A 1 371 ? 77.346 -41.604 -12.214 1.00 35.53 371 LYS A N 1
ATOM 2913 C CA . LYS A 1 371 ? 78.438 -42.227 -11.446 1.00 35.53 371 LYS A CA 1
ATOM 2914 C C . LYS A 1 371 ? 78.308 -41.896 -9.955 1.00 35.53 371 LYS A C 1
ATOM 2916 O O . LYS A 1 371 ? 78.558 -40.785 -9.508 1.00 35.53 371 LYS A O 1
ATOM 2921 N N . ARG A 1 372 ? 77.923 -42.928 -9.200 1.00 33.00 372 ARG A N 1
ATOM 2922 C CA . ARG A 1 372 ? 78.233 -43.154 -7.776 1.00 33.00 372 ARG A CA 1
ATOM 2923 C C . ARG A 1 372 ? 79.713 -42.859 -7.482 1.00 33.00 372 ARG A C 1
ATOM 2925 O O . ARG A 1 372 ? 80.534 -43.302 -8.273 1.00 33.00 372 ARG A O 1
ATOM 2932 N N . ILE A 1 373 ? 80.007 -42.263 -6.317 1.00 34.44 373 ILE A N 1
ATOM 2933 C CA . ILE A 1 373 ? 81.121 -42.520 -5.355 1.00 34.44 373 ILE A CA 1
ATOM 2934 C C . ILE A 1 373 ? 80.992 -41.432 -4.257 1.00 34.44 373 ILE A C 1
ATOM 2936 O O . ILE A 1 373 ? 81.050 -40.251 -4.559 1.00 34.44 373 ILE A O 1
ATOM 2940 N N . ARG A 1 374 ? 80.423 -41.747 -3.082 1.00 32.50 374 ARG A N 1
ATOM 2941 C CA . ARG A 1 374 ? 81.083 -42.086 -1.794 1.00 32.50 374 ARG A CA 1
ATOM 2942 C C . ARG A 1 374 ? 82.004 -40.993 -1.211 1.00 32.50 374 ARG A C 1
ATOM 2944 O O . ARG A 1 374 ? 83.044 -40.724 -1.785 1.00 32.50 374 ARG A O 1
ATOM 2951 N N . ARG A 1 375 ? 81.613 -40.527 -0.010 1.00 35.00 375 ARG A N 1
ATOM 2952 C CA . ARG A 1 375 ? 82.412 -40.176 1.190 1.00 35.00 375 ARG A CA 1
ATOM 2953 C C . ARG A 1 375 ? 83.795 -39.536 0.971 1.00 35.00 375 ARG A C 1
ATOM 2955 O O . ARG A 1 375 ? 84.717 -40.227 0.551 1.00 35.00 375 ARG A O 1
ATOM 2962 N N . ASN A 1 376 ? 83.979 -38.315 1.468 1.00 35.47 376 ASN A N 1
ATOM 2963 C CA . ASN A 1 376 ? 84.504 -38.054 2.818 1.00 35.47 376 ASN A CA 1
ATOM 2964 C C . ASN A 1 376 ? 84.193 -36.621 3.240 1.00 35.47 376 ASN A C 1
ATOM 2966 O O . ASN A 1 376 ? 84.200 -35.750 2.344 1.00 35.47 376 ASN A O 1
#

InterPro domains:
  IPR003891 Initiation factor eIF-4 gamma, MA3 [PF02847] (173-282)
  IPR003891 Initiation factor eIF-4 gamma, MA3 [PS51366] (172-291)
  IPR003891 Initiation factor eIF-4 gamma, MA3 [SM00544] (173-282)
  IPR016024 Armadillo-type fold [SSF48371] (27-138)
  IPR050781 Pre-mRNA-splicing factor CWC22 [PTHR18034] (161-362)

Foldseek 3Di:
DDDDDPPPPPDPDPPPPPPDDCPDPVNVVVLLVVLLVQLLVLLPDDDLVVSQVVNVVGPCVVCLVSNLVSVVVSCVVPPDPPNLVSCCVVCVVSSVVNDDDLVVLLVLLCVLLVDDDPVSVVVSVVSCVVCVVVNVVPPSVVVSVVSVVVVVVVVVDVPPPPVPPVCVLVVVLLVLLLCLLVPDPALVSSLVSNVVCCVVSNDVCSLLSSLVSLLVVLLPDQDADCRSLSNLLVVLVVDVVSLVSNLVVLLVCLLCQVVGDPSSLLSNLLSVLSCVLSVSHPPCSCVSLQDDPVRDDPRSVSSLLSNLVNVVVSVPDDDDRDLVSLVVVCVVCVVSVNNVSSPVSVVVNVVVPPPPDDDDDDDDDDDDDDDDDDDD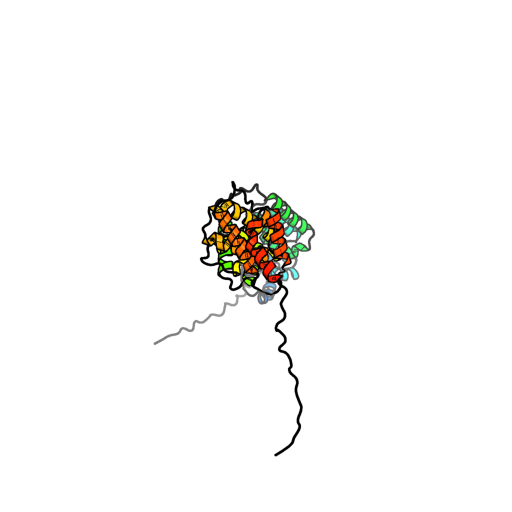

Mean predicted aligned error: 20.53 Å

Organism: Salvia splendens (NCBI:txid180675)

pLDDT: mean 71.13, std 17.84, range [26.86, 94.0]

Solvent-accessible surface area (backbone atoms only — not comparable to full-atom values): 22483 Å² total; per-residue (Å²): 132,85,89,80,85,81,77,80,77,75,73,78,78,75,77,73,83,75,89,56,65,80,82,38,70,67,53,50,49,54,52,50,52,50,52,50,50,51,54,47,52,55,67,70,49,92,55,70,85,71,38,54,68,60,57,68,70,46,66,50,83,82,36,38,68,55,48,50,52,43,51,60,55,41,44,78,78,44,88,66,68,70,63,54,57,59,46,26,77,78,38,50,80,55,26,60,75,71,59,75,58,74,66,53,58,52,50,51,44,48,58,34,58,69,72,64,45,75,66,38,44,52,52,45,51,56,50,42,71,76,48,35,80,71,44,64,81,40,78,68,45,55,58,55,52,47,52,53,50,55,42,59,65,59,65,58,53,84,65,84,67,76,74,72,84,74,52,57,69,59,54,50,50,51,50,52,53,51,52,43,60,75,69,40,93,47,42,67,61,30,45,55,53,52,54,51,49,43,73,76,72,42,57,98,63,40,67,47,52,50,50,50,52,54,50,50,58,46,30,70,40,96,62,74,60,69,56,58,35,50,31,52,32,52,47,20,70,73,35,65,67,44,31,54,38,50,51,51,49,48,55,54,50,61,79,46,33,80,78,53,52,73,59,30,42,49,28,46,25,48,37,52,23,47,24,42,72,68,68,32,34,68,73,68,62,58,72,73,64,67,85,45,92,89,75,52,46,76,47,49,52,51,39,51,53,48,23,49,58,35,45,60,54,66,69,66,69,82,90,73,87,52,76,61,58,54,49,49,50,45,52,50,35,41,75,73,72,42,47,80,72,34,50,67,56,52,52,52,49,54,65,69,66,52,79,82,77,77,88,76,83,84,78,81,85,80,85,82,78,91,78,92,81,83,89,134